Protein AF-A0A944EPK9-F1 (afdb_monomer_lite)

Secondary structure (DSSP, 8-state):
-HHHHHHHHHHHHHHHTTT--TTTT---S--TTSSS------EEEESTTTTSTTTT-EEEE-PSTTS--EEEE-B--GGGTS-S-BGGG-HHHHHHHHHHHHHHHHGGGT-----HHHHHHHHHHHHHHHHHHHT-S--SHHHHT-TT-SSSS-GGG----GGGTTTTSS--HHHHHHHHHHHHHHHHHHHHHHH-HHHHHHHHHHHHHHHHHTSPSS--HHHHHHHHHHHHHHHHTTTTHHHHHHHHHHTTB-TT-EEEETTEEE-B----GGGS-B------EEEETT--EE---TT-B-TTS--EEEEESSSSS---SEESSSPEE---SS-EEEEEEEEEEETTEEEEEEEEEEEE--PPEEEEEEES--BTTPEEEEEEEEEES-TTS--EEEEE-SSS--EE---EEEEETTEEEEEEEEEEE-SS-EEEEEEEEEE-SS-EEEEEEEEEEB--PPEEEE--TTPEEETTEEEEEEETT-EEEEEEEEEESS---EEEEEE-SSSPPPEEEEE-SSTTSPPPSS-SS---EEEEEEEEEE--S-EEEEEEEEEE-SSS-EEEEEEEEEEE---SS---HHHHHHHHHHSSTTSS-HHHHHHHHHHHHHH-HHHHHTS---SHHHHHHHTS--TT-HHHHHHHHHHHHHHHHHTTSS-TTSEE-SSSSSS--EEHHHHHHHHHHHHH-TT--HHHHHHHHHHHHHHTSPP-

Radius of gyration: 65.41 Å; chains: 1; bounding box: 125×47×168 Å

pLDDT: mean 92.42, std 6.54, range [56.44, 98.81]

Foldseek 3Di:
DVLLVVLLVVLLVVVVVLPCAQQLQGAAQDNVPVHWAHNAHEAEAWQVPQVDPPAPDWAWAADFRNHHIYTYWHAHDVVVQKDRHTSSNDSLRSQLRCLLNLLCSQAQNNAQADFLQSLLLSNLSSNLRSCLVVVFQAGQCVTGVDPRHPAPGRLCDDPAAPVCQCVVVPSDSNNSNSLNNSLLVQQLVLQCVVPNNPRSSSLSSSLQSQLSNQARHPDHPLSSLVSSQVSCCVPPVNLCNLSSQQSNLSRQSHPPKDAPGSRDTDGHNAHPPVQEKEWDFDDPAEEAALDKDKTARVVIGGSNDPKWKFKDFQPPPPSHPDTDGIDIDNPRLAFDKTKMKIWIADSNGIYIDIYIYGYHFDEKDWDWDWDWAQAALTKIKIWTKIKGQNLVFDKWKWKDFALPDTDTFQADWDRDPRITMGTGIDIDHFQAFAKGKMKMWMDTPPDIDIDIDIGGHDYDFKEKAKDLVCFDQFPLGGEAEAAAQDKDKIKMKIWGSHLFWKKKWKDWQLPDDIDIDIDASDPPDHAPNRHPDHDTDIDMDMDMDHHNAFAKGKMKMKIATPNGHIDMDIHIYGHAAADQWAAALVLLLCCLVPQPPNPQHNVNNLRLLRQCCSGAPCCVPPQPPNHSVSVNVLSDDDPPQLLSLLSSLLSSLSSCVSNVNFDQQWFFDQPQPLDGDGGSVVLSVVLRVLSPDPPRDSVNSNSSSSSSNRRRHTRD

Structure (mmCIF, N/CA/C/O backbone):
data_AF-A0A944EPK9-F1
#
_entry.id   AF-A0A944EPK9-F1
#
loop_
_atom_site.group_PDB
_atom_site.id
_atom_site.type_symbol
_atom_site.label_atom_id
_atom_site.label_alt_id
_atom_site.label_comp_id
_atom_site.label_asym_id
_atom_site.label_entity_id
_atom_site.label_seq_id
_atom_site.pdbx_PDB_ins_code
_atom_site.Cartn_x
_atom_site.Cartn_y
_atom_site.Cartn_z
_atom_site.occupancy
_atom_site.B_iso_or_equiv
_atom_site.auth_seq_id
_atom_site.auth_comp_id
_atom_site.auth_asym_id
_atom_site.auth_atom_id
_atom_site.pdbx_PDB_model_num
ATOM 1 N N . ALA A 1 1 ? 61.651 0.683 -45.556 1.00 73.94 1 ALA A N 1
ATOM 2 C CA . ALA A 1 1 ? 61.235 -0.478 -46.381 1.00 73.94 1 ALA A CA 1
ATOM 3 C C . ALA A 1 1 ? 60.578 -1.593 -45.556 1.00 73.94 1 ALA A C 1
ATOM 5 O O . ALA A 1 1 ? 59.394 -1.822 -45.741 1.00 73.94 1 ALA A O 1
ATOM 6 N N . GLY A 1 2 ? 61.281 -2.250 -44.617 1.00 86.31 2 GLY A N 1
ATOM 7 C CA . GLY A 1 2 ? 60.743 -3.427 -43.900 1.00 86.31 2 GLY A CA 1
ATOM 8 C C . GLY A 1 2 ? 59.420 -3.216 -43.141 1.00 86.31 2 GLY A C 1
ATOM 9 O O . GLY A 1 2 ? 58.538 -4.064 -43.219 1.00 86.31 2 GLY A O 1
ATOM 10 N N . ARG A 1 3 ? 59.238 -2.072 -42.460 1.00 88.94 3 ARG A N 1
ATOM 11 C CA . ARG A 1 3 ? 57.977 -1.736 -41.763 1.00 88.94 3 ARG A CA 1
ATOM 12 C C . ARG A 1 3 ? 56.801 -1.511 -42.718 1.00 88.94 3 ARG A C 1
ATOM 14 O O . ARG A 1 3 ? 55.741 -2.079 -42.498 1.00 88.94 3 ARG A O 1
ATOM 21 N N . ALA A 1 4 ? 57.008 -0.754 -43.797 1.00 91.00 4 ALA A N 1
ATOM 22 C CA . ALA A 1 4 ? 55.976 -0.505 -44.805 1.00 91.00 4 ALA A CA 1
ATOM 23 C C . ALA A 1 4 ? 55.477 -1.812 -45.440 1.00 91.00 4 ALA A C 1
ATOM 25 O O . ALA A 1 4 ? 54.272 -2.010 -45.564 1.00 91.00 4 ALA A O 1
ATOM 26 N N . LEU A 1 5 ? 56.391 -2.739 -45.755 1.00 92.94 5 LEU A N 1
ATOM 27 C CA . LEU A 1 5 ? 56.034 -4.071 -46.247 1.00 92.94 5 LEU A CA 1
ATOM 28 C C . LEU A 1 5 ? 55.184 -4.842 -45.224 1.00 92.94 5 LEU A C 1
ATOM 30 O O . LEU A 1 5 ? 54.152 -5.398 -45.588 1.00 92.94 5 LEU A O 1
ATOM 34 N N . GLN A 1 6 ? 55.592 -4.846 -43.951 1.00 94.88 6 GLN A N 1
ATOM 35 C CA . GLN A 1 6 ? 54.853 -5.510 -42.874 1.00 94.88 6 GLN A CA 1
ATOM 36 C C . GLN A 1 6 ? 53.427 -4.961 -42.730 1.00 94.88 6 GLN A C 1
ATOM 38 O O . GLN A 1 6 ? 52.487 -5.746 -42.661 1.00 94.88 6 GLN A O 1
ATOM 43 N N . TYR A 1 7 ? 53.258 -3.637 -42.683 1.00 95.44 7 TYR A N 1
ATOM 44 C CA . TYR A 1 7 ? 51.934 -3.025 -42.545 1.00 95.44 7 TYR A CA 1
ATOM 45 C C . TYR A 1 7 ? 51.054 -3.258 -43.773 1.00 95.44 7 TYR A C 1
ATOM 47 O O . TYR A 1 7 ? 49.886 -3.582 -43.606 1.00 95.44 7 TYR A O 1
ATOM 55 N N . THR A 1 8 ? 51.622 -3.182 -44.979 1.00 96.50 8 THR A N 1
ATOM 56 C CA . THR A 1 8 ? 50.889 -3.438 -46.231 1.00 96.50 8 THR A CA 1
ATOM 57 C C . THR A 1 8 ? 50.329 -4.863 -46.263 1.00 96.50 8 THR A C 1
ATOM 59 O O . THR A 1 8 ? 49.150 -5.047 -46.540 1.00 96.50 8 THR A O 1
ATOM 62 N N . ASN A 1 9 ? 51.140 -5.871 -45.917 1.00 96.38 9 ASN A N 1
ATOM 63 C CA . ASN A 1 9 ? 50.672 -7.265 -45.866 1.00 96.38 9 ASN A CA 1
ATOM 64 C C . ASN A 1 9 ? 49.686 -7.497 -44.714 1.00 96.38 9 ASN A C 1
ATOM 66 O O . ASN A 1 9 ? 48.697 -8.196 -44.876 1.00 96.38 9 ASN A O 1
ATOM 70 N N . ARG A 1 10 ? 49.906 -6.867 -43.552 1.00 96.12 10 ARG A N 1
ATOM 71 C CA . ARG A 1 10 ? 48.950 -6.956 -42.443 1.00 96.12 10 ARG A CA 1
ATOM 72 C C . ARG A 1 10 ? 47.587 -6.377 -42.825 1.00 96.12 10 ARG A C 1
ATOM 74 O O . ARG A 1 10 ? 46.575 -6.903 -42.376 1.00 96.12 10 ARG A O 1
ATOM 81 N N . LEU A 1 11 ? 47.563 -5.295 -43.604 1.00 96.38 11 LEU A N 1
ATOM 82 C CA . LEU A 1 11 ? 46.310 -4.706 -44.051 1.00 96.38 11 LEU A CA 1
ATOM 83 C C . LEU A 1 11 ? 45.627 -5.561 -45.119 1.00 96.38 11 LEU A C 1
ATOM 85 O O . LEU A 1 11 ? 44.416 -5.734 -45.038 1.00 96.38 11 LEU A O 1
ATOM 89 N N . HIS A 1 12 ? 46.394 -6.134 -46.050 1.00 97.50 12 HIS A N 1
ATOM 90 C CA . HIS A 1 12 ? 45.884 -7.153 -46.966 1.00 97.50 12 HIS A CA 1
ATOM 91 C C . HIS A 1 12 ? 45.138 -8.249 -46.190 1.00 97.50 12 HIS A C 1
ATOM 93 O O . HIS A 1 12 ? 43.950 -8.445 -46.411 1.00 97.50 12 HIS A O 1
ATOM 99 N N . ASP A 1 13 ? 45.789 -8.885 -45.211 1.00 97.94 13 ASP A N 1
ATOM 100 C CA . ASP A 1 13 ? 45.187 -9.991 -44.455 1.00 97.94 13 ASP A CA 1
ATOM 101 C C . ASP A 1 13 ? 43.975 -9.547 -43.619 1.00 97.94 13 ASP A C 1
ATOM 103 O O . ASP A 1 13 ? 42.992 -10.278 -43.494 1.00 97.94 13 ASP A O 1
ATOM 107 N N . PHE A 1 14 ? 44.029 -8.339 -43.045 1.00 97.12 14 PHE A N 1
ATOM 108 C CA . PHE A 1 14 ? 42.914 -7.762 -42.293 1.00 97.12 14 PHE A CA 1
ATOM 109 C C . PHE A 1 14 ? 41.682 -7.548 -43.179 1.00 97.12 14 PHE A C 1
ATOM 111 O O . PHE A 1 14 ? 40.595 -7.987 -42.814 1.00 97.12 14 PHE A O 1
ATOM 118 N N . LEU A 1 15 ? 41.849 -6.912 -44.342 1.00 97.88 15 LEU A N 1
ATOM 119 C CA . LEU A 1 15 ? 40.749 -6.632 -45.266 1.00 97.88 15 LEU A CA 1
ATOM 120 C C . LEU A 1 15 ? 40.259 -7.902 -45.968 1.00 97.88 15 LEU A C 1
ATOM 122 O O . LEU A 1 15 ? 39.054 -8.058 -46.154 1.00 97.88 15 LEU A O 1
ATOM 126 N N . TYR A 1 16 ? 41.154 -8.846 -46.268 1.00 97.94 16 TYR A N 1
ATOM 127 C CA . TYR A 1 16 ? 40.788 -10.176 -46.754 1.00 97.94 16 TYR A CA 1
ATOM 128 C C . TYR A 1 16 ? 39.842 -10.870 -45.766 1.00 97.94 16 TYR A C 1
ATOM 130 O O . TYR A 1 16 ? 38.802 -11.396 -46.154 1.00 97.94 16 TYR A O 1
ATOM 138 N N . GLY A 1 17 ? 40.142 -10.798 -44.463 1.00 97.06 17 GLY A N 1
ATOM 139 C CA . GLY A 1 17 ? 39.280 -11.329 -43.404 1.00 97.06 17 GLY A CA 1
ATOM 140 C C . GLY A 1 17 ? 37.902 -10.661 -43.296 1.00 97.06 17 GLY A C 1
ATOM 141 O O . GLY A 1 17 ? 36.998 -11.251 -42.707 1.00 97.06 17 GLY A O 1
ATOM 142 N N . LEU A 1 18 ? 37.733 -9.468 -43.873 1.00 97.44 18 LEU A N 1
ATOM 143 C CA . LEU A 1 18 ? 36.460 -8.744 -43.979 1.00 97.44 18 LEU A CA 1
ATOM 144 C C . LEU A 1 18 ? 35.793 -8.924 -45.354 1.00 97.44 18 LEU A C 1
ATOM 146 O O . LEU A 1 18 ? 34.760 -8.316 -45.629 1.00 97.44 18 LEU A O 1
ATOM 150 N N . GLY A 1 19 ? 36.364 -9.756 -46.228 1.00 96.50 19 GLY A N 1
ATOM 151 C CA . GLY A 1 19 ? 35.819 -10.060 -47.547 1.00 96.50 19 GLY A CA 1
ATOM 152 C C . GLY A 1 19 ? 36.256 -9.102 -48.654 1.00 96.50 19 GLY A C 1
ATOM 153 O O . GLY A 1 19 ? 35.542 -8.992 -49.646 1.00 96.50 19 GLY A O 1
ATOM 154 N N . PHE A 1 20 ? 37.378 -8.392 -48.509 1.00 97.94 20 PHE A N 1
ATOM 155 C CA . PHE A 1 20 ? 38.105 -7.834 -49.654 1.00 97.94 20 PHE A CA 1
ATOM 156 C C . PHE A 1 20 ? 39.045 -8.910 -50.212 1.00 97.94 20 PHE A C 1
ATOM 158 O O . PHE A 1 20 ? 40.253 -8.916 -49.968 1.00 97.94 20 PHE A O 1
ATOM 165 N N . ASP A 1 21 ? 38.433 -9.883 -50.876 1.00 96.81 21 ASP A N 1
ATOM 166 C CA . ASP A 1 21 ? 39.064 -11.054 -51.478 1.00 96.81 21 ASP A CA 1
ATOM 167 C C . ASP A 1 21 ? 39.306 -10.852 -52.982 1.00 96.81 21 ASP A C 1
ATOM 169 O O . ASP A 1 21 ? 39.057 -9.779 -53.537 1.00 96.81 21 ASP A O 1
ATOM 173 N N . GLU A 1 22 ? 39.809 -11.882 -53.658 1.00 97.62 22 GLU A N 1
ATOM 174 C CA . GLU A 1 22 ? 40.175 -11.805 -55.070 1.00 97.62 22 GLU A CA 1
ATOM 175 C C . GLU A 1 22 ? 38.971 -11.473 -55.958 1.00 97.62 22 GLU A C 1
ATOM 177 O O . GLU A 1 22 ? 39.063 -10.626 -56.841 1.00 97.62 22 GLU A O 1
ATOM 182 N N . ALA A 1 23 ? 37.809 -12.083 -55.702 1.00 95.44 23 ALA A N 1
ATOM 183 C CA . ALA A 1 23 ? 36.584 -11.798 -56.450 1.00 95.44 23 ALA A CA 1
ATOM 184 C C . ALA A 1 23 ? 36.084 -10.357 -56.247 1.00 95.44 23 ALA A C 1
ATOM 186 O O . ALA A 1 23 ? 35.438 -9.802 -57.137 1.00 95.44 23 ALA A O 1
ATOM 187 N N . SER A 1 24 ? 36.403 -9.758 -55.100 1.00 95.62 24 SER A N 1
ATOM 188 C CA . SER A 1 24 ? 36.112 -8.362 -54.771 1.00 95.62 24 SER A CA 1
ATOM 189 C C . SER A 1 24 ? 37.191 -7.383 -55.265 1.00 95.62 24 SER A C 1
ATOM 191 O O . SER A 1 24 ? 37.119 -6.195 -54.952 1.00 95.62 24 SER A O 1
ATOM 193 N N . GLY A 1 25 ? 38.182 -7.856 -56.031 1.00 96.12 25 GLY A N 1
ATOM 194 C CA . GLY A 1 25 ? 39.239 -7.033 -56.616 1.00 96.12 25 GLY A CA 1
ATOM 195 C C . GLY A 1 25 ? 40.282 -6.583 -55.597 1.00 96.12 25 GLY A C 1
ATOM 196 O O . GLY A 1 25 ? 40.636 -5.399 -55.572 1.00 96.12 25 GLY A O 1
ATOM 197 N N . ASN A 1 26 ? 40.736 -7.492 -54.729 1.00 97.38 26 ASN A N 1
ATOM 198 C CA . ASN A 1 26 ? 41.876 -7.239 -53.849 1.00 97.38 26 ASN A CA 1
ATOM 199 C C . ASN A 1 26 ? 43.209 -7.133 -54.615 1.00 97.38 26 ASN A C 1
ATOM 201 O O . ASN A 1 26 ? 43.235 -7.176 -55.836 1.00 97.38 26 ASN A O 1
ATOM 205 N N . PHE A 1 27 ? 44.317 -6.918 -53.899 1.00 97.94 27 PHE A N 1
ATOM 206 C CA . PHE A 1 27 ? 45.623 -6.667 -54.516 1.00 97.94 27 PHE A CA 1
ATOM 207 C C . PHE A 1 27 ? 46.562 -7.863 -54.353 1.00 97.94 27 PHE A C 1
ATOM 209 O O . PHE A 1 27 ? 47.271 -7.967 -53.343 1.00 97.94 27 PHE A O 1
ATOM 216 N N . GLN A 1 28 ? 46.613 -8.739 -55.356 1.00 96.25 28 GLN A N 1
ATOM 217 C CA . GLN A 1 28 ? 47.383 -9.981 -55.335 1.00 96.25 28 GLN A CA 1
ATOM 218 C C . GLN A 1 28 ? 48.122 -10.223 -56.661 1.00 96.25 28 GLN A C 1
ATOM 220 O O . GLN A 1 28 ? 47.620 -10.033 -57.764 1.00 96.25 28 GLN A O 1
ATOM 225 N N . GLU A 1 29 ? 49.368 -10.700 -56.574 1.00 96.19 29 GLU A N 1
ATOM 226 C CA . GLU A 1 29 ? 50.093 -11.112 -57.787 1.00 96.19 29 GLU A CA 1
ATOM 227 C C . GLU A 1 29 ? 49.466 -12.360 -58.421 1.00 96.19 29 GLU A C 1
ATOM 229 O O . GLU A 1 29 ? 49.394 -12.469 -59.641 1.00 96.19 29 GLU A O 1
ATOM 234 N N . ASP A 1 30 ? 49.025 -13.299 -57.586 1.00 96.06 30 ASP A N 1
ATOM 235 C CA . ASP A 1 30 ? 48.385 -14.545 -57.988 1.00 96.06 30 ASP A CA 1
ATOM 236 C C . ASP A 1 30 ? 47.126 -14.747 -57.139 1.00 96.06 30 ASP A C 1
ATOM 238 O O . ASP A 1 30 ? 47.186 -14.712 -55.907 1.00 96.06 30 ASP A O 1
ATOM 242 N N . ASN A 1 31 ? 45.994 -14.958 -57.810 1.00 96.00 31 ASN A N 1
ATOM 243 C CA . ASN A 1 31 ? 44.685 -15.144 -57.181 1.00 96.00 31 ASN A CA 1
ATOM 244 C C . ASN A 1 31 ? 44.377 -16.619 -56.902 1.00 96.00 31 ASN A C 1
ATOM 246 O O . ASN A 1 31 ? 43.285 -16.943 -56.445 1.00 96.00 31 ASN A O 1
ATOM 250 N N . LEU A 1 32 ? 45.288 -17.539 -57.248 1.00 94.25 32 LEU A N 1
ATOM 251 C CA . LEU A 1 32 ? 45.172 -18.978 -56.980 1.00 94.25 32 LEU A CA 1
ATOM 252 C C . LEU A 1 32 ? 43.883 -19.628 -57.531 1.00 94.25 32 LEU A C 1
ATOM 254 O O . LEU A 1 32 ? 43.501 -20.720 -57.114 1.00 94.25 32 LEU A O 1
ATOM 258 N N . GLY A 1 33 ? 43.226 -18.977 -58.497 1.00 92.88 33 GLY A N 1
ATOM 259 C CA . GLY A 1 33 ? 41.957 -19.413 -59.084 1.00 92.88 33 GLY A CA 1
ATOM 260 C C . GLY A 1 33 ? 40.690 -18.983 -58.329 1.00 92.88 33 GLY A C 1
ATOM 261 O O . GLY A 1 33 ? 39.611 -19.436 -58.705 1.00 92.88 33 GLY A O 1
ATOM 262 N N . ASN A 1 34 ? 40.786 -18.110 -57.320 1.00 93.50 34 ASN A N 1
ATOM 263 C CA . ASN A 1 34 ? 39.659 -17.690 -56.471 1.00 93.50 34 ASN A CA 1
ATOM 264 C C . ASN A 1 34 ? 38.741 -16.609 -57.086 1.00 93.50 34 ASN A C 1
ATOM 266 O O . ASN A 1 34 ? 37.740 -16.240 -56.479 1.00 93.50 34 ASN A O 1
ATOM 270 N N . GLY A 1 35 ? 39.034 -16.125 -58.298 1.00 93.50 35 GLY A N 1
ATOM 271 C CA . GLY A 1 35 ? 38.270 -15.068 -58.976 1.00 93.50 35 GLY A CA 1
ATOM 272 C C . GLY A 1 35 ? 39.076 -13.782 -59.170 1.00 93.50 35 GLY A C 1
ATOM 273 O O . GLY A 1 35 ? 40.277 -13.762 -58.904 1.00 93.50 35 GLY A O 1
ATOM 274 N N . GLY A 1 36 ? 38.425 -12.735 -59.687 1.00 94.69 36 GLY A N 1
ATOM 275 C CA . GLY A 1 36 ? 39.060 -11.443 -59.991 1.00 94.69 36 GLY A CA 1
ATOM 276 C C . GLY A 1 36 ? 40.139 -11.499 -61.075 1.00 94.69 36 GLY A C 1
ATOM 277 O O . GLY A 1 36 ? 40.329 -12.519 -61.749 1.00 94.69 36 GLY A O 1
ATOM 278 N N . ALA A 1 37 ? 40.856 -10.391 -61.239 1.00 95.69 37 ALA A N 1
ATOM 279 C CA . ALA A 1 37 ? 42.018 -10.273 -62.109 1.00 95.69 37 ALA A CA 1
ATOM 280 C C . ALA A 1 37 ? 43.293 -10.065 -61.274 1.00 95.69 37 ALA A C 1
ATOM 282 O O . ALA A 1 37 ? 43.547 -8.979 -60.776 1.00 95.69 37 ALA A O 1
ATOM 283 N N . GLY A 1 38 ? 44.118 -11.110 -61.148 1.00 94.19 38 GLY A N 1
ATOM 284 C CA . GLY A 1 38 ? 45.407 -11.022 -60.450 1.00 94.19 38 GLY A CA 1
ATOM 285 C C . GLY A 1 38 ? 46.490 -10.296 -61.258 1.00 94.19 38 GLY A C 1
ATOM 286 O O . GLY A 1 38 ? 46.266 -9.834 -62.379 1.00 94.19 38 GLY A O 1
ATOM 287 N N . GLY A 1 39 ? 47.705 -10.252 -60.713 1.00 96.62 39 GLY A N 1
ATOM 288 C CA . GLY A 1 39 ? 48.834 -9.515 -61.295 1.00 96.62 39 GLY A CA 1
ATOM 289 C C . GLY A 1 39 ? 48.853 -8.044 -60.883 1.00 96.62 39 GLY A C 1
ATOM 290 O O . GLY A 1 39 ? 49.387 -7.197 -61.607 1.00 96.62 39 GLY A O 1
ATOM 291 N N . ASP A 1 40 ? 48.251 -7.744 -59.732 1.00 97.69 40 ASP A N 1
ATOM 292 C CA . ASP A 1 40 ? 47.992 -6.394 -59.255 1.00 97.69 40 ASP A CA 1
ATOM 293 C C . ASP A 1 40 ? 48.465 -6.156 -57.813 1.00 97.69 40 ASP A C 1
ATOM 295 O O . ASP A 1 40 ? 47.881 -5.391 -57.041 1.00 97.69 40 ASP A O 1
ATOM 299 N N . ARG A 1 41 ? 49.601 -6.764 -57.453 1.00 96.56 41 ARG A N 1
ATOM 300 C CA . ARG A 1 41 ? 50.270 -6.517 -56.172 1.00 96.56 41 ARG A CA 1
ATOM 301 C C . ARG A 1 41 ? 50.547 -5.025 -55.952 1.00 96.56 41 ARG A C 1
ATOM 303 O O . ARG A 1 41 ? 51.000 -4.301 -56.844 1.00 96.56 41 ARG A O 1
ATOM 310 N N . VAL A 1 42 ? 50.412 -4.578 -54.704 1.00 97.88 42 VAL A N 1
ATOM 311 C CA . VAL A 1 42 ? 50.742 -3.194 -54.340 1.00 97.88 42 VAL A CA 1
ATOM 312 C C . VAL A 1 42 ? 52.236 -2.913 -54.499 1.00 97.88 42 VAL A C 1
ATOM 314 O O . VAL A 1 42 ? 53.086 -3.528 -53.849 1.00 97.88 42 VAL A O 1
ATOM 317 N N . GLN A 1 43 ? 52.571 -1.923 -55.327 1.00 96.88 43 GLN A N 1
ATOM 318 C CA . GLN A 1 43 ? 53.929 -1.405 -55.457 1.00 96.88 43 GLN A CA 1
ATOM 319 C C . GLN A 1 43 ? 54.174 -0.317 -54.414 1.00 96.88 43 GLN A C 1
ATOM 321 O O . GLN A 1 43 ? 53.681 0.805 -54.532 1.00 96.88 43 GLN A O 1
ATOM 326 N N . VAL A 1 44 ? 54.950 -0.651 -53.380 1.00 95.69 44 VAL A N 1
ATOM 327 C CA . VAL A 1 44 ? 55.231 0.257 -52.260 1.00 95.69 44 VAL A CA 1
ATOM 328 C C . VAL A 1 44 ? 56.582 0.941 -52.445 1.00 95.69 44 VAL A C 1
ATOM 330 O O . VAL A 1 44 ? 57.641 0.318 -52.327 1.00 95.69 44 VAL A O 1
ATOM 333 N N . TYR A 1 45 ? 56.550 2.250 -52.667 1.00 93.62 45 TYR A N 1
ATOM 334 C CA . TYR A 1 45 ? 57.730 3.103 -52.734 1.00 93.62 45 TYR A CA 1
ATOM 335 C C . TYR A 1 45 ? 57.907 3.841 -51.411 1.00 93.62 45 TYR A C 1
ATOM 337 O O . TYR A 1 45 ? 57.087 4.676 -51.037 1.00 93.62 45 TYR A O 1
ATOM 345 N N . VAL A 1 46 ? 58.995 3.544 -50.704 1.00 90.31 46 VAL A N 1
ATOM 346 C CA . VAL A 1 46 ? 59.381 4.246 -49.472 1.00 90.31 46 VAL A CA 1
ATOM 347 C C . VAL A 1 46 ? 60.385 5.345 -49.770 1.00 90.31 46 VAL A C 1
ATOM 349 O O . VAL A 1 46 ? 61.175 5.230 -50.706 1.00 90.31 46 VAL A O 1
ATOM 352 N N . ASP A 1 47 ? 60.362 6.391 -48.950 1.00 86.12 47 ASP A N 1
ATOM 353 C CA . ASP A 1 47 ? 61.220 7.570 -49.088 1.00 86.12 47 ASP A CA 1
ATOM 354 C C . ASP A 1 47 ? 61.098 8.195 -50.482 1.00 86.12 47 ASP A C 1
ATOM 356 O O . ASP A 1 47 ? 62.044 8.758 -51.045 1.00 86.12 47 ASP A O 1
ATOM 360 N N . TYR A 1 48 ? 59.899 8.067 -51.055 1.00 84.81 48 TYR A N 1
ATOM 361 C CA . TYR A 1 48 ? 59.631 8.504 -52.407 1.00 84.81 48 TYR A CA 1
ATOM 362 C C . TYR A 1 48 ? 59.825 10.012 -52.483 1.00 84.81 48 TYR A C 1
ATOM 364 O O . TYR A 1 48 ? 59.310 10.765 -51.658 1.00 84.81 48 TYR A O 1
ATOM 372 N N . ASN A 1 49 ? 60.612 10.447 -53.467 1.00 78.56 49 ASN A N 1
ATOM 373 C CA . ASN A 1 49 ? 60.978 11.846 -53.642 1.00 78.56 49 ASN A CA 1
ATOM 374 C C . ASN A 1 49 ? 61.477 12.512 -52.341 1.00 78.56 49 ASN A C 1
ATOM 376 O O . ASN A 1 49 ? 61.213 13.693 -52.117 1.00 78.56 49 ASN A O 1
ATOM 380 N N . ALA A 1 50 ? 62.193 11.773 -51.478 1.00 71.38 50 ALA A N 1
ATOM 381 C CA . ALA A 1 50 ? 62.595 12.258 -50.156 1.00 71.38 50 ALA A CA 1
ATOM 382 C C . ALA A 1 50 ? 63.340 13.598 -50.189 1.00 71.38 50 ALA A C 1
ATOM 384 O O . ALA A 1 50 ? 63.307 14.301 -49.188 1.00 71.38 50 ALA A O 1
ATOM 385 N N . ASN A 1 51 ? 63.986 13.950 -51.309 1.00 71.56 51 ASN A N 1
ATOM 386 C CA . ASN A 1 51 ? 64.731 15.196 -51.520 1.00 71.56 51 ASN A CA 1
ATOM 387 C C . ASN A 1 51 ? 64.037 16.224 -52.436 1.00 71.56 51 ASN A C 1
ATOM 389 O O . ASN A 1 51 ? 64.642 17.253 -52.729 1.00 71.56 51 ASN A O 1
ATOM 393 N N . GLY A 1 52 ? 62.813 15.967 -52.903 1.00 69.44 52 GLY A N 1
ATOM 394 C CA . GLY A 1 52 ? 62.075 16.877 -53.782 1.00 69.44 52 GLY A CA 1
ATOM 395 C C . GLY A 1 52 ? 60.996 17.697 -53.075 1.00 69.44 52 GLY A C 1
ATOM 396 O O . GLY A 1 52 ? 60.800 17.611 -51.865 1.00 69.44 52 GLY A O 1
ATOM 397 N N . SER A 1 53 ? 60.274 18.502 -53.857 1.00 67.56 53 SER A N 1
ATOM 398 C CA . SER A 1 53 ? 59.240 19.438 -53.385 1.00 67.56 53 SER A CA 1
ATOM 399 C C . SER A 1 53 ? 57.950 18.779 -52.883 1.00 67.56 53 SER A C 1
ATOM 401 O O . SER A 1 53 ? 57.129 19.461 -52.284 1.00 67.56 53 SER A O 1
ATOM 403 N N . SER A 1 54 ? 57.767 17.474 -53.108 1.00 65.44 54 SER A N 1
ATOM 404 C CA . SER A 1 54 ? 56.590 16.706 -52.666 1.00 65.44 54 SER A CA 1
ATOM 405 C C . SER A 1 54 ? 56.806 15.970 -51.339 1.00 65.44 54 SER A C 1
ATOM 407 O O . SER A 1 54 ? 56.038 15.069 -51.018 1.00 65.44 54 SER A O 1
ATOM 409 N N . ALA A 1 55 ? 57.872 16.290 -50.594 1.00 68.50 55 ALA A N 1
ATOM 410 C CA . ALA A 1 55 ? 58.064 15.777 -49.239 1.00 68.50 55 ALA A CA 1
ATOM 411 C C . ALA A 1 55 ? 56.821 16.066 -48.368 1.00 68.50 55 ALA A C 1
ATOM 413 O O . ALA A 1 55 ? 56.075 16.999 -48.656 1.00 68.50 55 ALA A O 1
ATOM 414 N N . CYS A 1 56 ? 56.630 15.297 -47.289 1.00 78.12 56 CYS A N 1
ATOM 415 C CA . CYS A 1 56 ? 55.548 15.484 -46.308 1.00 78.12 56 CYS A CA 1
ATOM 416 C C . CYS A 1 56 ? 54.137 15.013 -46.682 1.00 78.12 56 CYS A C 1
ATOM 418 O O . CYS A 1 56 ? 53.172 15.449 -46.056 1.00 78.12 56 CYS A O 1
ATOM 420 N N . ASN A 1 57 ? 54.015 14.104 -47.647 1.00 83.69 57 ASN A N 1
ATOM 421 C CA . ASN A 1 57 ? 52.730 13.522 -48.026 1.00 83.69 57 ASN A CA 1
ATOM 422 C C . ASN A 1 57 ? 52.777 11.982 -48.039 1.00 83.69 57 ASN A C 1
ATOM 424 O O . ASN A 1 57 ? 53.806 11.371 -47.736 1.00 83.69 57 ASN A O 1
ATOM 428 N N . ALA A 1 58 ? 51.665 11.361 -48.393 1.00 90.12 58 ALA A N 1
ATOM 429 C CA . ALA A 1 58 ? 51.556 10.009 -48.908 1.00 90.12 58 ALA A CA 1
ATOM 430 C C . ALA A 1 58 ? 50.452 10.009 -49.980 1.00 90.12 58 ALA A C 1
ATOM 432 O O . ALA A 1 58 ? 49.757 11.008 -50.150 1.00 90.12 58 ALA A O 1
ATOM 433 N N . ASN A 1 59 ? 50.442 9.014 -50.861 1.00 93.44 59 ASN A N 1
ATOM 434 C CA . ASN A 1 59 ? 49.326 8.826 -51.787 1.00 93.44 59 ASN A CA 1
ATOM 435 C C . ASN A 1 59 ? 49.288 7.385 -52.301 1.00 93.44 59 ASN A C 1
ATOM 437 O O . ASN A 1 59 ? 50.311 6.681 -52.334 1.00 93.44 59 ASN A O 1
ATOM 441 N N . PHE A 1 60 ? 48.121 7.016 -52.813 1.00 97.31 60 PHE A N 1
ATOM 442 C CA . PHE A 1 60 ? 47.859 5.735 -53.437 1.00 97.31 60 PHE A CA 1
ATOM 443 C C . PHE A 1 60 ? 47.188 5.928 -54.799 1.00 97.31 60 PHE A C 1
ATOM 445 O O . PHE A 1 60 ? 46.209 6.654 -54.937 1.00 97.31 60 PHE A O 1
ATOM 452 N N . GLY A 1 61 ? 47.747 5.308 -55.834 1.00 96.06 61 GLY A N 1
ATOM 453 C CA . GLY A 1 61 ? 47.136 5.249 -57.158 1.00 96.06 61 GLY A CA 1
ATOM 454 C C . GLY A 1 61 ? 46.461 3.903 -57.366 1.00 96.06 61 GLY A C 1
ATOM 455 O O . GLY A 1 61 ? 47.163 2.891 -57.382 1.00 96.06 61 GLY A O 1
ATOM 456 N N . THR A 1 62 ? 45.143 3.908 -57.572 1.00 96.50 62 THR A N 1
ATOM 457 C CA . THR A 1 62 ? 44.332 2.695 -57.757 1.00 96.50 62 THR A CA 1
ATOM 458 C C . THR A 1 62 ? 43.883 2.552 -59.213 1.00 96.50 62 THR A C 1
ATOM 460 O O . THR A 1 62 ? 42.890 3.163 -59.608 1.00 96.50 62 THR A O 1
ATOM 463 N N . PRO A 1 63 ? 44.591 1.784 -60.055 1.00 95.56 63 PRO A N 1
ATOM 464 C CA . PRO A 1 63 ? 44.059 1.381 -61.350 1.00 95.56 63 PRO A CA 1
ATOM 465 C C . PRO A 1 63 ? 42.972 0.291 -61.182 1.00 95.56 63 PRO A C 1
ATOM 467 O O . PRO A 1 63 ? 42.817 -0.268 -60.086 1.00 95.56 63 PRO A O 1
ATOM 470 N N . PRO A 1 64 ? 42.235 -0.040 -62.261 1.00 95.31 64 PRO A N 1
ATOM 471 C CA . PRO A 1 64 ? 41.294 -1.161 -62.268 1.00 95.31 64 PRO A CA 1
ATOM 472 C C . PRO A 1 64 ? 41.929 -2.494 -61.844 1.00 95.31 64 PRO A C 1
ATOM 474 O O . PRO A 1 64 ? 43.156 -2.635 -61.844 1.00 95.31 64 PRO A O 1
ATOM 477 N N . ASP A 1 65 ? 41.082 -3.468 -61.510 1.00 96.94 65 ASP A N 1
ATOM 478 C CA . ASP A 1 65 ? 41.485 -4.840 -61.172 1.00 96.94 65 ASP A CA 1
ATOM 479 C C . ASP A 1 65 ? 42.421 -5.453 -62.232 1.00 96.94 65 ASP A C 1
ATOM 481 O O . ASP A 1 65 ? 42.255 -5.215 -63.435 1.00 96.94 65 ASP A O 1
ATOM 485 N N . GLY A 1 66 ? 43.453 -6.179 -61.792 1.00 96.19 66 GLY A N 1
ATOM 486 C CA . GLY A 1 66 ? 44.495 -6.737 -62.670 1.00 96.19 66 GLY A CA 1
ATOM 487 C C . GLY A 1 66 ? 45.627 -5.782 -63.067 1.00 96.19 66 GLY A C 1
ATOM 488 O O . GLY A 1 66 ? 46.451 -6.115 -63.923 1.00 96.19 66 GLY A O 1
ATOM 489 N N . GLN A 1 67 ? 45.696 -4.586 -62.474 1.00 97.19 67 GLN A N 1
ATOM 490 C CA . GLN A 1 67 ? 46.817 -3.657 -62.643 1.00 97.19 67 GLN A CA 1
ATOM 491 C C . GLN A 1 67 ? 47.404 -3.232 -61.298 1.00 97.19 67 GLN A C 1
ATOM 493 O O . GLN A 1 67 ? 46.685 -2.802 -60.403 1.00 97.19 67 GLN A O 1
ATOM 498 N N . ASN A 1 68 ? 48.732 -3.289 -61.178 1.00 97.88 68 ASN A N 1
ATOM 499 C CA . ASN A 1 68 ? 49.440 -2.948 -59.942 1.00 97.88 68 ASN A CA 1
ATOM 500 C C . ASN A 1 68 ? 49.120 -1.518 -59.456 1.00 97.88 68 ASN A C 1
ATOM 502 O O . ASN A 1 68 ? 49.511 -0.553 -60.129 1.00 97.88 68 ASN A O 1
ATOM 506 N N . PRO A 1 69 ? 48.506 -1.341 -58.273 1.00 97.56 69 PRO A N 1
ATOM 507 C CA . PRO A 1 69 ? 48.401 -0.036 -57.653 1.00 97.56 69 PRO A CA 1
ATOM 508 C C . PRO A 1 69 ? 49.755 0.409 -57.101 1.00 97.56 69 PRO A C 1
ATOM 510 O O . PRO A 1 69 ? 50.667 -0.386 -56.852 1.00 97.56 69 PRO A O 1
ATOM 513 N N . THR A 1 70 ? 49.890 1.713 -56.891 1.00 97.69 70 THR A N 1
ATOM 514 C CA . THR A 1 70 ? 51.145 2.328 -56.453 1.00 97.69 70 THR A CA 1
ATOM 515 C C . THR A 1 70 ? 50.940 3.121 -55.172 1.00 97.69 70 THR A C 1
ATOM 517 O O . THR A 1 70 ? 50.274 4.151 -55.190 1.00 97.69 70 THR A O 1
ATOM 520 N N . MET A 1 71 ? 51.583 2.692 -54.085 1.00 97.56 71 MET A N 1
ATOM 521 C CA . MET A 1 71 ? 51.648 3.430 -52.824 1.00 97.56 71 MET A CA 1
ATOM 522 C C . MET A 1 71 ? 52.977 4.183 -52.732 1.00 97.56 71 MET A C 1
ATOM 524 O O . MET A 1 71 ? 54.051 3.575 -52.773 1.00 97.56 71 MET A O 1
ATOM 528 N N . ARG A 1 72 ? 52.928 5.508 -52.580 1.00 94.50 72 ARG A N 1
ATOM 529 C CA . ARG A 1 72 ? 54.118 6.360 -52.428 1.00 94.50 72 ARG A CA 1
ATOM 530 C C . ARG A 1 72 ? 54.134 6.967 -51.033 1.00 94.50 72 ARG A C 1
ATOM 532 O O . ARG A 1 72 ? 53.313 7.814 -50.703 1.00 94.50 72 ARG A O 1
ATOM 539 N N . LEU A 1 73 ? 55.105 6.549 -50.229 1.00 91.94 73 LEU A N 1
ATOM 540 C CA . LEU A 1 73 ? 55.298 6.982 -48.848 1.00 91.94 73 LEU A CA 1
ATOM 541 C C . LEU A 1 73 ? 56.491 7.938 -48.799 1.00 91.94 73 LEU A C 1
ATOM 543 O O . LEU A 1 73 ? 57.628 7.538 -49.072 1.00 91.94 73 LEU A O 1
ATOM 547 N N . PHE A 1 74 ? 56.243 9.202 -48.461 1.00 89.94 74 PHE A N 1
ATOM 548 C CA . PHE A 1 74 ? 57.271 10.241 -48.456 1.00 89.94 74 PHE A CA 1
ATOM 549 C C . PHE A 1 74 ? 57.903 10.377 -47.059 1.00 89.94 74 PHE A C 1
ATOM 551 O O . PHE A 1 74 ? 57.598 9.635 -46.121 1.00 89.94 74 PHE A O 1
ATOM 558 N N . VAL A 1 75 ? 58.820 11.332 -46.915 1.00 86.81 75 VAL A N 1
ATOM 559 C CA . VAL A 1 75 ? 59.477 11.657 -45.642 1.00 86.81 75 VAL A CA 1
ATOM 560 C C . VAL A 1 75 ? 58.927 12.988 -45.136 1.00 86.81 75 VAL A C 1
ATOM 562 O O . VAL A 1 75 ? 58.867 13.954 -45.902 1.00 86.81 75 VAL A O 1
ATOM 565 N N . GLY A 1 76 ? 58.507 13.035 -43.869 1.00 80.56 76 GLY A N 1
ATOM 566 C CA . GLY A 1 76 ? 58.148 14.284 -43.195 1.00 80.56 76 GLY A CA 1
ATOM 567 C C . GLY A 1 76 ? 59.372 15.187 -43.036 1.00 80.56 76 GLY A C 1
ATOM 568 O O . GLY A 1 76 ? 60.498 14.698 -42.948 1.00 80.56 76 GLY A O 1
ATOM 569 N N . ARG A 1 77 ? 59.181 16.510 -43.047 1.00 79.00 77 ARG A N 1
ATOM 570 C CA . ARG A 1 77 ? 60.272 17.485 -42.892 1.00 79.00 77 ARG A CA 1
ATOM 571 C C . ARG A 1 77 ? 59.856 18.681 -42.047 1.00 79.00 77 ARG A C 1
ATOM 573 O O . ARG A 1 77 ? 58.718 19.132 -42.094 1.00 79.00 77 ARG A O 1
ATOM 580 N N . THR A 1 78 ? 60.815 19.307 -41.373 1.00 75.88 78 THR A N 1
ATOM 581 C CA . THR A 1 78 ? 60.550 20.561 -40.645 1.00 75.88 78 THR A CA 1
ATOM 582 C C . THR A 1 78 ? 60.074 21.689 -41.567 1.00 75.88 78 THR A C 1
ATOM 584 O O . THR A 1 78 ? 59.300 22.539 -41.141 1.00 75.88 78 THR A O 1
ATOM 587 N N . SER A 1 79 ? 60.462 21.672 -42.849 1.00 74.38 79 SER A N 1
ATOM 588 C CA . SER A 1 79 ? 60.042 22.653 -43.862 1.00 74.38 79 SER A CA 1
ATOM 589 C C . SER A 1 79 ? 58.540 22.656 -44.166 1.00 74.38 79 SER A C 1
ATOM 591 O O . SER A 1 79 ? 58.055 23.607 -44.765 1.00 74.38 79 SER A O 1
ATOM 593 N N . CYS A 1 80 ? 57.813 21.609 -43.775 1.00 70.94 80 CYS A N 1
ATOM 594 C CA . CYS A 1 80 ? 56.355 21.511 -43.888 1.00 70.94 80 CYS A CA 1
ATOM 595 C C . CYS A 1 80 ? 55.685 21.402 -42.505 1.00 70.94 80 CYS A C 1
ATOM 597 O O . CYS A 1 80 ? 54.546 20.959 -42.406 1.00 70.94 80 CYS A O 1
ATOM 599 N N . GLY A 1 81 ? 56.404 21.757 -41.431 1.00 70.62 81 GLY A N 1
ATOM 600 C CA . GLY A 1 81 ? 55.887 21.711 -40.062 1.00 70.62 81 GLY A CA 1
ATOM 601 C C . GLY A 1 81 ? 55.789 20.310 -39.448 1.00 70.62 81 GLY A C 1
ATOM 602 O O . GLY A 1 81 ? 55.110 20.156 -38.441 1.00 70.62 81 GLY A O 1
ATOM 603 N N . GLN A 1 82 ? 56.451 19.296 -40.017 1.00 74.25 82 GLN A N 1
ATOM 604 C CA . GLN A 1 82 ? 56.373 17.905 -39.554 1.00 74.25 82 GLN A CA 1
ATOM 605 C C . GLN A 1 82 ? 57.711 17.401 -38.998 1.00 74.25 82 GLN A C 1
ATOM 607 O O . GLN A 1 82 ? 58.781 17.948 -39.286 1.00 74.25 82 GLN A O 1
ATOM 612 N N . LEU A 1 83 ? 57.672 16.321 -38.215 1.00 74.69 83 LEU A N 1
ATOM 613 C CA . LEU A 1 83 ? 58.885 15.638 -37.767 1.00 74.69 83 LEU A CA 1
ATOM 614 C C . LEU A 1 83 ? 59.594 14.974 -38.961 1.00 74.69 83 LEU A C 1
ATOM 616 O O . LEU A 1 83 ? 58.943 14.544 -39.913 1.00 74.69 83 LEU A O 1
ATOM 620 N N . ASN A 1 84 ? 60.926 14.836 -38.893 1.00 78.75 84 ASN A N 1
ATOM 621 C CA . ASN A 1 84 ? 61.723 14.074 -39.869 1.00 78.75 84 ASN A CA 1
ATOM 622 C C . ASN A 1 84 ? 61.481 12.561 -39.713 1.00 78.75 84 ASN A C 1
ATOM 624 O O . ASN A 1 84 ? 62.371 11.811 -39.313 1.00 78.75 84 ASN A O 1
ATOM 628 N N . THR A 1 85 ? 60.251 12.123 -39.965 1.00 80.75 85 THR A N 1
ATOM 629 C CA . THR A 1 85 ? 59.805 10.740 -39.815 1.00 80.75 85 THR A CA 1
ATOM 630 C C . THR A 1 85 ? 59.491 10.135 -41.178 1.00 80.75 85 THR A C 1
ATOM 632 O O . THR A 1 85 ? 58.958 10.785 -42.082 1.00 80.75 85 THR A O 1
ATOM 635 N N . HIS A 1 86 ? 59.844 8.864 -41.343 1.00 85.94 86 HIS A N 1
ATOM 636 C CA . HIS A 1 86 ? 59.520 8.101 -42.541 1.00 85.94 86 HIS A CA 1
ATOM 637 C C . HIS A 1 86 ? 58.050 7.672 -42.472 1.00 85.94 86 HIS A C 1
ATOM 639 O O . HIS A 1 86 ? 57.682 6.926 -41.563 1.00 85.94 86 HIS A O 1
ATOM 645 N N . ARG A 1 87 ? 57.211 8.075 -43.437 1.00 86.00 87 ARG A N 1
ATOM 646 C CA . ARG A 1 87 ? 55.775 7.719 -43.437 1.00 86.00 87 ARG A CA 1
ATOM 647 C C . ARG A 1 87 ? 55.545 6.209 -43.493 1.00 86.00 87 ARG A C 1
ATOM 649 O O . ARG A 1 87 ? 54.617 5.705 -42.883 1.00 86.00 87 ARG A O 1
ATOM 656 N N . GLY A 1 88 ? 56.470 5.458 -44.094 1.00 86.62 88 GLY A N 1
ATOM 657 C CA . GLY A 1 88 ? 56.443 3.991 -44.076 1.00 86.62 88 GLY A CA 1
ATOM 658 C C . GLY A 1 88 ? 56.759 3.328 -42.729 1.00 86.62 88 GLY A C 1
ATOM 659 O O . GLY A 1 88 ? 56.820 2.100 -42.665 1.00 86.62 88 GLY A O 1
ATOM 660 N N . MET A 1 89 ? 57.006 4.101 -41.668 1.00 87.81 89 MET A N 1
ATOM 661 C CA . MET A 1 89 ? 57.050 3.605 -40.287 1.00 87.81 89 MET A CA 1
ATOM 662 C C . MET A 1 89 ? 55.722 3.799 -39.552 1.00 87.81 89 MET A C 1
ATOM 664 O O . MET A 1 89 ? 55.554 3.211 -38.484 1.00 87.81 89 MET A O 1
ATOM 668 N N . ASN A 1 90 ? 54.797 4.572 -40.124 1.00 88.31 90 ASN A N 1
ATOM 669 C CA . ASN A 1 90 ? 53.493 4.819 -39.546 1.00 88.31 90 ASN A CA 1
ATOM 670 C C . ASN A 1 90 ? 52.458 3.831 -40.102 1.00 88.31 90 ASN A C 1
ATOM 672 O O . ASN A 1 90 ? 52.230 3.773 -41.310 1.00 88.31 90 ASN A O 1
ATOM 676 N N . GLY A 1 91 ? 51.876 3.027 -39.211 1.00 90.00 91 GLY A N 1
ATOM 677 C CA . GLY A 1 91 ? 50.861 2.043 -39.574 1.00 90.00 91 GLY A CA 1
ATOM 678 C C . GLY A 1 91 ? 49.563 2.694 -40.042 1.00 90.00 91 GLY A C 1
ATOM 679 O O . GLY A 1 91 ? 48.994 2.208 -41.015 1.00 90.00 91 GLY A O 1
ATOM 680 N N . ASP A 1 92 ? 49.162 3.810 -39.418 1.00 91.00 92 ASP A N 1
ATOM 681 C CA . ASP A 1 92 ? 47.943 4.539 -39.784 1.00 91.00 92 ASP A CA 1
ATOM 682 C C . ASP A 1 92 ? 48.006 5.033 -41.238 1.00 91.00 92 ASP A C 1
ATOM 684 O O . ASP A 1 92 ? 47.064 4.856 -41.997 1.00 91.00 92 ASP A O 1
ATOM 688 N N . THR A 1 93 ? 49.163 5.542 -41.663 1.00 92.44 93 THR A N 1
ATOM 689 C CA . THR A 1 93 ? 49.342 6.197 -42.955 1.00 92.44 93 THR A CA 1
ATOM 690 C C . THR A 1 93 ? 49.348 5.138 -44.040 1.00 92.44 93 THR A C 1
ATOM 692 O O . THR A 1 93 ? 48.672 5.277 -45.047 1.00 92.44 93 THR A O 1
ATOM 695 N N . VAL A 1 94 ? 50.065 4.029 -43.826 1.00 94.94 94 VAL A N 1
ATOM 696 C CA . VAL A 1 94 ? 50.016 2.890 -44.755 1.00 94.94 94 VAL A CA 1
ATOM 697 C C . VAL A 1 94 ? 48.591 2.348 -44.866 1.00 94.94 94 VAL A C 1
ATOM 699 O O . VAL A 1 94 ? 48.171 1.986 -45.965 1.00 94.94 94 VAL A O 1
ATOM 702 N N . ALA A 1 95 ? 47.850 2.309 -43.754 1.00 96.44 95 ALA A N 1
ATOM 703 C CA . ALA A 1 95 ? 46.481 1.827 -43.754 1.00 96.44 95 ALA A CA 1
ATOM 704 C C . ALA A 1 95 ? 45.525 2.758 -44.505 1.00 96.44 95 ALA A C 1
ATOM 706 O O . ALA A 1 95 ? 44.740 2.286 -45.325 1.00 96.44 95 ALA A O 1
ATOM 707 N N . HIS A 1 96 ? 45.646 4.063 -44.275 1.00 97.06 96 HIS A N 1
ATOM 708 C CA . HIS A 1 96 ? 44.914 5.102 -44.986 1.00 97.06 96 HIS A CA 1
ATOM 709 C C . HIS A 1 96 ? 45.162 5.007 -46.494 1.00 97.06 96 HIS A C 1
ATOM 711 O O . HIS A 1 96 ? 44.226 4.844 -47.270 1.00 97.06 96 HIS A O 1
ATOM 717 N N . GLU A 1 97 ? 46.428 4.990 -46.917 1.00 96.94 97 GLU A N 1
ATOM 718 C CA . GLU A 1 97 ? 46.760 4.950 -48.340 1.00 96.94 97 GLU A CA 1
ATOM 719 C C . GLU A 1 97 ? 46.201 3.712 -49.039 1.00 96.94 97 GLU A C 1
ATOM 721 O O . GLU A 1 97 ? 45.571 3.798 -50.087 1.00 96.94 97 GLU A O 1
ATOM 726 N N . TYR A 1 98 ? 46.388 2.536 -48.451 1.00 98.31 98 TYR A N 1
ATOM 727 C CA . TYR A 1 98 ? 45.864 1.298 -49.024 1.00 98.31 98 TYR A CA 1
ATOM 728 C C . TYR A 1 98 ? 44.327 1.297 -49.080 1.00 98.31 98 TYR A C 1
ATOM 730 O O . TYR A 1 98 ? 43.739 0.684 -49.970 1.00 98.31 98 TYR A O 1
ATOM 738 N N . SER A 1 99 ? 43.666 2.001 -48.159 1.00 98.00 99 SER A N 1
ATOM 739 C CA . SER A 1 99 ? 42.204 2.090 -48.094 1.00 98.00 99 SER A CA 1
ATOM 740 C C . SER A 1 99 ? 41.598 2.999 -49.170 1.00 98.00 99 SER A C 1
ATOM 742 O O . SER A 1 99 ? 40.441 2.801 -49.552 1.00 98.00 99 SER A O 1
ATOM 744 N N . HIS A 1 100 ? 42.383 3.897 -49.777 1.00 98.19 100 HIS A N 1
ATOM 745 C CA . HIS A 1 100 ? 41.998 4.473 -51.069 1.00 98.19 100 HIS A CA 1
ATOM 746 C C . HIS A 1 100 ? 41.887 3.379 -52.134 1.00 98.19 100 HIS A C 1
ATOM 748 O O . HIS A 1 100 ? 40.961 3.382 -52.936 1.00 98.19 100 HIS A O 1
ATOM 754 N N . GLY A 1 101 ? 42.791 2.398 -52.113 1.00 97.62 101 GLY A N 1
ATOM 755 C CA . GLY A 1 101 ? 42.686 1.188 -52.923 1.00 97.62 101 GLY A CA 1
ATOM 756 C C . GLY A 1 101 ? 41.382 0.429 -52.689 1.00 97.62 101 GLY A C 1
ATOM 757 O O . GLY A 1 101 ? 40.654 0.154 -53.640 1.00 97.62 101 GLY A O 1
ATOM 758 N N . LEU A 1 102 ? 41.072 0.149 -51.422 1.00 98.25 102 LEU A N 1
ATOM 759 C CA . LEU A 1 102 ? 39.851 -0.543 -51.003 1.00 98.25 102 LEU A CA 1
ATOM 760 C C . LEU A 1 102 ? 38.580 0.150 -51.522 1.00 98.25 102 LEU A C 1
ATOM 762 O O . LEU A 1 102 ? 37.775 -0.471 -52.209 1.00 98.25 102 LEU A O 1
ATOM 766 N N . SER A 1 103 ? 38.406 1.438 -51.216 1.00 98.00 103 SER A N 1
ATOM 767 C CA . SER A 1 103 ? 37.201 2.188 -51.600 1.00 98.00 103 SER A CA 1
ATOM 768 C C . SER A 1 103 ? 37.057 2.312 -53.120 1.00 98.00 103 SER A C 1
ATOM 770 O O . SER A 1 103 ? 35.961 2.111 -53.638 1.00 98.00 103 SER A O 1
ATOM 772 N N . HIS A 1 104 ? 38.154 2.534 -53.852 1.00 97.00 104 HIS A N 1
ATOM 773 C CA . HIS A 1 104 ? 38.140 2.558 -55.319 1.00 97.00 104 HIS A CA 1
ATOM 774 C C . HIS A 1 104 ? 37.797 1.208 -55.961 1.00 97.00 104 HIS A C 1
ATOM 776 O O . HIS A 1 104 ? 37.214 1.197 -57.042 1.00 97.00 104 HIS A O 1
ATOM 782 N N . ARG A 1 105 ? 38.166 0.083 -55.333 1.00 97.69 105 ARG A N 1
ATOM 783 C CA . ARG A 1 105 ? 37.878 -1.265 -55.852 1.00 97.69 105 ARG A CA 1
ATOM 784 C C . ARG A 1 105 ? 36.477 -1.760 -55.483 1.00 97.69 105 ARG A C 1
ATOM 786 O O . ARG A 1 105 ? 35.889 -2.500 -56.263 1.00 97.69 105 ARG A O 1
ATOM 793 N N . LEU A 1 106 ? 35.929 -1.344 -54.340 1.00 98.19 106 LEU A N 1
ATOM 794 C CA . LEU A 1 106 ? 34.633 -1.837 -53.860 1.00 98.19 106 LEU A CA 1
ATOM 795 C C . LEU A 1 106 ? 33.438 -0.976 -54.281 1.00 98.19 106 LEU A C 1
ATOM 797 O O . LEU A 1 106 ? 32.411 -1.516 -54.693 1.00 98.19 106 LEU A O 1
ATOM 801 N N . VAL A 1 107 ? 33.550 0.349 -54.175 1.00 98.19 107 VAL A N 1
ATOM 802 C CA . VAL A 1 107 ? 32.420 1.254 -54.427 1.00 98.19 107 VAL A CA 1
ATOM 803 C C . VAL A 1 107 ? 32.084 1.285 -55.915 1.00 98.19 107 VAL A C 1
ATOM 805 O O . VAL A 1 107 ? 32.974 1.272 -56.768 1.00 98.19 107 VAL A O 1
ATOM 808 N N . GLY A 1 108 ? 30.788 1.272 -56.239 1.00 96.25 108 GLY A N 1
ATOM 809 C CA . GLY A 1 108 ? 30.317 1.260 -57.624 1.00 96.25 108 GLY A CA 1
ATOM 810 C C . GLY A 1 108 ? 30.732 0.018 -58.424 1.00 96.25 108 GLY A C 1
ATOM 811 O O . GLY A 1 108 ? 30.634 0.034 -59.648 1.00 96.25 108 GLY A O 1
ATOM 812 N N . GLY A 1 109 ? 31.206 -1.046 -57.760 1.00 93.00 109 GLY A N 1
ATOM 813 C CA . GLY A 1 109 ? 31.750 -2.236 -58.420 1.00 93.00 109 GLY A CA 1
ATOM 814 C C . GLY A 1 109 ? 33.117 -2.007 -59.075 1.00 93.00 109 GLY A C 1
ATOM 815 O O . GLY A 1 109 ? 33.384 -2.572 -60.135 1.00 93.00 109 GLY A O 1
ATOM 816 N N . GLY A 1 110 ? 33.959 -1.161 -58.473 1.00 92.81 110 GLY A N 1
ATOM 817 C CA . GLY A 1 110 ? 35.287 -0.806 -58.991 1.00 92.81 110 GLY A CA 1
ATOM 818 C C . GLY A 1 110 ? 35.343 0.548 -59.703 1.00 92.81 110 GLY A C 1
ATOM 819 O O . GLY A 1 110 ? 36.330 0.851 -60.375 1.00 92.81 110 GLY A O 1
ATOM 820 N N . ASP A 1 111 ? 34.289 1.353 -59.565 1.00 93.88 111 ASP A N 1
ATOM 821 C CA . ASP A 1 111 ? 34.197 2.714 -60.085 1.00 93.88 111 ASP A CA 1
ATOM 822 C C . ASP A 1 111 ? 33.653 3.645 -58.998 1.00 93.88 111 ASP A C 1
ATOM 824 O O . ASP A 1 111 ? 32.454 3.914 -58.919 1.00 93.88 111 ASP A O 1
ATOM 828 N N . LEU A 1 112 ? 34.546 4.161 -58.148 1.00 94.69 112 LEU A N 1
ATOM 829 C CA . LEU A 1 112 ? 34.183 5.147 -57.125 1.00 94.69 112 LEU A CA 1
ATOM 830 C C . LEU A 1 112 ? 33.588 6.429 -57.737 1.00 94.69 112 LEU A C 1
ATOM 832 O O . LEU A 1 112 ? 32.764 7.082 -57.100 1.00 94.69 112 LEU A O 1
ATOM 836 N N . GLY A 1 113 ? 33.957 6.783 -58.970 1.00 94.38 113 GLY A N 1
ATOM 837 C CA . GLY A 1 113 ? 33.557 8.040 -59.594 1.00 94.38 113 GLY A CA 1
ATOM 838 C C . GLY A 1 113 ? 34.261 9.263 -58.995 1.00 94.38 113 GLY A C 1
ATOM 839 O O . GLY A 1 113 ? 35.400 9.185 -58.528 1.00 94.38 113 GLY A O 1
ATOM 840 N N . GLY A 1 114 ? 33.610 10.428 -59.044 1.00 92.94 114 GLY A N 1
ATOM 841 C CA . GLY A 1 114 ? 34.210 11.677 -58.572 1.00 92.94 114 GLY A CA 1
ATOM 842 C C . GLY A 1 114 ? 33.190 12.735 -58.171 1.00 92.94 114 GLY A C 1
ATOM 843 O O . GLY A 1 114 ? 32.126 12.861 -58.763 1.00 92.94 114 GLY A O 1
ATOM 844 N N . GLY A 1 115 ? 33.540 13.540 -57.177 1.00 94.00 115 GLY A N 1
ATOM 845 C CA . GLY A 1 115 ? 32.642 14.505 -56.556 1.00 94.00 115 GLY A CA 1
ATOM 846 C C . GLY A 1 115 ? 33.235 14.987 -55.239 1.00 94.00 115 GLY A C 1
ATOM 847 O O . GLY A 1 115 ? 34.224 14.425 -54.769 1.00 94.00 115 GLY A O 1
ATOM 848 N N . VAL A 1 116 ? 32.670 16.046 -54.659 1.00 94.88 116 VAL A N 1
ATOM 849 C CA . VAL A 1 116 ? 33.165 16.567 -53.376 1.00 94.88 116 VAL A CA 1
ATOM 850 C C . VAL A 1 116 ? 32.888 15.562 -52.259 1.00 94.88 116 VAL A C 1
ATOM 852 O O . VAL A 1 116 ? 33.832 15.121 -51.609 1.00 94.88 116 VAL A O 1
ATOM 855 N N . GLN A 1 117 ? 31.633 15.130 -52.094 1.00 97.38 117 GLN A N 1
ATOM 856 C CA . GLN A 1 117 ? 31.283 14.101 -51.112 1.00 97.38 117 GLN A CA 1
ATOM 857 C C . GLN A 1 117 ? 31.942 12.764 -51.444 1.00 97.38 117 GLN A C 1
ATOM 859 O O . GLN A 1 117 ? 32.489 12.132 -50.551 1.00 97.38 117 GLN A O 1
ATOM 864 N N . THR A 1 118 ? 31.986 12.366 -52.718 1.00 98.12 118 THR A N 1
ATOM 865 C CA . THR A 1 118 ? 32.674 11.133 -53.134 1.00 98.12 118 THR A CA 1
ATOM 866 C C . THR A 1 118 ? 34.153 11.121 -52.730 1.00 98.12 118 THR A C 1
ATOM 868 O O . THR A 1 118 ? 34.641 10.137 -52.177 1.00 98.12 118 THR A O 1
ATOM 871 N N . GLY A 1 119 ? 34.879 12.218 -52.968 1.00 97.25 119 GLY A N 1
ATOM 872 C CA . GLY A 1 119 ? 36.280 12.335 -52.561 1.00 97.25 119 GLY A CA 1
ATOM 873 C C . GLY A 1 119 ? 36.441 12.386 -51.041 1.00 97.25 119 GLY A C 1
ATOM 874 O O . GLY A 1 119 ? 37.331 11.739 -50.497 1.00 97.25 119 GLY A O 1
ATOM 875 N N . ALA A 1 120 ? 35.548 13.100 -50.351 1.00 97.88 120 ALA A N 1
ATOM 876 C CA . ALA A 1 120 ? 35.521 13.161 -48.894 1.00 97.88 120 ALA A CA 1
ATOM 877 C C . ALA A 1 120 ? 35.244 11.793 -48.252 1.00 97.88 120 ALA A C 1
ATOM 879 O O . ALA A 1 120 ? 35.881 11.440 -47.265 1.00 97.88 120 ALA A O 1
ATOM 880 N N . LEU A 1 121 ? 34.362 10.982 -48.838 1.00 98.56 121 LEU A N 1
ATOM 881 C CA . LEU A 1 121 ? 34.152 9.595 -48.431 1.00 98.56 121 LEU A CA 1
ATOM 882 C C . LEU A 1 121 ? 35.420 8.761 -48.624 1.00 98.56 121 LEU A C 1
ATOM 884 O O . LEU A 1 121 ? 35.781 8.003 -47.729 1.00 98.56 121 LEU A O 1
ATOM 888 N N . GLY A 1 122 ? 36.127 8.934 -49.746 1.00 97.69 122 GLY A N 1
ATOM 889 C CA . GLY A 1 122 ? 37.418 8.286 -49.991 1.00 97.69 122 GLY A CA 1
ATOM 890 C C . GLY A 1 122 ? 38.448 8.578 -48.894 1.00 97.69 122 GLY A C 1
ATOM 891 O O . GLY A 1 122 ? 39.077 7.655 -48.386 1.00 97.69 122 GLY A O 1
ATOM 892 N N . GLU A 1 123 ? 38.579 9.839 -48.481 1.00 98.06 123 GLU A N 1
ATOM 893 C CA . GLU A 1 123 ? 39.426 10.248 -47.349 1.00 98.06 123 GLU A CA 1
ATOM 894 C C . GLU A 1 123 ? 38.919 9.694 -46.008 1.00 98.06 123 GLU A C 1
ATOM 896 O O . GLU A 1 123 ? 39.686 9.154 -45.209 1.00 98.06 123 GLU A O 1
ATOM 901 N N . GLY A 1 124 ? 37.613 9.808 -45.761 1.00 98.25 124 GLY A N 1
ATOM 902 C CA . GLY A 1 124 ? 36.991 9.427 -44.499 1.00 98.25 124 GLY A CA 1
ATOM 903 C C . GLY A 1 124 ? 37.008 7.921 -44.248 1.00 98.25 124 GLY A C 1
ATOM 904 O O . GLY A 1 124 ? 37.261 7.489 -43.127 1.00 98.25 124 GLY A O 1
ATOM 905 N N . TRP A 1 125 ? 36.776 7.098 -45.274 1.00 98.50 125 TRP A N 1
ATOM 906 C CA . TRP A 1 125 ? 36.906 5.644 -45.171 1.00 98.50 125 TRP A CA 1
ATOM 907 C C . TRP A 1 125 ? 38.345 5.227 -44.894 1.00 98.50 125 TRP A C 1
ATOM 909 O O . TRP A 1 125 ? 38.571 4.327 -44.086 1.00 98.50 125 TRP A O 1
ATOM 919 N N . SER A 1 126 ? 39.312 5.893 -45.525 1.00 98.38 126 SER A N 1
ATOM 920 C CA . SER A 1 126 ? 40.725 5.622 -45.291 1.00 98.38 126 SER A CA 1
ATOM 921 C C . SER A 1 126 ? 41.133 5.892 -43.843 1.00 98.38 126 SER A C 1
ATOM 923 O O . SER A 1 126 ? 41.790 5.055 -43.218 1.00 98.38 126 SER A O 1
ATOM 925 N N . ASP A 1 127 ? 40.663 6.997 -43.266 1.00 98.06 127 ASP A N 1
ATOM 926 C CA . ASP A 1 127 ? 40.840 7.280 -41.841 1.00 98.06 127 ASP A CA 1
ATOM 927 C C . ASP A 1 127 ? 40.051 6.313 -40.948 1.00 98.06 127 ASP A C 1
ATOM 929 O O . ASP A 1 127 ? 40.572 5.859 -39.929 1.00 98.06 127 ASP A O 1
ATOM 933 N N . ALA A 1 128 ? 38.826 5.937 -41.320 1.00 97.69 128 ALA A N 1
ATOM 934 C CA . ALA A 1 128 ? 38.009 5.001 -40.550 1.00 97.69 128 ALA A CA 1
ATOM 935 C C . ALA A 1 128 ? 38.661 3.610 -40.448 1.00 97.69 128 ALA A C 1
ATOM 937 O O . ALA A 1 128 ? 38.711 3.036 -39.360 1.00 97.69 128 ALA A O 1
ATOM 938 N N . VAL A 1 129 ? 39.230 3.090 -41.543 1.00 97.88 129 VAL A N 1
ATOM 939 C CA . VAL A 1 129 ? 39.975 1.817 -41.551 1.00 97.88 129 VAL A CA 1
ATOM 940 C C . VAL A 1 129 ? 41.245 1.918 -40.700 1.00 97.88 129 VAL A C 1
ATOM 942 O O . VAL A 1 129 ? 41.506 1.039 -39.872 1.00 97.88 129 VAL A O 1
ATOM 945 N N . ALA A 1 130 ? 42.017 2.997 -40.860 1.00 96.19 130 ALA A N 1
ATOM 946 C CA . ALA A 1 130 ? 43.237 3.222 -40.088 1.00 96.19 130 ALA A CA 1
ATOM 947 C C . ALA A 1 130 ? 42.958 3.330 -38.577 1.00 96.19 130 ALA A C 1
ATOM 949 O O . ALA A 1 130 ? 43.665 2.748 -37.759 1.00 96.19 130 ALA A O 1
ATOM 950 N N . THR A 1 131 ? 41.894 4.023 -38.191 1.00 95.50 131 THR A N 1
ATOM 951 C CA . THR A 1 131 ? 41.562 4.270 -36.780 1.00 95.50 131 THR A CA 1
ATOM 952 C C . THR A 1 131 ? 40.942 3.041 -36.118 1.00 95.50 131 THR A C 1
ATOM 954 O O . THR A 1 131 ? 41.324 2.671 -35.002 1.00 95.50 131 THR A O 1
ATOM 957 N N . THR A 1 132 ? 40.047 2.313 -36.801 1.00 94.69 132 THR A N 1
ATOM 958 C CA . THR A 1 132 ? 39.441 1.103 -36.220 1.00 94.69 132 THR A CA 1
ATOM 959 C C . THR A 1 132 ? 40.452 -0.024 -36.033 1.00 94.69 132 THR A C 1
ATOM 961 O O . THR A 1 132 ? 40.502 -0.622 -34.953 1.00 94.69 132 THR A O 1
ATOM 964 N N . MET A 1 133 ? 41.305 -0.305 -37.024 1.00 92.56 133 MET A N 1
ATOM 965 C CA . MET A 1 133 ? 42.205 -1.461 -36.955 1.00 92.56 133 MET A CA 1
ATOM 966 C C . MET A 1 133 ? 43.293 -1.285 -35.880 1.00 92.56 133 MET A C 1
ATOM 968 O O . MET A 1 133 ? 43.742 -2.280 -35.301 1.0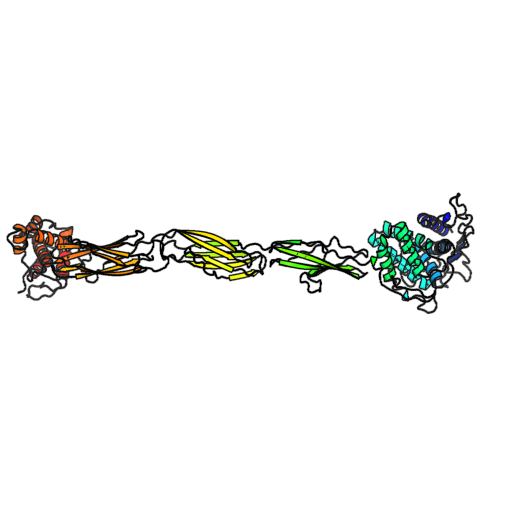0 92.56 133 MET A O 1
ATOM 972 N N . TRP A 1 134 ? 43.652 -0.043 -35.545 1.00 91.31 134 TRP A N 1
ATOM 973 C CA . TRP A 1 134 ? 44.597 0.294 -34.477 1.00 91.31 134 TRP A CA 1
ATOM 974 C C . TRP A 1 134 ? 43.903 0.640 -33.155 1.00 91.31 134 TRP A C 1
ATOM 976 O O . TRP A 1 134 ? 44.573 0.725 -32.128 1.00 91.31 134 TRP A O 1
ATOM 986 N N . ASN A 1 135 ? 42.567 0.730 -33.155 1.00 92.56 135 ASN A N 1
ATOM 987 C CA . ASN A 1 135 ? 41.756 1.140 -32.011 1.00 92.56 135 ASN A CA 1
ATOM 988 C C . ASN A 1 135 ? 42.223 2.490 -31.435 1.00 92.56 135 ASN A C 1
ATOM 990 O O . ASN A 1 135 ? 42.343 2.650 -30.220 1.00 92.56 135 ASN A O 1
ATOM 994 N N . ASP A 1 136 ? 42.475 3.440 -32.329 1.00 93.06 136 ASP A N 1
ATOM 995 C CA . ASP A 1 136 ? 42.950 4.783 -32.016 1.00 93.06 136 ASP A CA 1
ATOM 996 C C . ASP A 1 136 ? 42.082 5.808 -32.761 1.00 93.06 136 ASP A C 1
ATOM 998 O O . ASP A 1 136 ? 42.021 5.746 -33.986 1.00 93.06 136 ASP A O 1
ATOM 1002 N N . PRO A 1 137 ? 41.363 6.713 -32.069 1.00 93.88 137 PRO A N 1
ATOM 1003 C CA . PRO A 1 137 ? 40.552 7.738 -32.722 1.00 93.88 137 PRO A CA 1
ATOM 1004 C C . PRO A 1 137 ? 41.375 8.892 -33.309 1.00 93.88 137 PRO A C 1
ATOM 1006 O O . PRO A 1 137 ? 40.788 9.822 -33.864 1.00 93.88 137 PRO A O 1
ATOM 1009 N N . VAL A 1 138 ? 42.697 8.899 -33.138 1.00 93.69 138 VAL A N 1
ATOM 1010 C CA . VAL A 1 138 ? 43.591 9.921 -33.684 1.00 93.69 138 VAL A CA 1
ATOM 1011 C C . VAL A 1 138 ? 44.291 9.371 -34.926 1.00 93.69 138 VAL A C 1
ATOM 1013 O O . VAL A 1 138 ? 44.622 8.192 -34.996 1.00 93.69 138 VAL A O 1
ATOM 1016 N N . TYR A 1 139 ? 44.460 10.224 -35.940 1.00 91.56 139 TYR A N 1
ATOM 1017 C CA . TYR A 1 139 ? 45.153 9.871 -37.177 1.00 91.56 139 TYR A CA 1
ATOM 1018 C C . TYR A 1 139 ? 46.421 10.711 -37.373 1.00 91.56 139 TYR A C 1
ATOM 1020 O O . TYR A 1 139 ? 46.373 11.948 -37.439 1.00 91.56 139 TYR A O 1
ATOM 1028 N N . GLY A 1 140 ? 47.563 10.046 -37.556 1.00 86.44 140 GLY A N 1
ATOM 1029 C CA . GLY A 1 140 ? 48.815 10.655 -37.990 1.00 86.44 140 GLY A CA 1
ATOM 1030 C C . GLY A 1 140 ? 49.653 11.282 -36.873 1.00 86.44 140 GLY A C 1
ATOM 1031 O O . GLY A 1 140 ? 50.613 12.003 -37.170 1.00 86.44 140 GLY A O 1
ATOM 1032 N N . GLU A 1 141 ? 49.343 11.049 -35.601 1.00 86.38 141 GLU A N 1
ATOM 1033 C CA . GLU A 1 141 ? 50.042 11.618 -34.442 1.00 86.38 141 GLU A CA 1
ATOM 1034 C C . GLU A 1 141 ? 51.525 11.230 -34.398 1.00 86.38 141 GLU A C 1
ATOM 1036 O O . GLU A 1 141 ? 52.376 12.092 -34.151 1.00 86.38 141 GLU A O 1
ATOM 1041 N N . TYR A 1 142 ? 51.868 9.986 -34.758 1.00 82.88 142 TYR A N 1
ATOM 1042 C CA . TYR A 1 142 ? 53.259 9.517 -34.794 1.00 82.88 142 TYR A CA 1
ATOM 1043 C C . TYR A 1 142 ? 54.141 10.341 -35.742 1.00 82.88 142 TYR A C 1
ATOM 1045 O O . TYR A 1 142 ? 55.252 10.748 -35.393 1.00 82.88 142 TYR A O 1
ATOM 1053 N N . SER A 1 143 ? 53.661 10.602 -36.958 1.00 75.94 143 SER A N 1
ATOM 1054 C CA . SER A 1 143 ? 54.459 11.293 -37.974 1.00 75.94 143 SER A CA 1
ATOM 1055 C C . SER A 1 143 ? 54.520 12.809 -37.788 1.00 75.94 143 SER A C 1
ATOM 1057 O O . SER A 1 143 ? 55.444 13.453 -38.290 1.00 75.94 143 SER A O 1
ATOM 1059 N N . ASN A 1 144 ? 53.550 13.384 -37.079 1.00 75.38 144 ASN A N 1
ATOM 1060 C CA . ASN A 1 144 ? 53.401 14.832 -36.961 1.00 75.38 144 ASN A CA 1
ATOM 1061 C C . ASN A 1 144 ? 53.756 15.364 -35.568 1.00 75.38 144 ASN A C 1
ATOM 1063 O O . ASN A 1 144 ? 53.930 16.569 -35.414 1.00 75.38 144 ASN A O 1
ATOM 1067 N N . GLY A 1 145 ? 53.931 14.490 -34.570 1.00 73.44 145 GLY A N 1
ATOM 1068 C CA . GLY A 1 145 ? 54.315 14.886 -33.213 1.00 73.44 145 GLY A CA 1
ATOM 1069 C C . GLY A 1 145 ? 53.236 15.681 -32.475 1.00 73.44 145 GLY A C 1
ATOM 1070 O O . GLY A 1 145 ? 53.549 16.373 -31.509 1.00 73.44 145 GLY A O 1
ATOM 1071 N N . SER A 1 146 ? 51.988 15.603 -32.942 1.00 79.44 146 SER A N 1
ATOM 1072 C CA . SER A 1 146 ? 50.825 16.285 -32.375 1.00 79.44 146 SER A CA 1
ATOM 1073 C C . SER A 1 146 ? 49.905 15.265 -31.720 1.00 79.44 146 SER A C 1
ATOM 1075 O O . SER A 1 146 ? 49.532 14.290 -32.363 1.00 79.44 146 SER A O 1
ATOM 1077 N N . ALA A 1 147 ? 49.489 15.516 -30.477 1.00 77.38 147 ALA A N 1
ATOM 1078 C CA . ALA A 1 147 ? 48.558 14.649 -29.750 1.00 77.38 147 ALA A CA 1
ATOM 1079 C C . ALA A 1 147 ? 47.149 14.592 -30.375 1.00 77.38 147 ALA A C 1
ATOM 1081 O O . ALA A 1 147 ? 46.362 13.725 -30.015 1.00 77.38 147 ALA A O 1
ATOM 1082 N N . THR A 1 148 ? 46.829 15.505 -31.297 1.00 75.00 148 THR A N 1
ATOM 1083 C CA . THR A 1 148 ? 45.565 15.527 -32.051 1.00 75.00 148 THR A CA 1
ATOM 1084 C C . THR A 1 148 ? 45.726 15.041 -33.493 1.00 75.00 148 THR A C 1
ATOM 1086 O O . THR A 1 148 ? 44.778 15.123 -34.267 1.00 75.00 148 THR A O 1
ATOM 1089 N N . GLY A 1 149 ? 46.909 14.547 -33.878 1.00 87.50 149 GLY A N 1
ATOM 1090 C CA . GLY A 1 149 ? 47.154 14.074 -35.239 1.00 87.50 149 GLY A CA 1
ATOM 1091 C C . GLY A 1 149 ? 47.222 15.205 -36.271 1.00 87.50 149 GLY A C 1
ATOM 1092 O O . GLY A 1 149 ? 47.674 16.310 -35.955 1.00 87.50 149 GLY A O 1
ATOM 1093 N N . ILE A 1 150 ? 46.822 14.914 -37.517 1.00 87.69 150 ILE A N 1
ATOM 1094 C CA . ILE A 1 150 ? 46.770 15.903 -38.623 1.00 87.69 150 ILE A CA 1
ATOM 1095 C C . ILE A 1 150 ? 45.382 16.446 -38.936 1.00 87.69 150 ILE A C 1
ATOM 1097 O O . ILE A 1 150 ? 45.266 17.408 -39.693 1.00 87.69 150 ILE A O 1
ATOM 1101 N N . ARG A 1 151 ? 44.346 15.795 -38.415 1.00 92.56 151 ARG A N 1
ATOM 1102 C CA . ARG A 1 151 ? 42.949 16.168 -38.628 1.00 92.56 151 ARG A CA 1
ATOM 1103 C C . ARG A 1 151 ? 42.555 17.261 -37.634 1.00 92.56 151 ARG A C 1
ATOM 1105 O O . ARG A 1 151 ? 43.271 17.496 -36.656 1.00 92.56 151 ARG A O 1
ATOM 1112 N N . ARG A 1 152 ? 41.438 17.956 -37.872 1.00 91.69 152 ARG A N 1
ATOM 1113 C CA . ARG A 1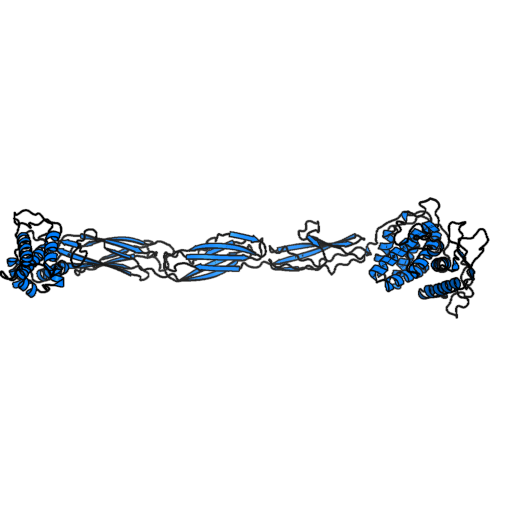 152 ? 41.007 19.062 -36.991 1.00 91.69 152 ARG A CA 1
ATOM 1114 C C . ARG A 1 152 ? 40.600 18.570 -35.601 1.00 91.69 152 ARG A C 1
ATOM 1116 O O . ARG A 1 152 ? 40.779 19.296 -34.624 1.00 91.69 152 ARG A O 1
ATOM 1123 N N . PHE A 1 153 ? 40.096 17.339 -35.510 1.00 92.56 153 PHE A N 1
ATOM 1124 C CA . PHE A 1 153 ? 39.625 16.725 -34.271 1.00 92.56 153 PHE A CA 1
ATOM 1125 C C . PHE A 1 153 ? 40.031 15.251 -34.183 1.00 92.56 153 PHE A C 1
ATOM 1127 O O . PHE A 1 153 ? 40.157 14.571 -35.199 1.00 92.56 153 PHE A O 1
ATOM 1134 N N . ALA A 1 154 ? 40.170 14.740 -32.957 1.00 93.50 154 ALA A N 1
ATOM 1135 C CA . ALA A 1 154 ? 40.130 13.299 -32.724 1.00 93.50 154 ALA A CA 1
ATOM 1136 C C . ALA A 1 154 ? 38.709 12.785 -33.000 1.00 93.50 154 ALA A C 1
ATOM 1138 O O . ALA A 1 154 ? 37.729 13.433 -32.620 1.00 93.50 154 ALA A O 1
ATOM 1139 N N . TYR A 1 155 ? 38.576 11.618 -33.627 1.00 95.56 155 TYR A N 1
ATOM 1140 C CA . TYR A 1 155 ? 37.286 11.157 -34.145 1.00 95.56 155 TYR A CA 1
ATOM 1141 C C . TYR A 1 155 ? 36.241 10.858 -33.071 1.00 95.56 155 TYR A C 1
ATOM 1143 O O . TYR A 1 155 ? 35.053 11.042 -33.312 1.00 95.56 155 TYR A O 1
ATOM 1151 N N . ASN A 1 156 ? 36.675 10.514 -31.860 1.00 93.81 156 ASN A N 1
ATOM 1152 C CA . ASN A 1 156 ? 35.809 10.323 -30.697 1.00 93.81 156 ASN A CA 1
ATOM 1153 C C . ASN A 1 156 ? 35.336 11.629 -30.031 1.00 93.81 156 ASN A C 1
ATOM 1155 O O . ASN A 1 156 ? 34.555 11.569 -29.085 1.00 93.81 156 ASN A O 1
ATOM 1159 N N . ASN A 1 157 ? 35.842 12.788 -30.458 1.00 93.50 157 ASN A N 1
ATOM 1160 C CA . ASN A 1 157 ? 35.530 14.093 -29.870 1.00 93.50 157 ASN A CA 1
ATOM 1161 C C . ASN A 1 157 ? 35.411 15.189 -30.944 1.00 93.50 157 ASN A C 1
ATOM 1163 O O . ASN A 1 157 ? 35.788 16.343 -30.735 1.00 93.50 157 ASN A O 1
ATOM 1167 N N . SER A 1 158 ? 34.930 14.810 -32.124 1.00 94.94 158 SER A N 1
ATOM 1168 C CA . SER A 1 158 ? 34.669 15.737 -33.219 1.00 94.94 158 SER A CA 1
ATOM 1169 C C . SER A 1 158 ? 33.271 16.343 -33.077 1.00 94.94 158 SER A C 1
ATOM 1171 O O . SER A 1 158 ? 32.327 15.585 -32.843 1.00 94.94 158 SER A O 1
ATOM 1173 N N . PRO A 1 159 ? 33.095 17.666 -33.246 1.00 96.25 159 PRO A N 1
ATOM 1174 C CA . PRO A 1 159 ? 31.779 18.298 -33.310 1.00 96.25 159 PRO A CA 1
ATOM 1175 C C . PRO A 1 159 ? 31.160 18.261 -34.716 1.00 96.25 159 PRO A C 1
ATOM 1177 O O . PRO A 1 159 ? 30.025 18.691 -34.873 1.00 96.25 159 PRO A O 1
ATOM 1180 N N . LEU A 1 160 ? 31.896 17.782 -35.727 1.00 96.69 160 LEU A N 1
ATOM 1181 C CA . LEU A 1 160 ? 31.504 17.890 -37.130 1.00 96.69 160 LEU A CA 1
ATOM 1182 C C . LEU A 1 160 ? 30.253 17.063 -37.450 1.00 96.69 160 LEU A C 1
ATOM 1184 O O . LEU A 1 160 ? 30.110 15.917 -37.020 1.00 96.69 160 LEU A O 1
ATOM 1188 N N . THR A 1 161 ? 29.371 17.633 -38.250 1.00 97.75 161 THR A N 1
ATOM 1189 C CA . THR A 1 161 ? 28.109 17.057 -38.704 1.00 97.75 161 THR A CA 1
ATOM 1190 C C . THR A 1 161 ? 27.988 17.195 -40.214 1.00 97.75 161 THR A C 1
ATOM 1192 O O . THR A 1 161 ? 28.769 17.880 -40.868 1.00 97.75 161 THR A O 1
ATOM 1195 N N . TYR A 1 162 ? 26.963 16.574 -40.786 1.00 97.69 162 TYR A N 1
ATOM 1196 C CA . TYR A 1 162 ? 26.659 16.694 -42.202 1.00 97.69 162 TYR A CA 1
ATOM 1197 C C . TYR A 1 162 ? 26.385 18.139 -42.634 1.00 97.69 162 TYR A C 1
ATOM 1199 O O . TYR A 1 162 ? 26.621 18.474 -43.787 1.00 97.69 162 TYR A O 1
ATOM 1207 N N . ALA A 1 163 ? 25.954 19.009 -41.711 1.00 96.56 163 ALA A N 1
ATOM 1208 C CA . ALA A 1 163 ? 25.758 20.435 -41.973 1.00 96.56 163 ALA A CA 1
ATOM 1209 C C . ALA A 1 163 ? 27.061 21.181 -42.297 1.00 96.56 163 ALA A C 1
ATOM 1211 O O . ALA A 1 163 ? 27.007 22.233 -42.928 1.00 96.56 163 ALA A O 1
ATOM 1212 N N . ASP A 1 164 ? 28.204 20.639 -41.871 1.00 95.88 164 ASP A N 1
ATOM 1213 C CA . ASP A 1 164 ? 29.517 21.265 -42.026 1.00 95.88 164 ASP A CA 1
ATOM 1214 C C . ASP A 1 164 ? 30.179 20.913 -43.371 1.00 95.88 164 ASP A C 1
ATOM 1216 O O . ASP A 1 164 ? 31.294 21.348 -43.647 1.00 95.88 164 ASP A O 1
ATOM 1220 N N . LEU A 1 165 ? 29.510 20.126 -44.226 1.00 95.31 165 LEU A N 1
ATOM 1221 C CA . LEU A 1 165 ? 30.018 19.819 -45.561 1.00 95.31 165 LEU A CA 1
ATOM 1222 C C . LEU A 1 165 ? 30.182 21.113 -46.374 1.00 95.31 165 LEU A C 1
ATOM 1224 O O . LEU A 1 165 ? 29.214 21.857 -46.548 1.00 95.31 165 LEU A O 1
ATOM 1228 N N . CYS A 1 166 ? 31.371 21.338 -46.948 1.00 91.50 166 CYS A N 1
ATOM 1229 C CA . CYS A 1 166 ? 31.687 22.534 -47.740 1.00 91.50 166 CYS A CA 1
ATOM 1230 C C . CYS A 1 166 ? 31.527 23.873 -46.984 1.00 91.50 166 CYS A C 1
ATOM 1232 O O . CYS A 1 166 ? 31.430 24.923 -47.631 1.00 91.50 166 CYS A O 1
ATOM 1234 N N . ASP A 1 167 ? 31.497 23.874 -45.647 1.00 85.19 167 ASP A N 1
ATOM 1235 C CA . ASP A 1 167 ? 31.185 25.057 -44.830 1.00 85.19 167 ASP A CA 1
ATOM 1236 C C . ASP A 1 167 ? 32.170 26.225 -45.019 1.00 85.19 167 ASP A C 1
ATOM 1238 O O . ASP A 1 167 ? 31.777 27.395 -45.031 1.00 85.19 167 ASP A O 1
ATOM 1242 N N . ASP A 1 168 ? 33.445 25.913 -45.243 1.00 80.31 168 ASP A N 1
ATOM 1243 C CA . ASP A 1 168 ? 34.526 26.873 -45.461 1.00 80.31 168 ASP A CA 1
ATOM 1244 C C . ASP A 1 168 ? 34.607 27.395 -46.911 1.00 80.31 168 ASP A C 1
ATOM 1246 O O . ASP A 1 168 ? 35.454 28.233 -47.242 1.00 80.31 168 ASP A O 1
ATOM 1250 N N . GLY A 1 169 ? 33.726 26.902 -47.789 1.00 79.06 169 GLY A N 1
ATOM 1251 C CA . GLY A 1 169 ? 33.656 27.238 -49.209 1.00 79.06 169 GLY A CA 1
ATOM 1252 C C . GLY A 1 169 ? 34.773 26.639 -50.074 1.00 79.06 169 GLY A C 1
ATOM 1253 O O . GLY A 1 169 ? 34.736 26.800 -51.299 1.00 79.06 169 GLY A O 1
ATOM 1254 N N . THR A 1 170 ? 35.752 25.944 -49.486 1.00 82.19 170 THR A N 1
ATOM 1255 C CA . THR A 1 170 ? 36.833 25.260 -50.212 1.00 82.19 170 THR A CA 1
ATOM 1256 C C . THR A 1 170 ? 36.448 23.843 -50.619 1.00 82.19 170 THR A C 1
ATOM 1258 O O . THR A 1 170 ? 36.974 23.354 -51.624 1.00 82.19 170 THR A O 1
ATOM 1261 N N . CYS A 1 171 ? 35.493 23.226 -49.906 1.00 88.88 171 CYS A N 1
ATOM 1262 C CA . CYS A 1 171 ? 35.034 21.853 -50.147 1.00 88.88 171 CYS A CA 1
ATOM 1263 C C . CYS A 1 171 ? 36.212 20.864 -50.172 1.00 88.88 171 CYS A C 1
ATOM 1265 O O . CYS A 1 171 ? 36.396 20.089 -51.120 1.00 88.88 171 CYS A O 1
ATOM 1267 N N . SER A 1 172 ? 37.101 20.993 -49.186 1.00 93.25 172 SER A N 1
ATOM 1268 C CA . SER A 1 172 ? 38.298 20.172 -49.096 1.00 93.25 172 SER A CA 1
ATOM 1269 C C . SER A 1 172 ? 37.924 18.746 -48.712 1.00 93.25 172 SER A C 1
ATOM 1271 O O . SER A 1 172 ? 37.510 18.496 -47.584 1.00 93.25 172 SER A O 1
ATOM 1273 N N . VAL A 1 173 ? 38.183 17.787 -49.608 1.00 95.25 173 VAL A N 1
ATOM 1274 C CA . VAL A 1 173 ? 37.910 16.356 -49.371 1.00 95.25 173 VAL A CA 1
ATOM 1275 C C . VAL A 1 173 ? 38.526 15.834 -48.068 1.00 95.25 173 VAL A C 1
ATOM 1277 O O . VAL A 1 173 ? 37.933 15.002 -47.396 1.00 95.25 173 VAL A O 1
ATOM 1280 N N . HIS A 1 174 ? 39.674 16.373 -47.651 1.00 93.56 174 HIS A N 1
ATOM 1281 C CA . HIS A 1 174 ? 40.332 15.973 -46.406 1.00 93.56 174 HIS A CA 1
ATOM 1282 C C . HIS A 1 174 ? 39.610 16.496 -45.162 1.00 93.56 174 HIS A C 1
ATOM 1284 O O . HIS A 1 174 ? 39.658 15.835 -44.133 1.00 93.56 174 HIS A O 1
ATOM 1290 N N . GLN A 1 175 ? 39.009 17.688 -45.237 1.00 94.38 175 GLN A N 1
ATOM 1291 C CA . GLN A 1 175 ? 38.279 18.299 -44.125 1.00 94.38 175 GLN A CA 1
ATOM 1292 C C . GLN A 1 175 ? 36.862 17.739 -44.043 1.00 94.38 175 GLN A C 1
ATOM 1294 O O . GLN A 1 175 ? 36.423 17.346 -42.965 1.00 94.38 175 GLN A O 1
ATOM 1299 N N . ASP A 1 176 ? 36.179 17.656 -45.183 1.00 95.81 176 ASP A N 1
ATOM 1300 C CA . ASP A 1 176 ? 34.844 17.074 -45.301 1.00 95.81 176 ASP A CA 1
ATOM 1301 C C . ASP A 1 176 ? 34.871 15.572 -44.966 1.00 95.81 176 ASP A C 1
ATOM 1303 O O . ASP A 1 176 ? 33.950 15.050 -44.341 1.00 95.81 176 ASP A O 1
ATOM 1307 N N . GLY A 1 177 ? 35.962 14.868 -45.293 1.00 97.31 177 GLY A N 1
ATOM 1308 C CA . GLY A 1 177 ? 36.147 13.457 -44.945 1.00 97.31 177 GLY A CA 1
ATOM 1309 C C . GLY A 1 177 ? 36.216 13.189 -43.440 1.00 97.31 177 GLY A C 1
ATOM 1310 O O . GLY A 1 177 ? 35.856 12.096 -42.997 1.00 97.31 177 GLY A O 1
ATOM 1311 N N . GLU A 1 178 ? 36.578 14.191 -42.629 1.00 97.19 178 GLU A N 1
ATOM 1312 C CA . GLU A 1 178 ? 36.550 14.069 -41.167 1.00 97.19 178 GLU A CA 1
ATOM 1313 C C . GLU A 1 178 ? 35.124 13.853 -40.642 1.00 97.19 178 GLU A C 1
ATOM 1315 O O . GLU A 1 178 ? 34.950 13.126 -39.668 1.00 97.19 178 GLU A O 1
ATOM 1320 N N . ILE A 1 179 ? 34.097 14.411 -41.302 1.00 98.00 179 ILE A N 1
ATOM 1321 C CA . ILE A 1 179 ? 32.685 14.195 -40.939 1.00 98.00 179 ILE A CA 1
ATOM 1322 C C . ILE A 1 179 ? 32.347 12.700 -41.046 1.00 98.00 179 ILE A C 1
ATOM 1324 O O . ILE A 1 179 ? 31.749 12.113 -40.136 1.00 98.00 179 ILE A O 1
ATOM 1328 N N . TRP A 1 180 ? 32.760 12.060 -42.144 1.00 98.50 180 TRP A N 1
ATOM 1329 C CA . TRP A 1 180 ? 32.499 10.642 -42.372 1.00 98.50 180 TRP A CA 1
ATOM 1330 C C . TRP A 1 180 ? 33.292 9.751 -41.412 1.00 98.50 180 TRP A C 1
ATOM 1332 O O . TRP A 1 180 ? 32.714 8.870 -40.776 1.00 98.50 180 TRP A O 1
ATOM 1342 N N . ALA A 1 181 ? 34.588 10.014 -41.229 1.00 98.25 181 ALA A N 1
ATOM 1343 C CA . ALA A 1 181 ? 35.422 9.259 -40.293 1.00 98.25 181 ALA A CA 1
ATOM 1344 C C . ALA A 1 181 ? 34.930 9.381 -38.835 1.00 98.25 181 ALA A C 1
ATOM 1346 O O . ALA A 1 181 ? 34.860 8.377 -38.121 1.00 98.25 181 ALA A O 1
ATOM 1347 N N . SER A 1 182 ? 34.490 10.572 -38.406 1.00 98.06 182 SER A N 1
ATOM 1348 C CA . SER A 1 182 ? 33.819 10.767 -37.111 1.00 98.06 182 SER A CA 1
ATOM 1349 C C . SER A 1 182 ? 32.542 9.941 -36.994 1.00 98.06 182 SER A C 1
ATOM 1351 O O . SER A 1 182 ? 32.327 9.271 -35.986 1.00 98.06 182 SER A O 1
ATOM 1353 N N . THR A 1 183 ? 31.712 9.934 -38.038 1.00 98.56 183 THR A N 1
ATOM 1354 C CA . THR A 1 183 ? 30.477 9.139 -38.061 1.00 98.56 183 THR A CA 1
ATOM 1355 C C . THR A 1 183 ? 30.774 7.644 -37.960 1.00 98.56 183 THR A C 1
ATOM 1357 O O . THR A 1 183 ? 30.107 6.923 -37.219 1.00 98.56 183 THR A O 1
ATOM 1360 N N . MET A 1 184 ? 31.806 7.159 -38.652 1.00 98.50 184 MET A N 1
ATOM 1361 C CA . MET A 1 184 ? 32.246 5.767 -38.558 1.00 98.50 184 MET A CA 1
ATOM 1362 C C . MET A 1 184 ? 32.718 5.412 -37.144 1.00 98.50 184 MET A C 1
ATOM 1364 O O . MET A 1 184 ? 32.394 4.331 -36.645 1.00 98.50 184 MET A O 1
ATOM 1368 N N . TRP A 1 185 ? 33.393 6.330 -36.451 1.00 97.81 185 TRP A N 1
ATOM 1369 C CA . TRP A 1 185 ? 33.755 6.132 -35.049 1.00 97.81 185 TRP A CA 1
ATOM 1370 C C . TRP A 1 185 ? 32.535 6.085 -34.110 1.00 97.81 185 TRP A C 1
ATOM 1372 O O . TRP A 1 185 ? 32.515 5.293 -33.160 1.00 97.81 185 TRP A O 1
ATOM 1382 N N . ASP A 1 186 ? 31.485 6.861 -34.386 1.00 97.88 186 ASP A N 1
ATOM 1383 C CA . ASP A 1 186 ? 30.227 6.804 -33.630 1.00 97.88 186 ASP A CA 1
ATOM 1384 C C . ASP A 1 186 ? 29.470 5.496 -33.884 1.00 97.88 186 ASP A C 1
ATOM 1386 O O . ASP A 1 186 ? 29.025 4.849 -32.934 1.00 97.88 186 ASP A O 1
ATOM 1390 N N . VAL A 1 187 ? 29.405 5.040 -35.142 1.00 98.12 187 VAL A N 1
ATOM 1391 C CA . VAL A 1 187 ? 28.859 3.721 -35.510 1.00 98.12 187 VAL A CA 1
ATOM 1392 C C . VAL A 1 187 ? 29.600 2.616 -34.759 1.00 98.12 187 VAL A C 1
ATOM 1394 O O . VAL A 1 187 ? 28.981 1.734 -34.157 1.00 98.12 187 VAL A O 1
ATOM 1397 N N . ARG A 1 188 ? 30.935 2.682 -34.739 1.00 97.69 188 ARG A N 1
ATOM 1398 C CA . ARG A 1 188 ? 31.774 1.760 -33.975 1.00 97.69 188 ARG A CA 1
ATOM 1399 C C . ARG A 1 188 ? 31.432 1.789 -32.491 1.00 97.69 188 ARG A C 1
ATOM 1401 O O . ARG A 1 188 ? 31.268 0.733 -31.884 1.00 97.69 188 ARG A O 1
ATOM 1408 N N . SER A 1 189 ? 31.324 2.977 -31.908 1.00 96.44 189 SER A N 1
ATOM 1409 C CA . SER A 1 189 ? 31.034 3.161 -30.485 1.00 96.44 189 SER A CA 1
ATOM 1410 C C . SER A 1 189 ? 29.654 2.612 -30.112 1.00 96.44 189 SER A C 1
ATOM 1412 O O . SER A 1 189 ? 29.537 1.904 -29.112 1.00 96.44 189 SER A O 1
ATOM 1414 N N . ALA A 1 190 ? 28.636 2.835 -30.949 1.00 94.44 190 ALA A N 1
ATOM 1415 C CA . ALA A 1 190 ? 27.293 2.286 -30.769 1.00 94.44 190 ALA A CA 1
ATOM 1416 C C . ALA A 1 190 ? 27.286 0.748 -30.817 1.00 94.44 190 ALA A C 1
ATOM 1418 O O . ALA A 1 190 ? 26.724 0.093 -29.937 1.00 94.44 190 ALA A O 1
ATOM 1419 N N . LEU A 1 191 ? 27.968 0.150 -31.800 1.00 96.25 191 LEU A N 1
ATOM 1420 C CA . LEU A 1 191 ? 28.068 -1.307 -31.929 1.00 96.25 191 LEU A CA 1
ATOM 1421 C C . LEU A 1 191 ? 28.891 -1.940 -30.799 1.00 96.25 191 LEU A C 1
ATOM 1423 O O . LEU A 1 191 ? 28.536 -3.013 -30.313 1.00 96.25 191 LEU A O 1
ATOM 1427 N N . VAL A 1 192 ? 29.968 -1.288 -30.353 1.00 96.56 192 VAL A N 1
ATOM 1428 C CA . VAL A 1 192 ? 30.755 -1.712 -29.182 1.00 96.56 192 VAL A CA 1
ATOM 1429 C C . VAL A 1 192 ? 29.925 -1.635 -27.903 1.00 96.56 192 VAL A C 1
ATOM 1431 O O . VAL A 1 192 ? 29.990 -2.560 -27.094 1.00 96.56 192 VAL A O 1
ATOM 1434 N N . GLY A 1 193 ? 29.126 -0.581 -27.732 1.00 94.44 193 GLY A N 1
ATOM 1435 C CA . GLY A 1 193 ? 28.211 -0.449 -26.601 1.00 94.44 193 GLY A CA 1
ATOM 1436 C C . GLY A 1 193 ? 27.166 -1.565 -26.558 1.00 94.44 193 GLY A C 1
ATOM 1437 O O . GLY A 1 193 ? 26.906 -2.114 -25.491 1.00 94.44 193 GLY A O 1
ATOM 1438 N N . ALA A 1 194 ? 26.615 -1.946 -27.713 1.00 92.62 194 ALA A N 1
ATOM 1439 C CA . ALA A 1 194 ? 25.573 -2.968 -27.803 1.00 92.62 194 ALA A CA 1
ATOM 1440 C C . ALA A 1 194 ? 26.095 -4.415 -27.740 1.00 92.62 194 ALA A C 1
ATOM 1442 O O . ALA A 1 194 ? 25.432 -5.279 -27.171 1.00 92.62 194 ALA A O 1
ATOM 1443 N N . HIS A 1 195 ? 27.269 -4.697 -28.317 1.00 95.19 195 HIS A N 1
ATOM 1444 C CA . HIS A 1 195 ? 27.755 -6.074 -28.528 1.00 95.19 195 HIS A CA 1
ATOM 1445 C C . HIS A 1 195 ? 29.069 -6.396 -27.807 1.00 95.19 195 HIS A C 1
ATOM 1447 O O . HIS A 1 195 ? 29.585 -7.509 -27.925 1.00 95.19 195 HIS A O 1
ATOM 1453 N N . GLY A 1 196 ? 29.630 -5.436 -27.071 1.00 96.62 196 GLY A N 1
ATOM 1454 C CA . GLY A 1 196 ? 30.953 -5.533 -26.460 1.00 96.62 196 GLY A CA 1
ATOM 1455 C C . GLY A 1 196 ? 32.092 -5.219 -27.438 1.00 96.62 196 GLY A C 1
ATOM 1456 O O . GLY A 1 196 ? 31.930 -5.240 -28.656 1.00 96.62 196 GLY A O 1
ATOM 1457 N N . SER A 1 197 ? 33.282 -4.936 -26.897 1.00 95.31 197 SER A N 1
ATOM 1458 C CA . SER A 1 197 ? 34.420 -4.384 -27.658 1.00 95.31 197 SER A CA 1
ATOM 1459 C C . SER A 1 197 ? 34.854 -5.233 -28.859 1.00 95.31 197 SER A C 1
ATOM 1461 O O . SER A 1 197 ? 34.983 -4.706 -29.961 1.00 95.31 197 SER A O 1
ATOM 1463 N N . ALA A 1 198 ? 35.029 -6.547 -28.683 1.00 95.81 198 ALA A N 1
ATOM 1464 C CA . ALA A 1 198 ? 35.500 -7.422 -29.759 1.00 95.81 198 ALA A CA 1
ATOM 1465 C C . ALA A 1 198 ? 34.460 -7.569 -30.885 1.00 95.81 198 ALA A C 1
ATOM 1467 O O . ALA A 1 198 ? 34.752 -7.263 -32.040 1.00 95.81 198 ALA A O 1
ATOM 1468 N N . THR A 1 199 ? 33.238 -7.984 -30.538 1.00 97.38 199 THR A N 1
ATOM 1469 C CA . THR A 1 199 ? 32.155 -8.213 -31.505 1.00 97.38 199 THR A CA 1
ATOM 1470 C C . THR A 1 199 ? 31.694 -6.913 -32.152 1.00 97.38 199 THR A C 1
ATOM 1472 O O . THR A 1 199 ? 31.521 -6.861 -33.363 1.00 97.38 199 THR A O 1
ATOM 1475 N N . GLY A 1 200 ? 31.514 -5.844 -31.373 1.00 97.00 200 GLY A N 1
ATOM 1476 C CA . GLY A 1 200 ? 31.073 -4.551 -31.888 1.00 97.00 200 GLY A CA 1
ATOM 1477 C C . GLY A 1 200 ? 32.074 -3.932 -32.859 1.00 97.00 200 GLY A C 1
ATOM 1478 O O . GLY A 1 200 ? 31.678 -3.479 -33.931 1.00 97.00 200 GLY A O 1
ATOM 1479 N N . LYS A 1 201 ? 33.377 -3.995 -32.540 1.00 96.06 201 LYS A N 1
ATOM 1480 C CA . LYS A 1 201 ? 34.449 -3.574 -33.455 1.00 96.06 201 LYS A CA 1
ATOM 1481 C C . LYS A 1 201 ? 34.432 -4.393 -34.746 1.00 96.06 201 LYS A C 1
ATOM 1483 O O . LYS A 1 201 ? 34.440 -3.807 -35.821 1.00 96.06 201 LYS A O 1
ATOM 1488 N N . GLN A 1 202 ? 34.364 -5.723 -34.648 1.00 96.88 202 GLN A N 1
ATOM 1489 C CA . GLN A 1 202 ? 34.309 -6.591 -35.826 1.00 96.88 202 GLN A CA 1
ATOM 1490 C C . GLN A 1 202 ? 33.082 -6.280 -36.696 1.00 96.88 202 GLN A C 1
ATOM 1492 O O . GLN A 1 202 ? 33.198 -6.193 -37.914 1.00 96.88 202 GLN A O 1
ATOM 1497 N N . ARG A 1 203 ? 31.905 -6.082 -36.086 1.00 97.94 203 ARG A N 1
ATOM 1498 C CA . ARG A 1 203 ? 30.682 -5.725 -36.817 1.00 97.94 203 ARG A CA 1
ATOM 1499 C C . ARG A 1 203 ? 30.819 -4.386 -37.525 1.00 97.94 203 ARG A C 1
ATOM 1501 O O . ARG A 1 203 ? 30.417 -4.294 -38.675 1.00 97.94 203 ARG A O 1
ATOM 1508 N N . HIS A 1 204 ? 31.400 -3.382 -36.873 1.00 98.12 204 HIS A N 1
ATOM 1509 C CA . HIS A 1 204 ? 31.687 -2.094 -37.502 1.00 98.12 204 HIS A CA 1
ATOM 1510 C C . HIS A 1 204 ? 32.586 -2.252 -38.735 1.00 98.12 204 HIS A C 1
ATOM 1512 O O . HIS A 1 204 ? 32.256 -1.749 -39.805 1.00 98.12 204 HIS A O 1
ATOM 1518 N N . GLU A 1 205 ? 33.682 -2.995 -38.594 1.00 98.25 205 GLU A N 1
ATOM 1519 C CA . GLU A 1 205 ? 34.647 -3.243 -39.667 1.00 98.25 205 GLU A CA 1
ATOM 1520 C C . GLU A 1 205 ? 34.015 -3.992 -40.845 1.00 98.25 205 GLU A C 1
ATOM 1522 O O . GLU A 1 205 ? 34.163 -3.577 -41.992 1.00 98.25 205 GLU A O 1
ATOM 1527 N N . GLN A 1 206 ? 33.238 -5.039 -40.557 1.00 98.38 206 GLN A N 1
ATOM 1528 C CA . GLN A 1 206 ? 32.532 -5.819 -41.571 1.00 98.38 206 GLN A CA 1
ATOM 1529 C C . GLN A 1 206 ? 31.475 -4.982 -42.301 1.00 98.38 206 GLN A C 1
ATOM 1531 O O . GLN A 1 206 ? 31.412 -4.991 -43.526 1.00 98.38 206 GLN A O 1
ATOM 1536 N N . LEU A 1 207 ? 30.654 -4.234 -41.556 1.00 98.69 207 LEU A N 1
ATOM 1537 C CA . LEU A 1 207 ? 29.604 -3.388 -42.128 1.00 98.69 207 LEU A CA 1
ATOM 1538 C C . LEU A 1 207 ? 30.167 -2.245 -42.966 1.00 98.69 207 LEU A C 1
ATOM 1540 O O . LEU A 1 207 ? 29.542 -1.858 -43.945 1.00 98.69 207 LEU A O 1
ATOM 1544 N N . MET A 1 208 ? 31.334 -1.715 -42.603 1.00 98.06 208 MET A N 1
ATOM 1545 C CA . MET A 1 208 ? 32.011 -0.694 -43.394 1.00 98.06 208 MET A CA 1
ATOM 1546 C C . MET A 1 208 ? 32.475 -1.254 -44.746 1.00 98.06 208 MET A C 1
ATOM 1548 O O . MET A 1 208 ? 32.180 -0.646 -45.772 1.00 98.06 208 MET A O 1
ATOM 1552 N N . VAL A 1 209 ? 33.135 -2.419 -44.768 1.00 98.50 209 VAL A N 1
ATOM 1553 C CA . VAL A 1 209 ? 33.614 -3.053 -46.014 1.00 98.50 209 VAL A CA 1
ATOM 1554 C C . VAL A 1 209 ? 32.453 -3.512 -46.898 1.00 98.50 209 VAL A C 1
ATOM 1556 O O . VAL A 1 209 ? 32.425 -3.211 -48.090 1.00 98.50 209 VAL A O 1
ATOM 1559 N N . ASP A 1 210 ? 31.458 -4.196 -46.335 1.00 98.62 210 ASP A N 1
ATOM 1560 C CA . ASP A 1 210 ? 30.296 -4.631 -47.115 1.00 98.62 210 ASP A CA 1
ATOM 1561 C C . ASP A 1 210 ? 29.394 -3.457 -47.510 1.00 98.62 210 ASP A C 1
ATOM 1563 O O . ASP A 1 210 ? 28.785 -3.473 -48.578 1.00 98.62 210 ASP A O 1
ATOM 1567 N N . GLY A 1 211 ? 29.357 -2.399 -46.698 1.00 98.56 211 GLY A N 1
ATOM 1568 C CA . GLY A 1 211 ? 28.674 -1.155 -47.028 1.00 98.56 211 GLY A CA 1
ATOM 1569 C C . GLY A 1 211 ? 29.253 -0.491 -48.274 1.00 98.56 211 GLY A C 1
ATOM 1570 O O . GLY A 1 211 ? 28.486 -0.079 -49.141 1.00 98.56 211 GLY A O 1
ATOM 1571 N N . MET A 1 212 ? 30.584 -0.472 -48.431 1.00 98.69 212 MET A N 1
ATOM 1572 C CA . MET A 1 212 ? 31.235 0.007 -49.660 1.00 98.69 212 MET A CA 1
ATOM 1573 C C . MET A 1 212 ? 30.789 -0.790 -50.891 1.00 98.69 212 MET A C 1
ATOM 1575 O O . MET A 1 212 ? 30.465 -0.187 -51.909 1.00 98.69 212 MET A O 1
ATOM 1579 N N . LYS A 1 213 ? 30.703 -2.127 -50.795 1.00 98.19 213 LYS A N 1
ATOM 1580 C CA . LYS A 1 213 ? 30.234 -2.994 -51.900 1.00 98.19 213 LYS A CA 1
ATOM 1581 C C . LYS A 1 213 ? 28.798 -2.691 -52.331 1.00 98.19 213 LYS A C 1
ATOM 1583 O O . LYS A 1 213 ? 28.430 -2.935 -53.476 1.00 98.19 213 LYS A O 1
ATOM 1588 N N . LEU A 1 214 ? 27.978 -2.202 -51.402 1.00 98.31 214 LEU A N 1
ATOM 1589 C CA . LEU A 1 214 ? 26.572 -1.860 -51.621 1.00 98.31 214 LEU A CA 1
ATOM 1590 C C . LEU A 1 214 ? 26.358 -0.368 -51.913 1.00 98.31 214 LEU A C 1
ATOM 1592 O O . LEU A 1 214 ? 25.218 0.057 -52.088 1.00 98.31 214 LEU A O 1
ATOM 1596 N N . THR A 1 215 ? 27.435 0.416 -51.976 1.00 98.44 215 THR A N 1
ATOM 1597 C CA . THR A 1 215 ? 27.394 1.848 -52.280 1.00 98.44 215 THR A CA 1
ATOM 1598 C C . THR A 1 215 ? 27.530 2.062 -53.800 1.00 98.44 215 THR A C 1
ATOM 1600 O O . THR A 1 215 ? 28.425 1.471 -54.417 1.00 98.44 215 THR A O 1
ATOM 1603 N N . PRO A 1 216 ? 26.669 2.883 -54.438 1.00 97.75 216 PRO A N 1
ATOM 1604 C CA . PRO A 1 216 ? 26.752 3.182 -55.871 1.00 97.75 216 PRO A CA 1
ATOM 1605 C C . PRO A 1 216 ? 28.019 3.974 -56.242 1.00 97.75 216 PRO A C 1
ATOM 1607 O O . PRO A 1 216 ? 28.736 4.471 -55.380 1.00 97.75 216 PRO A O 1
ATOM 1610 N N . SER A 1 217 ? 28.290 4.104 -57.546 1.00 97.31 217 SER A N 1
ATOM 1611 C CA . SER A 1 217 ? 29.343 4.995 -58.064 1.00 97.31 217 SER A CA 1
ATOM 1612 C C . SER A 1 217 ? 28.969 6.468 -57.878 1.00 97.31 217 SER A C 1
ATOM 1614 O O . SER A 1 217 ? 27.796 6.824 -57.964 1.00 97.31 217 SER A O 1
ATOM 1616 N N . THR A 1 218 ? 29.972 7.332 -57.698 1.00 97.44 218 THR A N 1
ATOM 1617 C CA . THR A 1 218 ? 29.810 8.767 -57.402 1.00 97.44 218 THR A CA 1
ATOM 1618 C C . THR A 1 218 ? 28.872 9.026 -56.208 1.00 97.44 218 THR A C 1
ATOM 1620 O O . THR A 1 218 ? 27.961 9.852 -56.313 1.00 97.44 218 THR A O 1
ATOM 1623 N N . PRO A 1 219 ? 29.055 8.320 -55.073 1.00 98.19 219 PRO A N 1
ATOM 1624 C CA . PRO A 1 219 ? 28.124 8.406 -53.960 1.00 98.19 219 PRO A CA 1
ATOM 1625 C C . PRO A 1 219 ? 28.207 9.755 -53.248 1.00 98.19 219 PRO A C 1
ATOM 1627 O O . PRO A 1 219 ? 29.260 10.411 -53.215 1.00 98.19 219 PRO A O 1
ATOM 1630 N N . ASP A 1 220 ? 27.095 10.148 -52.643 1.00 98.44 220 ASP A N 1
ATOM 1631 C CA . ASP A 1 220 ? 27.065 11.099 -51.536 1.00 98.44 220 ASP A CA 1
ATOM 1632 C C . ASP A 1 220 ? 27.136 10.376 -50.170 1.00 98.44 220 ASP A C 1
ATOM 1634 O O . ASP A 1 220 ? 27.216 9.147 -50.089 1.00 98.44 220 ASP A O 1
ATOM 1638 N N . PHE A 1 221 ? 27.164 11.125 -49.063 1.00 98.69 221 PHE A N 1
ATOM 1639 C CA . PHE A 1 221 ? 27.262 10.521 -47.726 1.00 98.69 221 PHE A CA 1
ATOM 1640 C C . PHE A 1 221 ? 26.036 9.672 -47.355 1.00 98.69 221 PHE A C 1
ATOM 1642 O O . PHE A 1 221 ? 26.159 8.719 -46.581 1.00 98.69 221 PHE A O 1
ATOM 1649 N N . LEU A 1 222 ? 24.857 10.003 -47.885 1.00 98.69 222 LEU A N 1
ATOM 1650 C CA . LEU A 1 222 ? 23.619 9.276 -47.621 1.00 98.69 222 LEU A CA 1
ATOM 1651 C C . LEU A 1 222 ? 23.577 7.962 -48.411 1.00 98.69 222 LEU A C 1
ATOM 1653 O O . LEU A 1 222 ? 23.150 6.953 -47.855 1.00 98.69 222 LEU A O 1
ATOM 1657 N N . ASP A 1 223 ? 24.113 7.933 -49.634 1.00 98.69 223 ASP A N 1
ATOM 1658 C CA . ASP A 1 223 ? 24.340 6.694 -50.389 1.00 98.69 223 ASP A CA 1
ATOM 1659 C C . ASP A 1 223 ? 25.255 5.732 -49.612 1.00 98.69 223 ASP A C 1
ATOM 1661 O O . ASP A 1 223 ? 24.958 4.544 -49.465 1.00 98.69 223 ASP A O 1
ATOM 1665 N N . ALA A 1 224 ? 26.358 6.251 -49.061 1.00 98.69 224 ALA A N 1
ATOM 1666 C CA . ALA A 1 224 ? 27.293 5.469 -48.254 1.00 98.69 224 ALA A CA 1
ATOM 1667 C C . ALA A 1 224 ? 26.662 4.966 -46.940 1.00 98.69 224 ALA A C 1
ATOM 1669 O O . ALA A 1 224 ? 26.871 3.815 -46.537 1.00 98.69 224 ALA A O 1
ATOM 1670 N N . ARG A 1 225 ? 25.852 5.803 -46.272 1.00 98.69 225 ARG A N 1
ATOM 1671 C CA . ARG A 1 225 ? 25.034 5.407 -45.111 1.00 98.69 225 ARG A CA 1
ATOM 1672 C C . ARG A 1 225 ? 24.102 4.257 -45.481 1.00 98.69 225 ARG A C 1
ATOM 1674 O O . ARG A 1 225 ? 24.034 3.259 -44.760 1.00 98.69 225 ARG A O 1
ATOM 1681 N N . ASP A 1 226 ? 23.380 4.397 -46.586 1.00 98.62 226 ASP A N 1
ATOM 1682 C CA . ASP A 1 226 ? 22.381 3.428 -47.024 1.00 98.62 226 ASP A CA 1
ATOM 1683 C C . ASP A 1 226 ? 23.026 2.100 -47.437 1.00 98.62 226 ASP A C 1
ATOM 1685 O O . ASP A 1 226 ? 22.454 1.043 -47.154 1.00 98.62 226 ASP A O 1
ATOM 1689 N N . GLY A 1 227 ? 24.249 2.138 -47.980 1.00 98.62 227 GLY A N 1
ATOM 1690 C CA . GLY A 1 227 ? 25.100 0.967 -48.190 1.00 98.62 227 GLY A CA 1
ATOM 1691 C C . GLY A 1 227 ? 25.399 0.216 -46.888 1.00 98.62 227 GLY A C 1
ATOM 1692 O O . GLY A 1 227 ? 25.175 -0.992 -46.806 1.00 98.62 227 GLY A O 1
ATOM 1693 N N . ILE A 1 228 ? 25.815 0.917 -45.827 1.00 98.81 228 ILE A N 1
ATOM 1694 C CA . ILE A 1 228 ? 26.060 0.317 -44.497 1.00 98.81 228 ILE A CA 1
ATOM 1695 C C . ILE A 1 228 ? 24.769 -0.254 -43.890 1.00 98.81 228 ILE A C 1
ATOM 1697 O O . ILE A 1 228 ? 24.760 -1.363 -43.350 1.00 98.81 228 ILE A O 1
ATOM 1701 N N . LEU A 1 229 ? 23.651 0.468 -44.002 1.00 98.56 229 LEU A N 1
ATOM 1702 C CA . LEU A 1 229 ? 22.348 -0.021 -43.547 1.00 98.56 229 LEU A CA 1
ATOM 1703 C C . LEU A 1 229 ? 21.909 -1.264 -44.335 1.00 98.56 229 LEU A C 1
ATOM 1705 O O . LEU A 1 229 ? 21.329 -2.179 -43.750 1.00 98.56 229 LEU A O 1
ATOM 1709 N N . ALA A 1 230 ? 22.184 -1.323 -45.640 1.00 98.44 230 ALA A N 1
ATOM 1710 C CA . ALA A 1 230 ? 21.921 -2.494 -46.472 1.00 98.44 230 ALA A CA 1
ATOM 1711 C C . ALA A 1 230 ? 22.809 -3.683 -46.085 1.00 98.44 230 ALA A C 1
ATOM 1713 O O . ALA A 1 230 ? 22.304 -4.804 -46.003 1.00 98.44 230 ALA A O 1
ATOM 1714 N N . ALA A 1 231 ? 24.080 -3.436 -45.762 1.00 98.56 231 ALA A N 1
ATOM 1715 C CA . ALA A 1 231 ? 24.989 -4.460 -45.263 1.00 98.56 231 ALA A CA 1
ATOM 1716 C C . ALA A 1 231 ? 24.478 -5.064 -43.947 1.00 98.56 231 ALA A C 1
ATOM 1718 O O . ALA A 1 231 ? 24.497 -6.279 -43.781 1.00 98.56 231 ALA A O 1
ATOM 1719 N N . ASP A 1 232 ? 23.925 -4.261 -43.034 1.00 98.44 232 ASP A N 1
ATOM 1720 C CA . ASP A 1 232 ? 23.335 -4.785 -41.794 1.00 98.44 232 ASP A CA 1
ATOM 1721 C C . ASP A 1 232 ? 22.071 -5.619 -42.034 1.00 98.44 232 ASP A C 1
ATOM 1723 O O . ASP A 1 232 ? 21.874 -6.657 -41.393 1.00 98.44 232 ASP A O 1
ATOM 1727 N N . ARG A 1 233 ? 21.240 -5.225 -43.006 1.00 97.50 233 ARG A N 1
ATOM 1728 C CA . ARG A 1 233 ? 20.091 -6.040 -43.427 1.00 97.50 233 ARG A CA 1
ATOM 1729 C C . ARG A 1 233 ? 20.538 -7.400 -43.960 1.00 97.50 233 ARG A C 1
ATOM 1731 O O . ARG A 1 233 ? 19.943 -8.408 -43.590 1.00 97.50 233 ARG A O 1
ATOM 1738 N N . ALA A 1 234 ? 21.581 -7.425 -44.787 1.00 97.38 234 ALA A N 1
ATOM 1739 C CA . ALA A 1 234 ? 22.107 -8.650 -45.382 1.00 97.38 234 ALA A CA 1
ATOM 1740 C C . ALA A 1 234 ? 22.819 -9.548 -44.355 1.00 97.38 234 ALA A C 1
ATOM 1742 O O . ALA A 1 234 ? 22.541 -10.743 -44.278 1.00 97.38 234 ALA A O 1
ATOM 1743 N N . ASN A 1 235 ? 23.702 -8.969 -43.542 1.00 97.19 235 ASN A N 1
ATOM 1744 C CA . ASN A 1 235 ? 24.618 -9.723 -42.686 1.00 97.19 235 ASN A CA 1
ATOM 1745 C C . ASN A 1 235 ? 23.994 -10.114 -41.344 1.00 97.19 235 ASN A C 1
ATOM 1747 O O . ASN A 1 235 ? 24.336 -11.151 -40.777 1.00 97.19 235 ASN A O 1
ATOM 1751 N N . TYR A 1 236 ? 23.093 -9.280 -40.821 1.00 95.81 236 TYR A N 1
ATOM 1752 C CA . TYR A 1 236 ? 22.555 -9.424 -39.466 1.00 95.81 236 TYR A CA 1
ATOM 1753 C C . TYR A 1 236 ? 21.029 -9.364 -39.419 1.00 95.81 236 TYR A C 1
ATOM 1755 O O . TYR A 1 236 ? 20.459 -9.201 -38.342 1.00 95.81 236 TYR A O 1
ATOM 1763 N N . GLY A 1 237 ? 20.348 -9.481 -40.563 1.00 95.75 237 GLY A N 1
ATOM 1764 C CA . GLY A 1 237 ? 18.888 -9.519 -40.605 1.00 95.75 237 GLY A CA 1
ATOM 1765 C C . GLY A 1 237 ? 18.236 -8.265 -40.023 1.00 95.75 237 GLY A C 1
ATOM 1766 O O . GLY A 1 237 ? 17.138 -8.353 -39.486 1.00 95.75 237 GLY A O 1
ATOM 1767 N N . SER A 1 238 ? 18.892 -7.102 -40.134 1.00 93.81 238 SER A N 1
ATOM 1768 C CA . SER A 1 238 ? 18.438 -5.811 -39.584 1.00 93.81 238 SER A CA 1
ATOM 1769 C C . SER A 1 238 ? 18.610 -5.638 -38.068 1.00 93.81 238 SER A C 1
ATOM 1771 O O . SER A 1 238 ? 18.062 -4.695 -37.495 1.00 93.81 238 SER A O 1
ATOM 1773 N N . ALA A 1 239 ? 19.364 -6.517 -37.401 1.00 92.06 239 ALA A N 1
ATOM 1774 C CA . ALA A 1 239 ? 19.505 -6.496 -35.944 1.00 92.06 239 ALA A CA 1
ATOM 1775 C C . ALA A 1 239 ? 20.122 -5.201 -35.382 1.00 92.06 239 ALA A C 1
ATOM 1777 O O . ALA A 1 239 ? 19.946 -4.925 -34.197 1.00 92.06 239 ALA A O 1
ATOM 1778 N N . ASN A 1 240 ? 20.838 -4.408 -36.192 1.00 94.56 240 ASN A N 1
ATOM 1779 C CA . ASN A 1 240 ? 21.497 -3.187 -35.725 1.00 94.56 240 ASN A CA 1
ATOM 1780 C C . ASN A 1 240 ? 20.924 -1.906 -36.344 1.00 94.56 240 ASN A C 1
ATOM 1782 O O . ASN A 1 240 ? 21.453 -0.833 -36.063 1.00 94.56 240 ASN A O 1
ATOM 1786 N N . GLN A 1 241 ? 19.847 -1.973 -37.139 1.00 95.19 241 GLN A N 1
ATOM 1787 C CA . GLN A 1 241 ? 19.342 -0.817 -37.898 1.00 95.19 241 GLN A CA 1
ATOM 1788 C C . GLN A 1 241 ? 19.161 0.429 -37.032 1.00 95.19 241 GLN A C 1
ATOM 1790 O O . GLN A 1 241 ? 19.633 1.496 -37.405 1.00 95.19 241 GLN A O 1
ATOM 1795 N N . CYS A 1 242 ? 18.511 0.317 -35.873 1.00 93.62 242 CYS A N 1
ATOM 1796 C CA . CYS A 1 242 ? 18.226 1.493 -35.053 1.00 93.62 242 CYS A CA 1
ATOM 1797 C C . CYS A 1 242 ? 19.458 2.051 -34.327 1.00 93.62 242 CYS A C 1
ATOM 1799 O O . CYS A 1 242 ? 19.537 3.260 -34.123 1.00 93.62 242 CYS A O 1
ATOM 1801 N N . LEU A 1 243 ? 20.448 1.206 -34.015 1.00 92.81 243 LEU A N 1
ATOM 1802 C CA . LEU A 1 243 ? 21.749 1.660 -33.510 1.00 92.81 243 LEU A CA 1
ATOM 1803 C C . LEU A 1 243 ? 22.505 2.445 -34.588 1.00 92.81 243 LEU A C 1
ATOM 1805 O O . LEU A 1 243 ? 23.047 3.512 -34.311 1.00 92.81 243 LEU A O 1
ATOM 1809 N N . LEU A 1 244 ? 22.507 1.929 -35.821 1.00 96.19 244 LEU A N 1
ATOM 1810 C CA . LEU A 1 244 ? 23.142 2.578 -36.967 1.00 96.19 244 LEU A CA 1
ATOM 1811 C C . LEU A 1 244 ? 22.458 3.908 -37.286 1.00 96.19 244 LEU A C 1
ATOM 1813 O O . LEU A 1 244 ? 23.130 4.934 -37.357 1.00 96.19 244 LEU A O 1
ATOM 1817 N N . TRP A 1 245 ? 21.126 3.914 -37.392 1.00 96.31 245 TRP A N 1
ATOM 1818 C CA . TRP A 1 245 ? 20.348 5.138 -37.579 1.00 96.31 245 TRP A CA 1
ATOM 1819 C C . TRP A 1 245 ? 20.638 6.175 -36.501 1.00 96.31 245 TRP A C 1
ATOM 1821 O O . TRP A 1 245 ? 20.764 7.345 -36.839 1.00 96.31 245 TRP A O 1
ATOM 1831 N N . GLY A 1 246 ? 20.820 5.764 -35.243 1.00 93.38 246 GLY A N 1
ATOM 1832 C CA . GLY A 1 246 ? 21.188 6.690 -34.176 1.00 93.38 246 GLY A CA 1
ATOM 1833 C C . GLY A 1 246 ? 22.547 7.352 -34.369 1.00 93.38 246 GLY A C 1
ATOM 1834 O O . GLY A 1 246 ? 22.654 8.566 -34.211 1.00 93.38 246 GLY A O 1
ATOM 1835 N N . ALA A 1 247 ? 23.566 6.593 -34.779 1.00 95.19 247 ALA A N 1
ATOM 1836 C CA . ALA A 1 247 ? 24.891 7.146 -35.060 1.00 95.19 247 ALA A CA 1
ATOM 1837 C C . ALA A 1 247 ? 24.873 8.125 -36.251 1.00 95.19 247 ALA A C 1
ATOM 1839 O O . ALA A 1 247 ? 25.459 9.203 -36.177 1.00 95.19 247 ALA A O 1
ATOM 1840 N N . PHE A 1 248 ? 24.152 7.793 -37.325 1.00 98.00 248 PHE A N 1
ATOM 1841 C CA . PHE A 1 248 ? 24.017 8.682 -38.483 1.00 98.00 248 PHE A CA 1
ATOM 1842 C C . PHE A 1 248 ? 23.171 9.924 -38.176 1.00 98.00 248 PHE A C 1
ATOM 1844 O O . PHE A 1 248 ? 23.576 11.040 -38.503 1.00 98.00 248 PHE A O 1
ATOM 1851 N N . ALA A 1 249 ? 22.029 9.760 -37.507 1.00 96.00 249 ALA A N 1
ATOM 1852 C CA . ALA A 1 249 ? 21.152 10.861 -37.117 1.00 96.00 249 ALA A CA 1
ATOM 1853 C C . ALA A 1 249 ? 21.854 11.845 -36.170 1.00 96.00 249 ALA A C 1
ATOM 1855 O O . ALA A 1 249 ? 21.702 13.053 -36.336 1.00 96.00 249 ALA A O 1
ATOM 1856 N N . ALA A 1 250 ? 22.690 11.359 -35.243 1.00 95.12 250 ALA A N 1
ATOM 1857 C CA . ALA A 1 250 ? 23.504 12.209 -34.370 1.00 95.12 250 ALA A CA 1
ATOM 1858 C C . ALA A 1 250 ? 24.471 13.124 -35.146 1.00 95.12 250 ALA A C 1
ATOM 1860 O O . ALA A 1 250 ? 24.830 14.196 -34.662 1.00 95.12 250 ALA A O 1
ATOM 1861 N N . ARG A 1 251 ? 24.853 12.730 -36.366 1.00 97.25 251 ARG A N 1
ATOM 1862 C CA . ARG A 1 251 ? 25.715 13.492 -37.281 1.00 97.25 251 ARG A CA 1
ATOM 1863 C C . ARG A 1 251 ? 24.933 14.218 -38.375 1.00 97.25 251 ARG A C 1
ATOM 1865 O O . ARG A 1 251 ? 25.537 14.689 -39.330 1.00 97.25 251 ARG A O 1
ATOM 1872 N N . GLY A 1 252 ? 23.610 14.334 -38.264 1.00 97.75 252 GLY A N 1
ATOM 1873 C CA . GLY A 1 252 ? 22.780 15.029 -39.254 1.00 97.75 252 GLY A CA 1
ATOM 1874 C C . GLY A 1 252 ? 22.457 14.210 -40.511 1.00 97.75 252 GLY A C 1
ATOM 1875 O O . GLY A 1 252 ? 21.922 14.759 -41.470 1.00 97.75 252 GLY A O 1
ATOM 1876 N N . MET A 1 253 ? 22.747 12.907 -40.519 1.00 98.38 253 MET A N 1
ATOM 1877 C CA . MET A 1 253 ? 22.421 11.971 -41.607 1.00 98.38 253 MET A CA 1
ATOM 1878 C C . MET A 1 253 ? 21.202 11.095 -41.262 1.00 98.38 253 MET A C 1
ATOM 1880 O O . MET A 1 253 ? 21.173 9.897 -41.557 1.00 98.38 253 MET A O 1
ATOM 1884 N N . GLY A 1 254 ? 20.200 11.686 -40.608 1.00 96.62 254 GLY A N 1
ATOM 1885 C CA . GLY A 1 254 ? 18.945 11.049 -40.200 1.00 96.62 254 GLY A CA 1
ATOM 1886 C C . GLY A 1 254 ? 18.023 10.668 -41.361 1.00 96.62 254 GLY A C 1
ATOM 1887 O O . GLY A 1 254 ? 18.339 10.879 -42.534 1.00 96.62 254 GLY A O 1
ATOM 1888 N N . ALA A 1 255 ? 16.882 10.064 -41.032 1.00 95.81 255 ALA A N 1
ATOM 1889 C CA . ALA A 1 255 ? 16.003 9.408 -42.002 1.00 95.81 255 ALA A CA 1
ATOM 1890 C C . ALA A 1 255 ? 15.446 10.354 -43.078 1.00 95.81 255 ALA A C 1
ATOM 1892 O O . ALA A 1 255 ? 15.300 9.935 -44.226 1.00 95.81 255 ALA A O 1
ATOM 1893 N N . SER A 1 256 ? 15.185 11.617 -42.736 1.00 96.75 256 SER A N 1
ATOM 1894 C CA . SER A 1 256 ? 14.689 12.630 -43.677 1.00 96.75 256 SER A CA 1
ATOM 1895 C C . SER A 1 256 ? 15.781 13.504 -44.311 1.00 96.75 256 SER A C 1
ATOM 1897 O O . SER A 1 256 ? 15.458 14.430 -45.058 1.00 96.75 256 SER A O 1
ATOM 1899 N N . ALA A 1 257 ? 17.066 13.223 -44.049 1.00 98.12 257 ALA A N 1
ATOM 1900 C CA . ALA A 1 257 ? 18.170 13.969 -44.650 1.00 98.12 257 ALA A CA 1
ATOM 1901 C C . ALA A 1 257 ? 18.184 13.784 -46.176 1.00 98.12 257 ALA A C 1
ATOM 1903 O O . ALA A 1 257 ? 17.874 12.703 -46.679 1.00 98.12 257 ALA A O 1
ATOM 1904 N N . THR A 1 258 ? 18.569 14.823 -46.920 1.00 98.06 258 THR A N 1
ATOM 1905 C CA . THR A 1 258 ? 18.687 14.753 -48.389 1.00 98.06 258 THR A CA 1
ATOM 1906 C C . THR A 1 258 ? 19.986 15.389 -48.879 1.00 98.06 258 THR A C 1
ATOM 1908 O O . THR A 1 258 ? 20.529 16.282 -48.227 1.00 98.06 258 THR A O 1
ATOM 1911 N N . SER A 1 259 ? 20.477 14.943 -50.039 1.00 96.88 259 SER A N 1
ATOM 1912 C CA . SER A 1 259 ? 21.624 15.544 -50.725 1.00 96.88 259 SER A CA 1
ATOM 1913 C C . SER A 1 259 ? 21.237 15.943 -52.153 1.00 96.88 259 SER A C 1
ATOM 1915 O O . SER A 1 259 ? 21.260 15.119 -53.065 1.00 96.88 259 SER A O 1
ATOM 1917 N N . PRO A 1 260 ? 20.827 17.203 -52.384 1.00 95.62 260 PRO A N 1
ATOM 1918 C CA . PRO A 1 260 ? 20.462 17.660 -53.726 1.00 95.62 260 PRO A CA 1
ATOM 1919 C C . PRO A 1 260 ? 21.617 17.624 -54.738 1.00 95.62 260 PRO A C 1
ATOM 1921 O O . PRO A 1 260 ? 21.381 17.555 -55.945 1.00 95.62 260 PRO A O 1
ATOM 1924 N N . SER A 1 261 ? 22.869 17.714 -54.273 1.00 94.38 261 SER A N 1
ATOM 1925 C CA . SER A 1 261 ? 24.059 17.623 -55.120 1.00 94.38 261 SER A CA 1
ATOM 1926 C C . SER A 1 261 ? 25.302 17.234 -54.318 1.00 94.38 261 SER A C 1
ATOM 1928 O O . SER A 1 261 ? 25.328 17.324 -53.097 1.00 94.38 261 SER A O 1
ATOM 1930 N N . GLN A 1 262 ? 26.407 16.945 -55.012 1.00 94.06 262 GLN A N 1
ATOM 1931 C CA . GLN A 1 262 ? 27.715 16.681 -54.396 1.00 94.06 262 GLN A CA 1
ATOM 1932 C C . GLN A 1 262 ? 28.246 17.815 -53.491 1.00 94.06 262 GLN A C 1
ATOM 1934 O O . GLN A 1 262 ? 29.222 17.587 -52.789 1.00 94.06 262 GLN A O 1
ATOM 1939 N N . ARG A 1 263 ? 27.646 19.014 -53.494 1.00 93.31 263 ARG A N 1
ATOM 1940 C CA . ARG A 1 263 ? 28.041 20.163 -52.653 1.00 93.31 263 ARG A CA 1
ATOM 1941 C C . ARG A 1 263 ? 26.928 20.687 -51.747 1.00 93.31 263 ARG A C 1
ATOM 1943 O O . ARG A 1 263 ? 27.150 21.658 -51.036 1.00 93.31 263 ARG A O 1
ATOM 1950 N N . GLU A 1 264 ? 25.731 20.115 -51.824 1.00 92.88 264 GLU A N 1
ATOM 1951 C CA . GLU A 1 264 ? 24.556 20.623 -51.120 1.00 92.88 264 GLU A CA 1
ATOM 1952 C C . GLU A 1 264 ? 23.918 19.515 -50.294 1.00 92.88 264 GLU A C 1
ATOM 1954 O O . GLU A 1 264 ? 23.747 18.382 -50.756 1.00 92.88 264 GLU A O 1
ATOM 1959 N N . VAL A 1 265 ? 23.563 19.869 -49.062 1.00 96.00 265 VAL A N 1
ATOM 1960 C CA . VAL A 1 265 ? 23.076 18.946 -48.042 1.00 96.00 265 VAL A CA 1
ATOM 1961 C C . VAL A 1 265 ? 21.921 19.573 -47.279 1.00 96.00 265 VAL A C 1
ATOM 1963 O O . VAL A 1 265 ? 21.899 20.775 -47.004 1.00 96.00 265 VAL A O 1
ATOM 1966 N N . HIS A 1 266 ? 20.956 18.745 -46.910 1.00 97.50 266 HIS A N 1
ATOM 1967 C CA . HIS A 1 266 ? 19.875 19.092 -45.999 1.00 97.50 266 HIS A CA 1
ATOM 1968 C C . HIS A 1 266 ? 19.898 18.076 -44.854 1.00 97.50 266 HIS A C 1
ATOM 1970 O O . HIS A 1 266 ? 19.323 16.992 -44.985 1.00 97.50 266 HIS A O 1
ATOM 1976 N N . PRO A 1 267 ? 20.617 18.387 -43.761 1.00 97.69 267 PRO A N 1
ATOM 1977 C CA . PRO A 1 267 ? 20.771 17.483 -42.632 1.00 97.69 267 PRO A CA 1
ATOM 1978 C C . PRO A 1 267 ? 19.456 17.249 -41.892 1.00 97.69 267 PRO A C 1
ATOM 1980 O O . PRO A 1 267 ? 18.614 18.142 -41.794 1.00 97.69 267 PRO A O 1
ATOM 1983 N N . ALA A 1 268 ? 19.323 16.069 -41.299 1.00 96.94 268 ALA A N 1
ATOM 1984 C CA . ALA A 1 268 ? 18.223 15.727 -40.410 1.00 96.94 268 ALA A CA 1
ATOM 1985 C C . ALA A 1 268 ? 18.704 14.839 -39.260 1.00 96.94 268 ALA A C 1
ATOM 1987 O O . ALA A 1 268 ? 19.706 14.136 -39.377 1.00 96.94 268 ALA A O 1
ATOM 1988 N N . THR A 1 269 ? 17.986 14.863 -38.143 1.00 95.44 269 THR A N 1
ATOM 1989 C CA . THR A 1 269 ? 18.323 14.104 -36.926 1.00 95.44 269 THR A CA 1
ATOM 1990 C C . THR A 1 269 ? 17.217 13.126 -36.521 1.00 95.44 269 THR A C 1
ATOM 1992 O O . THR A 1 269 ? 17.236 12.578 -35.420 1.00 95.44 269 THR A O 1
ATOM 1995 N N . ASP A 1 270 ? 16.237 12.907 -37.399 1.00 93.44 270 ASP A N 1
ATOM 1996 C CA . ASP A 1 270 ? 15.116 12.003 -37.178 1.00 93.44 270 ASP A CA 1
ATOM 1997 C C . ASP A 1 270 ? 15.475 10.535 -37.454 1.00 93.44 270 ASP A C 1
ATOM 1999 O O . ASP A 1 270 ? 16.436 10.207 -38.156 1.00 93.44 270 ASP A O 1
ATOM 2003 N N . TYR A 1 271 ? 14.666 9.642 -36.889 1.00 92.38 271 TYR A N 1
ATOM 2004 C CA . TYR A 1 271 ? 14.801 8.192 -37.001 1.00 92.38 271 TYR A CA 1
ATOM 2005 C C . TYR A 1 271 ? 13.650 7.621 -37.838 1.00 92.38 271 TYR A C 1
ATOM 2007 O O . TYR A 1 271 ? 12.556 8.191 -37.849 1.00 92.38 271 TYR A O 1
ATOM 2015 N N . PRO A 1 272 ? 13.820 6.440 -38.455 1.00 92.25 272 PRO A N 1
ATOM 2016 C CA . PRO A 1 272 ? 12.699 5.728 -39.052 1.00 92.25 272 PRO A CA 1
ATOM 2017 C C . PRO A 1 272 ? 11.630 5.374 -38.012 1.00 92.25 272 PRO A C 1
ATOM 2019 O O . PRO A 1 272 ? 11.941 5.028 -36.869 1.00 92.25 272 PRO A O 1
ATOM 2022 N N . ALA A 1 273 ? 10.364 5.348 -38.437 1.00 88.81 273 ALA A N 1
ATOM 2023 C CA . ALA A 1 273 ? 9.237 4.987 -37.573 1.00 88.81 273 ALA A CA 1
ATOM 2024 C C . ALA A 1 273 ? 9.388 3.598 -36.921 1.00 88.81 273 ALA A C 1
ATOM 2026 O O . ALA A 1 273 ? 8.929 3.399 -35.801 1.00 88.81 273 ALA A O 1
ATOM 2027 N N . SER A 1 274 ? 10.085 2.664 -37.577 1.00 90.38 274 SER A N 1
ATOM 2028 C CA . SER A 1 274 ? 10.384 1.327 -37.045 1.00 90.38 274 SER A CA 1
ATOM 2029 C C . SER A 1 274 ? 11.290 1.327 -35.809 1.00 90.38 274 SER A C 1
ATOM 2031 O O . SER A 1 274 ? 11.409 0.299 -35.152 1.00 90.38 274 SER A O 1
ATOM 2033 N N . CYS A 1 275 ? 11.947 2.447 -35.495 1.00 92.12 275 CYS A N 1
ATOM 2034 C CA . CYS A 1 275 ? 12.787 2.589 -34.306 1.00 92.12 275 CYS A CA 1
ATOM 2035 C C . CYS A 1 275 ? 12.047 3.178 -33.100 1.00 92.12 275 CYS A C 1
ATOM 2037 O O . CYS A 1 275 ? 12.607 3.212 -31.998 1.00 92.12 275 CYS A O 1
ATOM 2039 N N . ARG A 1 276 ? 10.794 3.619 -33.287 1.00 90.56 276 ARG A N 1
ATOM 2040 C CA . ARG A 1 276 ? 9.939 4.082 -32.190 1.00 90.56 276 ARG A CA 1
ATOM 2041 C C . ARG A 1 276 ? 9.624 2.908 -31.256 1.00 90.56 276 ARG A C 1
ATOM 2043 O O . ARG A 1 276 ? 9.484 1.778 -31.729 1.00 90.56 276 ARG A O 1
ATOM 2050 N N . PRO A 1 277 ? 9.531 3.150 -29.941 1.00 93.75 277 PRO A N 1
ATOM 2051 C CA . PRO A 1 277 ? 9.144 2.107 -29.011 1.00 93.75 277 PRO A CA 1
ATOM 2052 C C . PRO A 1 277 ? 7.669 1.740 -29.205 1.00 93.75 277 PRO A C 1
ATOM 2054 O O . PRO A 1 277 ? 6.891 2.540 -29.723 1.00 93.75 277 PRO A O 1
ATOM 2057 N N . THR A 1 278 ? 7.288 0.551 -28.749 1.00 94.38 278 THR A N 1
ATOM 2058 C CA . THR A 1 278 ? 5.886 0.153 -28.565 1.00 94.38 278 THR A CA 1
ATOM 2059 C C . THR A 1 278 ? 5.667 -0.063 -27.077 1.00 94.38 278 THR A C 1
ATOM 2061 O O . THR A 1 278 ? 6.399 -0.841 -26.466 1.00 94.38 278 THR A O 1
ATOM 2064 N N . ALA A 1 279 ? 4.710 0.661 -26.503 1.00 96.50 279 ALA A N 1
ATOM 2065 C CA . ALA A 1 279 ? 4.308 0.476 -25.116 1.00 96.50 279 ALA A CA 1
ATOM 2066 C C . ALA A 1 279 ? 3.344 -0.712 -25.016 1.00 96.50 279 ALA A C 1
ATOM 2068 O O . ALA A 1 279 ? 2.494 -0.880 -25.886 1.00 96.50 279 ALA A O 1
ATOM 2069 N N . ASP A 1 280 ? 3.510 -1.503 -23.968 1.00 97.12 280 ASP A N 1
ATOM 2070 C CA . ASP A 1 280 ? 2.612 -2.575 -23.548 1.00 97.12 280 ASP A CA 1
ATOM 2071 C C . ASP A 1 280 ? 2.518 -2.473 -22.025 1.00 97.12 280 ASP A C 1
ATOM 2073 O O . ASP A 1 280 ? 3.517 -2.681 -21.328 1.00 97.12 280 ASP A O 1
ATOM 2077 N N . ALA A 1 281 ? 1.360 -2.040 -21.532 1.00 96.75 281 ALA A N 1
ATOM 2078 C CA . ALA A 1 281 ? 1.092 -1.844 -20.110 1.00 96.75 281 ALA A CA 1
ATOM 2079 C C . ALA A 1 281 ? 0.757 -3.162 -19.383 1.00 96.75 281 ALA A C 1
ATOM 2081 O O . ALA A 1 281 ? 0.589 -3.160 -18.157 1.00 96.75 281 ALA A O 1
ATOM 2082 N N . GLY A 1 282 ? 0.658 -4.278 -20.115 1.00 96.38 282 GLY A N 1
ATOM 2083 C CA . GLY A 1 282 ? 0.272 -5.586 -19.604 1.00 96.38 282 GLY A CA 1
ATOM 2084 C C . GLY A 1 282 ? -1.188 -5.636 -19.142 1.00 96.38 282 GLY A C 1
ATOM 2085 O O . GLY A 1 282 ? -2.083 -5.037 -19.736 1.00 96.38 282 GLY A O 1
ATOM 2086 N N . GLY A 1 283 ? -1.429 -6.359 -18.047 1.00 92.81 283 GLY A N 1
ATOM 2087 C CA . GLY A 1 283 ? -2.749 -6.477 -17.428 1.00 92.81 283 GLY A CA 1
ATOM 2088 C C . GLY A 1 283 ? -3.774 -7.296 -18.237 1.00 92.81 283 GLY A C 1
ATOM 2089 O O . GLY A 1 283 ? -3.412 -8.000 -19.184 1.00 92.81 283 GLY A O 1
ATOM 2090 N N . PRO A 1 284 ? -5.067 -7.252 -17.853 1.00 96.50 284 PRO A N 1
ATOM 2091 C CA . PRO A 1 284 ? -5.610 -6.536 -16.692 1.00 96.50 284 PRO A CA 1
ATOM 2092 C C . PRO A 1 284 ? -5.051 -7.066 -15.361 1.00 96.50 284 PRO A C 1
ATOM 2094 O O . PRO A 1 284 ? -4.683 -8.235 -15.256 1.00 96.50 284 PRO A O 1
ATOM 2097 N N . TYR A 1 285 ? -4.994 -6.201 -14.349 1.00 97.44 285 TYR A N 1
ATOM 2098 C CA . TYR A 1 285 ? -4.521 -6.522 -13.000 1.00 97.44 285 TYR A CA 1
ATOM 2099 C C . TYR A 1 285 ? -5.684 -6.543 -12.009 1.00 97.44 285 TYR A C 1
ATOM 2101 O O . TYR A 1 285 ? -6.658 -5.809 -12.169 1.00 97.44 285 TYR A O 1
ATOM 2109 N N . THR A 1 286 ? -5.562 -7.358 -10.965 1.00 96.94 286 THR A N 1
ATOM 2110 C CA . THR A 1 286 ? -6.555 -7.465 -9.890 1.00 96.94 286 THR A CA 1
ATOM 2111 C C . THR A 1 286 ? -5.860 -7.539 -8.539 1.00 96.94 286 THR A C 1
ATOM 2113 O O . THR A 1 286 ? -4.879 -8.276 -8.413 1.00 96.94 286 THR A O 1
ATOM 2116 N N . THR A 1 287 ? -6.376 -6.828 -7.543 1.00 97.06 287 THR A N 1
ATOM 2117 C CA . THR A 1 287 ? -5.908 -6.891 -6.154 1.00 97.06 287 THR A CA 1
ATOM 2118 C C . THR A 1 287 ? -7.055 -6.644 -5.180 1.00 97.06 287 THR A C 1
ATOM 2120 O O . THR A 1 287 ? -8.142 -6.227 -5.577 1.00 97.06 287 THR A O 1
ATOM 2123 N N . GLU A 1 288 ? -6.824 -6.936 -3.913 1.00 96.25 288 GLU A N 1
ATOM 2124 C CA . GLU A 1 288 ? -7.686 -6.514 -2.812 1.00 96.25 288 GLU A CA 1
ATOM 2125 C C . GLU A 1 288 ? -7.247 -5.113 -2.365 1.00 96.25 288 GLU A C 1
ATOM 2127 O O . GLU A 1 288 ? -6.073 -4.747 -2.502 1.00 96.25 288 GLU A O 1
ATOM 2132 N N . GLU A 1 289 ? -8.172 -4.306 -1.862 1.00 94.38 289 GLU A N 1
ATOM 2133 C CA . GLU A 1 289 ? -7.810 -3.071 -1.165 1.00 94.38 289 GLU A CA 1
ATOM 2134 C C . GLU A 1 289 ? -6.834 -3.336 -0.006 1.00 94.38 289 GLU A C 1
ATOM 2136 O O . GLU A 1 289 ? -6.708 -4.447 0.515 1.00 94.38 289 GLU A O 1
ATOM 2141 N N . GLY A 1 290 ? -6.029 -2.334 0.337 1.00 93.06 290 GLY A N 1
ATOM 2142 C CA . GLY A 1 290 ? -4.911 -2.500 1.267 1.00 93.06 290 GLY A CA 1
ATOM 2143 C C . GLY A 1 290 ? -3.682 -3.207 0.671 1.00 93.06 290 GLY A C 1
ATOM 2144 O O . GLY A 1 290 ? -2.580 -3.075 1.219 1.00 93.06 290 GLY A O 1
ATOM 2145 N N . ALA A 1 291 ? -3.818 -3.916 -0.458 1.00 95.50 291 ALA A N 1
ATOM 2146 C CA . ALA A 1 291 ? -2.754 -4.719 -1.059 1.00 95.50 291 ALA A CA 1
ATOM 2147 C C . ALA A 1 291 ? -2.242 -4.146 -2.392 1.00 95.50 291 ALA A C 1
ATOM 2149 O O . ALA A 1 291 ? -2.922 -4.179 -3.417 1.00 95.50 291 ALA A O 1
ATOM 2150 N N . ASP A 1 292 ? -0.989 -3.678 -2.400 1.00 96.06 292 ASP A N 1
ATOM 2151 C CA . ASP A 1 292 ? -0.330 -3.175 -3.613 1.00 96.06 292 ASP A CA 1
ATOM 2152 C C . ASP A 1 292 ? -0.187 -4.271 -4.679 1.00 96.06 292 ASP A C 1
ATOM 2154 O O . ASP A 1 292 ? 0.150 -5.421 -4.379 1.00 96.06 292 ASP A O 1
ATOM 2158 N N . VAL A 1 293 ? -0.315 -3.887 -5.952 1.00 97.00 293 VAL A N 1
ATOM 2159 C CA . VAL A 1 293 ? -0.093 -4.782 -7.096 1.00 97.00 293 VAL A CA 1
ATOM 2160 C C . VAL A 1 293 ? 1.101 -4.328 -7.923 1.00 97.00 293 VAL A C 1
ATOM 2162 O O . VAL A 1 293 ? 1.308 -3.143 -8.177 1.00 97.00 293 VAL A O 1
ATOM 2165 N N . ARG A 1 294 ? 1.928 -5.282 -8.355 1.00 97.81 294 ARG A N 1
ATOM 2166 C CA . ARG A 1 294 ? 3.067 -5.005 -9.232 1.00 97.81 294 ARG A CA 1
ATOM 2167 C C . ARG A 1 294 ? 2.620 -5.036 -10.691 1.00 97.81 294 ARG A C 1
ATOM 2169 O O . ARG A 1 294 ? 2.126 -6.062 -11.154 1.00 97.81 294 ARG A O 1
ATOM 2176 N N . LEU A 1 295 ? 2.838 -3.931 -11.399 1.00 98.00 295 LEU A N 1
ATOM 2177 C CA . LEU A 1 295 ? 2.579 -3.824 -12.834 1.00 98.00 295 LEU A CA 1
ATOM 2178 C C . LEU A 1 295 ? 3.753 -4.411 -13.634 1.00 98.00 295 LEU A C 1
ATOM 2180 O O . LEU A 1 295 ? 4.867 -4.553 -13.112 1.00 98.00 295 LEU A O 1
ATOM 2184 N N . ASP A 1 296 ? 3.515 -4.753 -14.898 1.00 96.69 296 ASP A N 1
ATOM 2185 C CA . ASP A 1 296 ? 4.509 -5.356 -15.785 1.00 96.69 296 ASP A CA 1
ATOM 2186 C C . ASP A 1 296 ? 4.429 -4.777 -17.205 1.00 96.69 296 ASP A C 1
ATOM 2188 O O . ASP A 1 296 ? 3.518 -5.074 -17.971 1.00 96.69 296 ASP A O 1
ATOM 2192 N N . ALA A 1 297 ? 5.428 -3.970 -17.559 1.00 96.44 297 ALA A N 1
ATOM 2193 C CA . ALA A 1 297 ? 5.628 -3.427 -18.898 1.00 96.44 297 ALA A CA 1
ATOM 2194 C C . ALA A 1 297 ? 6.684 -4.196 -19.708 1.00 96.44 297 ALA A C 1
ATOM 2196 O O . ALA A 1 297 ? 7.192 -3.680 -20.706 1.00 96.44 297 ALA A O 1
ATOM 2197 N N . SER A 1 298 ? 7.070 -5.408 -19.295 1.00 94.06 298 SER A N 1
ATOM 2198 C CA . SER A 1 298 ? 8.105 -6.195 -19.980 1.00 94.06 298 SER A CA 1
ATOM 2199 C C . SER A 1 298 ? 7.733 -6.610 -21.409 1.00 94.06 298 SER A C 1
ATOM 2201 O O . SER A 1 298 ? 8.630 -6.923 -22.193 1.00 94.06 298 SER A O 1
ATOM 2203 N N . GLY A 1 299 ? 6.446 -6.548 -21.775 1.00 94.25 299 GLY A N 1
ATOM 2204 C CA . GLY A 1 299 ? 5.973 -6.695 -23.157 1.00 94.25 299 GLY A CA 1
ATOM 2205 C C . GLY A 1 299 ? 6.341 -5.520 -24.075 1.00 94.25 299 GLY A C 1
ATOM 2206 O O . GLY A 1 299 ? 6.310 -5.650 -25.301 1.00 94.25 299 GLY A O 1
ATOM 2207 N N . SER A 1 300 ? 6.748 -4.380 -23.506 1.00 95.31 300 SER A N 1
ATOM 2208 C CA . SER A 1 300 ? 7.131 -3.197 -24.274 1.00 95.31 300 SER A CA 1
ATOM 2209 C C . SER A 1 300 ? 8.405 -3.440 -25.083 1.00 95.31 300 SER A C 1
ATOM 2211 O O . SER A 1 300 ? 9.345 -4.104 -24.644 1.00 95.31 300 SER A O 1
ATOM 2213 N N . THR A 1 301 ? 8.491 -2.825 -26.261 1.00 91.88 301 THR A N 1
ATOM 2214 C CA . THR A 1 301 ? 9.680 -2.902 -27.120 1.00 91.88 301 THR A CA 1
ATOM 2215 C C . THR A 1 301 ? 10.310 -1.527 -27.306 1.00 91.88 301 THR A C 1
ATOM 2217 O O . THR A 1 301 ? 9.618 -0.527 -27.471 1.00 91.88 301 THR A O 1
ATOM 2220 N N . SER A 1 302 ? 11.644 -1.461 -27.317 1.00 89.31 302 SER A N 1
ATOM 2221 C CA . SER A 1 302 ? 12.392 -0.251 -27.690 1.00 89.31 302 SER A CA 1
ATOM 2222 C C . SER A 1 302 ? 13.515 -0.612 -28.664 1.00 89.31 302 SER A C 1
ATOM 2224 O O . SER A 1 302 ? 14.659 -0.812 -28.246 1.00 89.31 302 SER A O 1
ATOM 2226 N N . PRO A 1 303 ? 13.213 -0.716 -29.973 1.00 83.44 303 PRO A N 1
ATOM 2227 C CA . PRO A 1 303 ? 14.207 -1.083 -30.984 1.00 83.44 303 PRO A CA 1
ATOM 2228 C C . PRO A 1 303 ? 15.394 -0.109 -31.056 1.00 83.44 303 PRO A C 1
ATOM 2230 O O . PRO A 1 303 ? 16.510 -0.521 -31.354 1.00 83.44 303 PRO A O 1
ATOM 2233 N N . GLY A 1 304 ? 15.176 1.175 -30.738 1.00 69.50 304 GLY A N 1
ATOM 2234 C CA . GLY A 1 304 ? 16.224 2.199 -30.625 1.00 69.50 304 GLY A CA 1
ATOM 2235 C C . GLY A 1 304 ? 17.141 2.083 -29.403 1.00 69.50 304 GLY A C 1
ATOM 2236 O O . GLY A 1 304 ? 18.092 2.853 -29.298 1.00 69.50 304 GLY A O 1
ATOM 2237 N N . GLY A 1 305 ? 16.885 1.140 -28.491 1.00 70.94 305 GLY A N 1
ATOM 2238 C CA . GLY A 1 305 ? 17.591 1.036 -27.214 1.00 70.94 305 GLY A CA 1
ATOM 2239 C C . GLY A 1 305 ? 17.214 2.148 -26.225 1.00 70.94 305 GLY A C 1
ATOM 2240 O O . GLY A 1 305 ? 16.486 3.082 -26.555 1.00 70.94 305 GLY A O 1
ATOM 2241 N N . GLY A 1 306 ? 17.675 2.025 -24.973 1.00 68.69 306 GLY A N 1
ATOM 2242 C CA . GLY A 1 306 ? 17.537 3.082 -23.958 1.00 68.69 306 GLY A CA 1
ATOM 2243 C C . GLY A 1 306 ? 16.095 3.465 -23.594 1.00 68.69 306 GLY A C 1
ATOM 2244 O O . GLY A 1 306 ? 15.835 4.637 -23.342 1.00 68.69 306 GLY A O 1
ATOM 2245 N N . GLY A 1 307 ? 15.163 2.502 -23.599 1.00 79.25 307 GLY A N 1
ATOM 2246 C CA . GLY A 1 307 ? 13.752 2.748 -23.285 1.00 79.25 307 GLY A CA 1
ATOM 2247 C C . GLY A 1 307 ? 13.549 3.344 -21.887 1.00 79.25 307 GLY A C 1
ATOM 2248 O O . GLY A 1 307 ? 13.958 2.735 -20.898 1.00 79.25 307 GLY A O 1
ATOM 2249 N N . SER A 1 308 ? 12.911 4.511 -21.799 1.00 93.19 308 SER A N 1
ATOM 2250 C CA . SER A 1 308 ? 12.371 5.052 -20.551 1.00 93.19 308 SER A CA 1
ATOM 2251 C C . SER A 1 308 ? 10.938 4.567 -20.351 1.00 93.19 308 SER A C 1
ATOM 2253 O O . SER A 1 308 ? 10.200 4.415 -21.320 1.00 93.19 308 SER A O 1
ATOM 2255 N N . TYR A 1 309 ? 10.554 4.336 -19.097 1.00 96.75 309 TYR A N 1
ATOM 2256 C CA . TYR A 1 309 ? 9.199 3.958 -18.697 1.00 96.75 309 TYR A CA 1
ATOM 2257 C C . TYR A 1 309 ? 8.698 5.001 -17.710 1.00 96.75 309 TYR A C 1
ATOM 2259 O O . TYR A 1 309 ? 9.381 5.267 -16.715 1.00 96.75 309 TYR A O 1
ATOM 2267 N N . ALA A 1 310 ? 7.535 5.570 -17.991 1.00 97.62 310 ALA A N 1
ATOM 2268 C CA . ALA A 1 310 ? 6.854 6.530 -17.141 1.00 97.62 310 ALA A CA 1
ATOM 2269 C C . ALA A 1 310 ? 5.377 6.140 -17.051 1.00 97.62 310 ALA A C 1
ATOM 2271 O O . ALA A 1 310 ? 4.776 5.827 -18.079 1.00 97.62 310 ALA A O 1
ATOM 2272 N N . TRP A 1 311 ? 4.821 6.129 -15.848 1.00 98.12 311 TRP A N 1
ATOM 2273 C CA . TRP A 1 311 ? 3.460 5.681 -15.580 1.00 98.12 311 TRP A CA 1
ATOM 2274 C C . TRP A 1 311 ? 2.584 6.825 -15.087 1.00 98.12 311 TRP A C 1
ATOM 2276 O O . TRP A 1 311 ? 3.077 7.718 -14.405 1.00 98.12 311 TRP A O 1
ATOM 2286 N N . ASP A 1 312 ? 1.313 6.756 -15.460 1.00 97.56 312 ASP A N 1
ATOM 2287 C CA . ASP A 1 312 ? 0.225 7.658 -15.094 1.00 97.56 312 ASP A CA 1
ATOM 2288 C C . ASP A 1 312 ? -0.823 6.834 -14.330 1.00 97.56 312 ASP A C 1
ATOM 2290 O O . ASP A 1 312 ? -1.447 5.934 -14.898 1.00 97.56 312 ASP A O 1
ATOM 2294 N N . PHE A 1 313 ? -0.943 7.058 -13.026 1.00 96.94 313 PHE A N 1
ATOM 2295 C CA . PHE A 1 313 ? -1.826 6.314 -12.132 1.00 96.94 313 PHE A CA 1
ATOM 2296 C C . PHE A 1 313 ? -3.125 7.075 -11.802 1.00 96.94 313 PHE A C 1
ATOM 2298 O O . PHE A 1 313 ? -4.067 6.427 -11.341 1.00 96.94 313 PHE A O 1
ATOM 2305 N N . ASP A 1 314 ? -3.225 8.400 -12.008 1.00 93.12 314 ASP A N 1
ATOM 2306 C CA . ASP A 1 314 ? -4.504 9.151 -11.907 1.00 93.12 314 ASP A CA 1
ATOM 2307 C C . ASP A 1 314 ? -5.231 9.335 -13.234 1.00 93.12 314 ASP A C 1
ATOM 2309 O O . ASP A 1 314 ? -6.415 9.680 -13.223 1.00 93.12 314 ASP A O 1
ATOM 2313 N N . GLY A 1 315 ? -4.563 9.133 -14.362 1.00 91.75 315 GLY A N 1
ATOM 2314 C CA . GLY A 1 315 ? -5.103 9.464 -15.672 1.00 91.75 315 GLY A CA 1
ATOM 2315 C C . GLY A 1 315 ? -5.109 10.969 -15.952 1.00 91.75 315 GLY A C 1
ATOM 2316 O O . GLY A 1 315 ? -5.963 11.431 -16.717 1.00 91.75 315 GLY A O 1
ATOM 2317 N N . ASP A 1 316 ? -4.207 11.747 -15.341 1.00 93.75 316 ASP A N 1
ATOM 2318 C CA . ASP A 1 316 ? -4.094 13.191 -15.583 1.00 93.75 316 ASP A CA 1
ATOM 2319 C C . ASP A 1 316 ? -3.293 13.534 -16.863 1.00 93.75 316 ASP A C 1
ATOM 2321 O O . ASP A 1 316 ? -3.352 14.662 -17.373 1.00 93.75 316 ASP A O 1
ATOM 2325 N N . GLY A 1 317 ? -2.601 12.541 -17.434 1.00 93.69 317 GLY A N 1
ATOM 2326 C CA . GLY A 1 317 ? -1.793 12.643 -18.643 1.00 93.69 317 GLY A CA 1
ATOM 2327 C C . GLY A 1 317 ? -0.345 13.111 -18.436 1.00 93.69 317 GLY A C 1
ATOM 2328 O O . GLY A 1 317 ? 0.367 13.293 -19.435 1.00 93.69 317 GLY A O 1
ATOM 2329 N N . ALA A 1 318 ? 0.125 13.307 -17.201 1.00 94.69 318 ALA A N 1
ATOM 2330 C CA . ALA A 1 318 ? 1.479 13.766 -16.883 1.00 94.69 318 ALA A CA 1
ATOM 2331 C C . ALA A 1 318 ? 2.525 12.633 -16.929 1.00 94.69 318 ALA A C 1
ATOM 2333 O O . ALA A 1 318 ? 3.655 12.852 -17.400 1.00 94.69 318 ALA A O 1
ATOM 2334 N N . TYR A 1 319 ? 2.123 11.404 -16.582 1.00 96.50 319 TYR A N 1
ATOM 2335 C CA . TYR A 1 319 ? 2.991 10.223 -16.451 1.00 96.50 319 TYR A CA 1
ATOM 2336 C C . TYR A 1 319 ? 4.182 10.475 -15.513 1.00 96.50 319 TYR A C 1
ATOM 2338 O O . TYR A 1 319 ? 5.344 10.332 -15.916 1.00 96.50 319 TYR A O 1
ATOM 2346 N N . ASP A 1 320 ? 3.908 10.918 -14.293 1.00 96.19 320 ASP A N 1
ATOM 2347 C CA . ASP A 1 320 ? 4.896 11.266 -13.272 1.00 96.19 320 ASP A CA 1
ATOM 2348 C C . ASP A 1 320 ? 4.747 10.470 -11.963 1.00 96.19 320 ASP A C 1
ATOM 2350 O O . ASP A 1 320 ? 5.553 10.653 -11.048 1.00 96.19 320 ASP A O 1
ATOM 2354 N N . ASP A 1 321 ? 3.816 9.514 -11.905 1.00 97.06 321 ASP A N 1
ATOM 2355 C CA . ASP A 1 321 ? 3.550 8.694 -10.718 1.00 97.06 321 ASP A CA 1
ATOM 2356 C C . ASP A 1 321 ? 4.622 7.645 -10.439 1.00 97.06 321 ASP A C 1
ATOM 2358 O O . ASP A 1 321 ? 4.994 7.394 -9.291 1.00 97.06 321 ASP A O 1
ATOM 2362 N N . ALA A 1 322 ? 5.125 6.995 -11.490 1.00 97.25 322 ALA A N 1
ATOM 2363 C CA . ALA A 1 322 ? 6.133 5.956 -11.342 1.00 97.25 322 ALA A CA 1
ATOM 2364 C C . ALA A 1 322 ? 7.019 5.805 -12.579 1.00 97.25 322 ALA A C 1
ATOM 2366 O O . ALA A 1 322 ? 6.689 6.208 -13.694 1.00 97.25 322 ALA A O 1
ATOM 2367 N N . THR A 1 323 ? 8.174 5.170 -12.379 1.00 96.50 323 THR A N 1
ATOM 2368 C CA . THR A 1 323 ? 9.125 4.860 -13.451 1.00 96.50 323 THR A CA 1
ATOM 2369 C C . THR A 1 323 ? 9.581 3.408 -13.387 1.00 96.50 323 THR A C 1
ATOM 2371 O O . THR A 1 323 ? 9.473 2.737 -12.360 1.00 96.50 323 THR A O 1
ATOM 2374 N N . GLY A 1 324 ? 10.122 2.925 -14.502 1.00 95.12 324 GLY A N 1
ATOM 2375 C CA . GLY A 1 324 ? 10.613 1.555 -14.642 1.00 95.12 324 GLY A CA 1
ATOM 2376 C C . GLY A 1 324 ? 9.571 0.585 -15.200 1.00 95.12 324 GLY A C 1
ATOM 2377 O O . GLY A 1 324 ? 8.384 0.888 -15.300 1.00 95.12 324 GLY A O 1
ATOM 2378 N N . ALA A 1 325 ? 10.043 -0.596 -15.597 1.00 94.81 325 ALA A N 1
ATOM 2379 C CA . ALA A 1 325 ? 9.213 -1.597 -16.263 1.00 94.81 325 ALA A CA 1
ATOM 2380 C C . ALA A 1 325 ? 8.285 -2.368 -15.306 1.00 94.81 325 ALA A C 1
ATOM 2382 O O . ALA A 1 325 ? 7.399 -3.069 -15.772 1.00 94.81 325 ALA A O 1
ATOM 2383 N N . SER A 1 326 ? 8.492 -2.279 -13.986 1.00 96.38 326 SER A N 1
ATOM 2384 C CA . SER A 1 326 ? 7.682 -3.018 -13.009 1.00 96.38 326 SER A CA 1
ATOM 2385 C C . SER A 1 326 ? 7.468 -2.247 -11.694 1.00 96.38 326 SER A C 1
ATOM 2387 O O . SER A 1 326 ? 7.991 -2.642 -10.638 1.00 96.38 326 SER A O 1
ATOM 2389 N N . PRO A 1 327 ? 6.766 -1.098 -11.751 1.00 97.56 327 PRO A N 1
ATOM 2390 C CA . PRO A 1 327 ? 6.426 -0.327 -10.560 1.00 97.56 327 PRO A CA 1
ATOM 2391 C C . PRO A 1 327 ? 5.359 -1.041 -9.715 1.00 97.56 327 PRO A C 1
ATOM 2393 O O . PRO A 1 327 ? 4.695 -1.975 -10.169 1.00 97.56 327 PRO A O 1
ATOM 2396 N N . LEU A 1 328 ? 5.204 -0.588 -8.472 1.00 97.44 328 LEU A N 1
ATOM 2397 C CA . LEU A 1 328 ? 4.067 -0.944 -7.624 1.00 97.44 328 LEU A CA 1
ATOM 2398 C C . LEU A 1 328 ? 2.970 0.103 -7.813 1.00 97.44 328 LEU A C 1
ATOM 2400 O O . LEU A 1 328 ? 3.264 1.294 -7.795 1.00 97.44 328 LEU A O 1
ATOM 2404 N N . PHE A 1 329 ? 1.737 -0.356 -7.986 1.00 97.19 329 PHE A N 1
ATOM 2405 C CA . PHE A 1 329 ? 0.535 0.458 -7.900 1.00 97.19 329 PHE A CA 1
ATOM 2406 C C . PHE A 1 329 ? 0.014 0.401 -6.461 1.00 97.19 329 PHE A C 1
ATOM 2408 O O . PHE A 1 329 ? -0.261 -0.688 -5.953 1.00 97.19 329 PHE A O 1
ATOM 2415 N N . ASP A 1 330 ? -0.087 1.562 -5.816 1.00 94.50 330 ASP A N 1
ATOM 2416 C CA . ASP A 1 330 ? -0.370 1.725 -4.383 1.00 94.50 330 ASP A CA 1
ATOM 2417 C C . ASP A 1 330 ? -1.664 2.505 -4.087 1.00 94.50 330 ASP A C 1
ATOM 2419 O O . ASP A 1 330 ? -2.002 2.752 -2.926 1.00 94.50 330 ASP A O 1
ATOM 2423 N N . ARG A 1 331 ? -2.430 2.861 -5.126 1.00 94.38 331 ARG A N 1
ATOM 2424 C CA . ARG A 1 331 ? -3.742 3.518 -5.013 1.00 94.38 331 ARG A CA 1
ATOM 2425 C C . ARG A 1 331 ? -4.841 2.484 -4.760 1.00 94.38 331 ARG A C 1
ATOM 2427 O O . ARG A 1 331 ? -5.782 2.353 -5.530 1.00 94.38 331 ARG A O 1
ATOM 2434 N N . VAL A 1 332 ? -4.657 1.723 -3.687 1.00 95.06 332 VAL A N 1
ATOM 2435 C CA . VAL A 1 332 ? -5.474 0.562 -3.296 1.00 95.06 332 VAL A CA 1
ATOM 2436 C C . VAL A 1 332 ? -6.255 0.820 -2.008 1.00 95.06 332 VAL A C 1
ATOM 2438 O O . VAL A 1 332 ? -6.633 -0.114 -1.321 1.00 95.06 332 VAL A O 1
ATOM 2441 N N . GLY A 1 333 ? -6.429 2.088 -1.633 1.00 93.31 333 GLY A N 1
ATOM 2442 C CA . GLY A 1 333 ? -7.170 2.468 -0.428 1.00 93.31 333 GLY A CA 1
ATOM 2443 C C . GLY A 1 333 ? -8.676 2.575 -0.627 1.00 93.31 333 GLY A C 1
ATOM 2444 O O . GLY A 1 333 ? -9.343 2.959 0.320 1.00 93.31 333 GLY A O 1
ATOM 2445 N N . GLN A 1 334 ? -9.153 2.337 -1.848 1.00 92.62 334 GLN A N 1
ATOM 2446 C CA . GLN A 1 334 ? -10.557 2.323 -2.232 1.00 92.62 334 GLN A CA 1
ATOM 2447 C C . GLN A 1 334 ? -10.743 1.240 -3.296 1.00 92.62 334 GLN A C 1
ATOM 2449 O O . GLN A 1 334 ? -9.874 1.059 -4.163 1.00 92.62 334 GLN A O 1
ATOM 2454 N N . ASP A 1 335 ? -11.849 0.514 -3.223 1.00 93.44 335 ASP A N 1
ATOM 2455 C CA . ASP A 1 335 ? -12.238 -0.438 -4.248 1.00 93.44 335 ASP A CA 1
ATOM 2456 C C . ASP A 1 335 ? -12.615 0.264 -5.575 1.00 93.44 335 ASP A C 1
ATOM 2458 O O . ASP A 1 335 ? -12.850 1.472 -5.675 1.00 93.44 335 ASP A O 1
ATOM 2462 N N . GLY A 1 336 ? -12.611 -0.497 -6.668 1.00 94.50 336 GLY A N 1
ATOM 2463 C CA . GLY A 1 336 ? -13.026 -0.001 -7.974 1.00 94.50 336 GLY A CA 1
ATOM 2464 C C . GLY A 1 336 ? -12.051 -0.322 -9.095 1.00 94.50 336 GLY A C 1
ATOM 2465 O O . GLY A 1 336 ? -11.188 -1.192 -9.006 1.00 94.50 336 GLY A O 1
ATOM 2466 N N . THR A 1 337 ? -12.238 0.337 -10.238 1.00 95.88 337 THR A N 1
ATOM 2467 C CA . THR A 1 337 ? -11.425 0.097 -11.437 1.00 95.88 337 THR A CA 1
ATOM 2468 C C . THR A 1 337 ? -10.674 1.355 -11.839 1.00 95.88 337 THR A C 1
ATOM 2470 O O . THR A 1 337 ? -11.275 2.353 -12.232 1.00 95.88 337 THR A O 1
ATOM 2473 N N . TYR A 1 338 ? -9.349 1.261 -11.810 1.00 95.69 338 TYR A N 1
ATOM 2474 C CA . TYR A 1 338 ? -8.423 2.320 -12.183 1.00 95.69 338 TYR A CA 1
ATOM 2475 C C . TYR A 1 338 ? -7.849 2.035 -13.567 1.00 95.69 338 TYR A C 1
ATOM 2477 O O . TYR A 1 338 ? -7.473 0.904 -13.878 1.00 95.69 338 TYR A O 1
ATOM 2485 N N . THR A 1 339 ? -7.777 3.059 -14.415 1.00 96.88 339 THR A N 1
ATOM 2486 C CA . THR A 1 339 ? -7.044 2.975 -15.684 1.00 96.88 339 THR A CA 1
ATOM 2487 C C . THR A 1 339 ? -5.662 3.564 -15.463 1.00 96.88 339 THR A C 1
ATOM 2489 O O . THR A 1 339 ? -5.559 4.731 -15.108 1.00 96.88 339 THR A O 1
ATOM 2492 N N . VAL A 1 340 ? -4.619 2.765 -15.676 1.00 97.69 340 VAL A N 1
ATOM 2493 C CA . VAL A 1 340 ? -3.225 3.206 -15.586 1.00 97.69 340 VAL A CA 1
ATOM 2494 C C . VAL A 1 340 ? -2.642 3.367 -16.984 1.00 97.69 340 VAL A C 1
ATOM 2496 O O . VAL A 1 340 ? -2.821 2.505 -17.849 1.00 97.69 340 VAL A O 1
ATOM 2499 N N . GLY A 1 341 ? -1.953 4.477 -17.218 1.00 97.50 341 GLY A N 1
ATOM 2500 C CA . GLY A 1 341 ? -1.236 4.766 -18.451 1.00 97.50 341 GLY A CA 1
ATOM 2501 C C . GLY A 1 341 ? 0.241 4.408 -18.339 1.00 97.50 341 GLY A C 1
ATOM 2502 O O . GLY A 1 341 ? 0.891 4.680 -17.336 1.00 97.50 341 GLY A O 1
ATOM 2503 N N . LEU A 1 342 ? 0.800 3.849 -19.405 1.00 98.31 342 LEU A N 1
ATOM 2504 C CA . LEU A 1 342 ? 2.233 3.665 -19.594 1.00 98.31 342 LEU A CA 1
ATOM 2505 C C . LEU A 1 342 ? 2.695 4.507 -20.781 1.00 98.31 342 LEU A C 1
ATOM 2507 O O . LEU A 1 342 ? 2.120 4.429 -21.863 1.00 98.31 342 LEU A O 1
ATOM 2511 N N . ARG A 1 343 ? 3.792 5.246 -20.615 1.00 97.62 343 ARG A N 1
ATOM 2512 C CA . ARG A 1 343 ? 4.533 5.911 -21.688 1.00 97.62 343 ARG A CA 1
ATOM 2513 C C . ARG A 1 343 ? 5.936 5.331 -21.776 1.00 97.62 343 ARG A C 1
ATOM 2515 O O . ARG A 1 343 ? 6.735 5.474 -20.849 1.00 97.62 343 ARG A O 1
ATOM 2522 N N . VAL A 1 344 ? 6.251 4.742 -22.927 1.00 96.69 344 VAL A N 1
ATOM 2523 C CA . VAL A 1 344 ? 7.594 4.252 -23.256 1.00 96.69 344 VAL A CA 1
ATOM 2524 C C . VAL A 1 344 ? 8.248 5.195 -24.257 1.00 96.69 344 VAL A C 1
ATOM 2526 O O . VAL A 1 344 ? 7.639 5.540 -25.270 1.00 96.69 344 VAL A O 1
ATOM 2529 N N . GLY A 1 345 ? 9.478 5.632 -23.983 1.00 93.12 345 GLY A N 1
ATOM 2530 C CA . GLY A 1 345 ? 10.202 6.605 -24.807 1.00 93.12 345 GLY A CA 1
ATOM 2531 C C . GLY A 1 345 ? 11.620 6.174 -25.170 1.00 93.12 345 GLY A C 1
ATOM 2532 O O . GLY A 1 345 ? 12.278 5.471 -24.411 1.00 93.12 345 GLY A O 1
ATOM 2533 N N . ASN A 1 346 ? 12.110 6.614 -26.327 1.00 90.62 346 ASN A N 1
ATOM 2534 C CA . ASN A 1 346 ? 13.520 6.571 -26.718 1.00 90.62 346 ASN A CA 1
ATOM 2535 C C . ASN A 1 346 ? 13.859 7.774 -27.627 1.00 90.62 346 ASN A C 1
ATOM 2537 O O . ASN A 1 346 ? 13.026 8.655 -27.842 1.00 90.62 346 ASN A O 1
ATOM 2541 N N . ALA A 1 347 ? 15.074 7.817 -28.184 1.00 85.56 347 ALA A N 1
ATOM 2542 C CA . ALA A 1 347 ? 15.510 8.910 -29.062 1.00 85.56 347 ALA A CA 1
ATOM 2543 C C . ALA A 1 347 ? 14.687 9.053 -30.363 1.00 85.56 347 ALA A C 1
ATOM 2545 O O . ALA A 1 347 ? 14.650 10.136 -30.940 1.00 85.56 347 ALA A O 1
ATOM 2546 N N . ALA A 1 348 ? 14.008 7.993 -30.814 1.00 87.81 348 ALA A N 1
ATOM 2547 C CA . ALA A 1 348 ? 13.134 8.010 -31.988 1.00 87.81 348 ALA A CA 1
ATOM 2548 C C . ALA A 1 348 ? 11.701 8.492 -31.674 1.00 87.81 348 ALA A C 1
ATOM 2550 O O . ALA A 1 348 ? 10.922 8.766 -32.590 1.00 87.81 348 ALA A O 1
ATOM 2551 N N . GLY A 1 349 ? 11.326 8.592 -30.394 1.00 89.75 349 GLY A N 1
ATOM 2552 C CA . GLY A 1 349 ? 10.027 9.093 -29.943 1.00 89.75 349 GLY A CA 1
ATOM 2553 C C . GLY A 1 349 ? 9.418 8.254 -28.822 1.00 89.75 349 GLY A C 1
ATOM 2554 O O . GLY A 1 349 ? 10.108 7.502 -28.140 1.00 89.75 349 GLY A O 1
ATOM 2555 N N . SER A 1 350 ? 8.104 8.380 -28.633 1.00 93.31 350 SER A N 1
ATOM 2556 C CA . SER A 1 350 ? 7.358 7.673 -27.590 1.00 93.31 350 SER A CA 1
ATOM 2557 C C . SER A 1 350 ? 6.099 6.975 -28.108 1.00 93.31 350 SER A C 1
ATOM 2559 O O . SER A 1 350 ? 5.546 7.326 -29.159 1.00 93.31 350 SER A O 1
ATOM 2561 N N . SER A 1 351 ? 5.655 5.984 -27.338 1.00 95.44 351 SER A N 1
ATOM 2562 C CA . SER A 1 351 ? 4.376 5.287 -27.464 1.00 95.44 351 SER A CA 1
ATOM 2563 C C . SER A 1 351 ? 3.709 5.224 -26.098 1.00 95.44 351 SER A C 1
ATOM 2565 O O . SER A 1 351 ? 4.394 5.207 -25.075 1.00 95.44 351 SER A O 1
ATOM 2567 N N . THR A 1 352 ? 2.383 5.175 -26.094 1.00 97.19 352 THR A N 1
ATOM 2568 C CA . THR A 1 352 ? 1.579 5.011 -24.884 1.00 97.19 352 THR A CA 1
ATOM 2569 C C . THR A 1 352 ? 0.694 3.783 -25.001 1.00 97.19 352 THR A C 1
ATOM 2571 O O . THR A 1 352 ? 0.292 3.435 -26.111 1.00 97.19 352 THR A O 1
ATOM 2574 N N . ASP A 1 353 ? 0.397 3.160 -23.872 1.00 97.94 353 ASP A N 1
ATOM 2575 C CA . ASP A 1 353 ? -0.583 2.086 -23.739 1.00 97.94 353 ASP A CA 1
ATOM 2576 C C . ASP A 1 353 ? -1.277 2.199 -22.375 1.00 97.94 353 ASP A C 1
ATOM 2578 O O . ASP A 1 353 ? -0.801 2.926 -21.502 1.00 97.94 353 ASP A O 1
ATOM 2582 N N . THR A 1 354 ? -2.408 1.527 -22.191 1.00 97.50 354 THR A N 1
ATOM 2583 C CA . THR A 1 354 ? -3.187 1.590 -20.948 1.00 97.50 354 THR A CA 1
ATOM 2584 C C . THR A 1 354 ? -3.585 0.204 -20.476 1.00 97.50 354 THR A C 1
ATOM 2586 O O . THR A 1 354 ? -4.000 -0.620 -21.287 1.00 97.50 354 THR A O 1
ATOM 2589 N N . ALA A 1 355 ? -3.569 -0.013 -19.164 1.00 97.50 355 ALA A N 1
ATOM 2590 C CA . ALA A 1 355 ? -4.097 -1.216 -18.530 1.00 97.50 355 ALA A CA 1
ATOM 2591 C C . ALA A 1 355 ? -5.119 -0.850 -17.448 1.00 97.50 355 ALA A C 1
ATOM 2593 O O . ALA A 1 355 ? -5.164 0.281 -16.965 1.00 97.50 355 ALA A O 1
ATOM 2594 N N . THR A 1 356 ? -5.942 -1.817 -17.049 1.00 97.62 356 THR A N 1
ATOM 2595 C CA . THR A 1 356 ? -6.874 -1.656 -15.928 1.00 97.62 356 THR A CA 1
ATOM 2596 C C . THR A 1 356 ? -6.354 -2.370 -14.688 1.00 97.62 356 THR A C 1
ATOM 2598 O O . THR A 1 356 ? -5.892 -3.510 -14.784 1.00 97.62 356 THR A O 1
ATOM 2601 N N . VAL A 1 357 ? -6.490 -1.729 -13.529 1.00 98.06 357 VAL A N 1
ATOM 2602 C CA . VAL A 1 357 ? -6.298 -2.328 -12.205 1.00 98.06 357 VAL A CA 1
ATOM 2603 C C . VAL A 1 357 ? -7.651 -2.356 -11.501 1.00 98.06 357 VAL A C 1
ATOM 2605 O O . VAL A 1 357 ? -8.239 -1.306 -11.258 1.00 98.06 357 VAL A O 1
ATOM 2608 N N . THR A 1 358 ? -8.156 -3.549 -11.197 1.00 97.69 358 THR A N 1
ATOM 2609 C CA . THR A 1 358 ? -9.374 -3.726 -10.398 1.00 97.69 358 THR A CA 1
ATOM 2610 C C . THR A 1 358 ? -8.990 -4.002 -8.949 1.00 97.69 358 THR A C 1
ATOM 2612 O O . THR A 1 358 ? -8.389 -5.036 -8.658 1.00 97.69 358 THR A O 1
ATOM 2615 N N . VAL A 1 359 ? -9.333 -3.076 -8.061 1.00 97.25 359 VAL A N 1
ATOM 2616 C CA . VAL A 1 359 ? -9.239 -3.228 -6.608 1.00 97.25 359 VAL A CA 1
ATOM 2617 C C . VAL A 1 359 ? -10.588 -3.753 -6.119 1.00 97.25 359 VAL A C 1
ATOM 2619 O O . VAL A 1 359 ? -11.633 -3.232 -6.500 1.00 97.25 359 VAL A O 1
ATOM 2622 N N . THR A 1 360 ? -10.569 -4.843 -5.363 1.00 96.44 360 THR A N 1
ATOM 2623 C CA . THR A 1 360 ? -11.767 -5.494 -4.818 1.00 96.44 360 THR A CA 1
ATOM 2624 C C . THR A 1 360 ? -11.900 -5.196 -3.333 1.00 96.44 360 THR A C 1
ATOM 2626 O O . THR A 1 360 ? -10.891 -5.221 -2.630 1.00 96.44 360 THR A O 1
ATOM 2629 N N . ASN A 1 361 ? -13.133 -4.949 -2.892 1.00 94.88 361 ASN A N 1
ATOM 2630 C CA . ASN A 1 361 ? -13.460 -4.640 -1.505 1.00 94.88 361 ASN A CA 1
ATOM 2631 C C . ASN A 1 361 ? -13.099 -5.786 -0.533 1.00 94.88 361 ASN A C 1
ATOM 2633 O O . ASN A 1 361 ? -13.289 -6.969 -0.856 1.00 94.88 361 ASN A O 1
ATOM 2637 N N . VAL A 1 362 ? -12.638 -5.438 0.671 1.00 95.31 362 VAL A N 1
ATOM 2638 C CA . VAL A 1 362 ? -12.355 -6.333 1.792 1.00 95.31 362 VAL A CA 1
ATOM 2639 C C . VAL A 1 362 ? -13.193 -5.928 3.004 1.00 95.31 362 VAL A C 1
ATOM 2641 O O . VAL A 1 362 ? -12.870 -5.010 3.737 1.00 95.31 362 VAL A O 1
ATOM 2644 N N . ALA A 1 363 ? -14.202 -6.744 3.314 1.00 93.88 363 ALA A N 1
ATOM 2645 C CA . ALA A 1 363 ? -15.127 -6.461 4.410 1.00 93.88 363 ALA A CA 1
ATOM 2646 C C . ALA A 1 363 ? -14.445 -6.117 5.764 1.00 93.88 363 ALA A C 1
ATOM 2648 O O . ALA A 1 363 ? -13.509 -6.821 6.180 1.00 93.88 363 ALA A O 1
ATOM 2649 N N . PRO A 1 364 ? -15.006 -5.170 6.547 1.00 96.25 364 PRO A N 1
ATOM 2650 C CA . PRO A 1 364 ? -14.413 -4.711 7.795 1.00 96.25 364 PRO A CA 1
ATOM 2651 C C . PRO A 1 364 ? -14.227 -5.822 8.834 1.00 96.25 364 PRO A C 1
ATOM 2653 O O . PRO A 1 364 ? -15.069 -6.714 9.006 1.00 96.25 364 PRO A O 1
ATOM 2656 N N . ALA A 1 365 ? -13.170 -5.712 9.635 1.00 95.56 365 ALA A N 1
ATOM 2657 C CA . ALA A 1 365 ? -12.877 -6.577 10.772 1.00 95.56 365 ALA A CA 1
ATOM 2658 C C . ALA A 1 365 ? -13.210 -5.905 12.116 1.00 95.56 365 ALA A C 1
ATOM 2660 O O . ALA A 1 365 ? -13.038 -4.703 12.307 1.00 95.56 365 ALA A O 1
ATOM 2661 N N . ILE A 1 366 ? -13.676 -6.697 13.091 1.00 97.12 366 ILE A N 1
ATOM 2662 C CA . ILE A 1 366 ? -14.182 -6.188 14.378 1.00 97.12 366 ILE A CA 1
ATOM 2663 C C . ILE A 1 366 ? -13.479 -6.863 15.552 1.00 97.12 366 ILE A C 1
ATOM 2665 O O . ILE A 1 366 ? -13.483 -8.093 15.698 1.00 97.12 366 ILE A O 1
ATOM 2669 N N . SER A 1 367 ? -12.961 -6.052 16.472 1.00 95.56 367 SER A N 1
ATOM 2670 C CA . SER A 1 367 ? -12.403 -6.515 17.739 1.00 95.56 367 SER A CA 1
ATOM 2671 C C . SER A 1 367 ? -12.897 -5.674 18.900 1.00 95.56 367 SER A C 1
ATOM 2673 O O . SER A 1 367 ? -12.675 -4.472 18.926 1.00 95.56 367 SER A O 1
ATOM 2675 N N . PHE A 1 368 ? -13.558 -6.289 19.880 1.00 95.88 368 PHE A N 1
ATOM 2676 C CA . PHE A 1 368 ? -14.016 -5.573 21.066 1.00 95.88 368 PHE A CA 1
ATOM 2677 C C . PHE A 1 368 ? -14.092 -6.472 22.294 1.00 95.88 368 PHE A C 1
ATOM 2679 O O . PHE A 1 368 ? -14.122 -7.702 22.200 1.00 95.88 368 PHE A O 1
ATOM 2686 N N . THR A 1 369 ? -14.120 -5.827 23.451 1.00 93.44 369 THR A N 1
ATOM 2687 C CA . THR A 1 369 ? -14.313 -6.436 24.763 1.00 93.44 369 THR A CA 1
ATOM 2688 C C . THR A 1 369 ? -15.365 -5.653 25.539 1.00 93.44 369 THR A C 1
ATOM 2690 O O . THR A 1 369 ? -15.613 -4.480 25.263 1.00 93.44 369 THR A O 1
ATOM 2693 N N . VAL A 1 370 ? -15.987 -6.307 26.518 1.00 91.25 370 VAL A N 1
ATOM 2694 C CA . VAL A 1 370 ? -16.934 -5.678 27.444 1.00 91.25 370 VAL A CA 1
ATOM 2695 C C . VAL A 1 370 ? -16.446 -5.928 28.869 1.00 91.25 370 VAL A C 1
ATOM 2697 O O . VAL A 1 370 ? -16.248 -7.081 29.267 1.00 91.25 370 VAL A O 1
ATOM 2700 N N . ALA A 1 371 ? -16.223 -4.853 29.624 1.00 86.19 371 ALA A N 1
ATOM 2701 C CA . ALA A 1 371 ? -15.657 -4.891 30.972 1.00 86.19 371 ALA A CA 1
ATOM 2702 C C . ALA A 1 371 ? -16.452 -4.019 31.956 1.00 86.19 371 ALA A C 1
ATOM 2704 O O . ALA A 1 371 ? -17.065 -3.035 31.559 1.00 86.19 371 ALA A O 1
ATOM 2705 N N . GLY A 1 372 ? -16.406 -4.363 33.244 1.00 82.44 372 GLY A N 1
ATOM 2706 C CA . GLY A 1 372 ? -17.110 -3.660 34.324 1.00 82.44 372 GLY A CA 1
ATOM 2707 C C . GLY A 1 372 ? -17.793 -4.633 35.293 1.00 82.44 372 GLY A C 1
ATOM 2708 O O . GLY A 1 372 ? -17.688 -5.849 35.093 1.00 82.44 372 GLY A O 1
ATOM 2709 N N . PRO A 1 373 ? -18.443 -4.124 36.356 1.00 74.50 373 PRO A N 1
ATOM 2710 C CA . PRO A 1 373 ? -19.275 -4.936 37.235 1.00 74.50 373 PRO A CA 1
ATOM 2711 C C . PRO A 1 373 ? -20.425 -5.540 36.431 1.00 74.50 373 PRO A C 1
ATOM 2713 O O . PRO A 1 373 ? -21.108 -4.842 35.687 1.00 74.50 373 PRO A O 1
ATOM 2716 N N . ARG A 1 374 ? -20.593 -6.852 36.563 1.00 84.94 374 ARG A N 1
ATOM 2717 C CA . ARG A 1 374 ? -21.605 -7.634 35.856 1.00 84.94 374 ARG A CA 1
ATOM 2718 C C . ARG A 1 374 ? -22.803 -7.861 36.761 1.00 84.94 374 ARG A C 1
ATOM 2720 O O . ARG A 1 374 ? -23.242 -8.985 36.912 1.00 84.94 374 ARG A O 1
ATOM 2727 N N . GLU A 1 375 ? -23.263 -6.785 37.367 1.00 85.94 375 GLU A N 1
ATOM 2728 C CA . GLU A 1 375 ? -24.430 -6.741 38.239 1.00 85.94 375 GLU A CA 1
ATOM 2729 C C . GLU A 1 375 ? -25.437 -5.795 37.577 1.00 85.94 375 GLU A C 1
ATOM 2731 O O . GLU A 1 375 ? -25.022 -4.862 36.873 1.00 85.94 375 GLU A O 1
ATOM 2736 N N . GLU A 1 376 ? -26.729 -6.033 37.745 1.00 82.62 376 GLU A N 1
ATOM 2737 C CA . GLU A 1 376 ? -27.767 -5.166 37.181 1.00 82.62 376 GLU A CA 1
ATOM 2738 C C . GLU A 1 376 ? -27.701 -3.738 37.738 1.00 82.62 376 GLU A C 1
ATOM 2740 O O . GLU A 1 376 ? -27.107 -3.465 38.786 1.00 82.62 376 GLU A O 1
ATOM 2745 N N . GLY A 1 377 ? -28.162 -2.772 36.940 1.00 80.81 377 GLY A N 1
ATOM 2746 C CA . GLY A 1 377 ? -27.927 -1.346 37.198 1.00 80.81 377 GLY A CA 1
ATOM 2747 C C . GLY A 1 377 ? -26.445 -0.928 37.111 1.00 80.81 377 GLY A C 1
ATOM 2748 O O . GLY A 1 377 ? -26.122 0.268 37.108 1.00 80.81 377 GLY A O 1
ATOM 2749 N N . GLY A 1 378 ? -25.522 -1.889 36.991 1.00 83.50 378 GLY A N 1
ATOM 2750 C CA . GLY A 1 378 ? -24.096 -1.695 36.805 1.00 83.50 378 GLY A CA 1
ATOM 2751 C C . GLY A 1 378 ? -23.749 -1.130 35.428 1.00 83.50 378 GLY A C 1
ATOM 2752 O O . GLY A 1 378 ? -24.393 -1.393 34.412 1.00 83.50 378 GLY A O 1
ATOM 2753 N N . ARG A 1 379 ? -22.677 -0.334 35.387 1.00 87.56 379 ARG A N 1
ATOM 2754 C CA . ARG A 1 379 ? -22.149 0.256 34.150 1.00 87.56 379 ARG A CA 1
ATOM 2755 C C . ARG A 1 379 ? -21.087 -0.656 33.552 1.00 87.56 379 ARG A C 1
ATOM 2757 O O . ARG A 1 379 ? -20.024 -0.849 34.146 1.00 87.56 379 ARG A O 1
ATOM 2764 N N . LEU A 1 380 ? -21.352 -1.162 32.356 1.00 90.31 380 LEU A N 1
ATOM 2765 C CA . LEU A 1 380 ? -20.406 -1.909 31.539 1.00 90.31 380 LEU A CA 1
ATOM 2766 C C . LEU A 1 380 ? -19.838 -1.011 30.440 1.00 90.31 380 LEU A C 1
ATOM 2768 O O . LEU A 1 380 ? -20.519 -0.150 29.897 1.00 90.31 380 LEU A O 1
ATOM 2772 N N . MET A 1 381 ? -18.579 -1.224 30.084 1.00 92.75 381 MET A N 1
ATOM 2773 C CA . MET A 1 381 ? -17.894 -0.505 29.017 1.00 92.75 381 MET A CA 1
ATOM 2774 C C . MET A 1 381 ? -17.551 -1.474 27.892 1.00 92.75 381 MET A C 1
ATOM 2776 O O . MET A 1 381 ? -16.742 -2.383 28.081 1.00 92.75 381 MET A O 1
ATOM 2780 N N . ALA A 1 382 ? -18.149 -1.260 26.722 1.00 94.31 382 ALA A N 1
ATOM 2781 C CA . ALA A 1 382 ? -17.775 -1.911 25.475 1.00 94.31 382 ALA A CA 1
ATOM 2782 C C . ALA A 1 382 ? -16.695 -1.078 24.770 1.00 94.31 382 ALA A C 1
ATOM 2784 O O . ALA A 1 382 ? -16.942 0.059 24.362 1.00 94.31 382 ALA A O 1
ATOM 2785 N N . THR A 1 383 ? -15.496 -1.639 24.633 1.00 95.50 383 THR A N 1
ATOM 2786 C CA . THR A 1 383 ? -14.340 -0.971 24.019 1.00 95.50 383 THR A CA 1
ATOM 2787 C C . THR A 1 383 ? -13.745 -1.822 22.915 1.00 95.50 383 THR A C 1
ATOM 2789 O O . THR A 1 383 ? -13.547 -3.023 23.106 1.00 95.50 383 THR A O 1
ATOM 2792 N N . GLY A 1 384 ? -13.419 -1.214 21.780 1.00 96.38 384 GLY A N 1
ATOM 2793 C CA . GLY A 1 384 ? -12.906 -1.957 20.641 1.00 96.38 384 GLY A CA 1
ATOM 2794 C C . GLY A 1 384 ? -12.560 -1.096 19.441 1.00 96.38 384 GLY A C 1
ATOM 2795 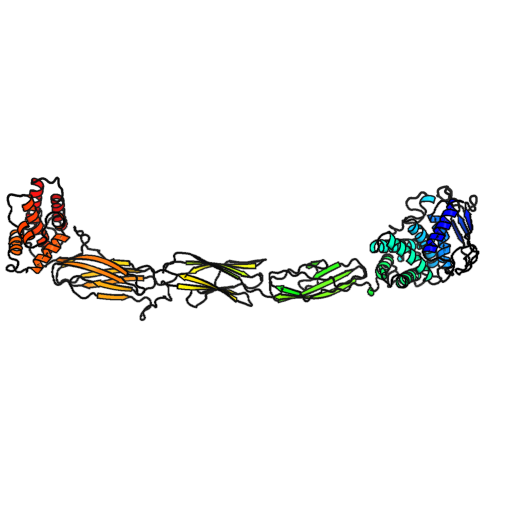O O . GLY A 1 384 ? -12.554 0.135 19.504 1.00 96.38 384 GLY A O 1
ATOM 2796 N N . THR A 1 385 ? -12.276 -1.788 18.348 1.00 96.75 385 THR A N 1
ATOM 2797 C CA . THR A 1 385 ? -11.958 -1.232 17.043 1.00 96.75 385 THR A CA 1
ATOM 2798 C C . THR A 1 385 ? -12.757 -1.943 15.957 1.00 96.75 385 THR A C 1
ATOM 2800 O O . THR A 1 385 ? -12.944 -3.164 16.000 1.00 96.75 385 THR A O 1
ATOM 2803 N N . VAL A 1 386 ? -13.191 -1.171 14.968 1.00 97.19 386 VAL A N 1
ATOM 2804 C CA . VAL A 1 386 ? -13.553 -1.664 13.637 1.00 97.19 386 VAL A CA 1
ATOM 2805 C C . VAL A 1 386 ? -12.447 -1.208 12.690 1.00 97.19 386 VAL A C 1
ATOM 2807 O O . VAL A 1 386 ? -12.061 -0.042 12.752 1.00 97.19 386 VAL A O 1
ATOM 2810 N N . THR A 1 387 ? -11.892 -2.118 11.898 1.00 96.31 387 THR A N 1
ATOM 2811 C CA . THR A 1 387 ? -10.762 -1.857 10.996 1.00 96.31 387 THR A CA 1
ATOM 2812 C C . THR A 1 387 ? -11.087 -2.323 9.592 1.00 96.31 387 THR A C 1
ATOM 2814 O O . THR A 1 387 ? -11.660 -3.400 9.452 1.00 96.31 387 THR A O 1
ATOM 2817 N N . ASP A 1 388 ? -10.663 -1.569 8.593 1.00 96.50 388 ASP A N 1
ATOM 2818 C CA . ASP A 1 388 ? -10.940 -1.841 7.189 1.00 96.50 388 ASP A CA 1
ATOM 2819 C C . ASP A 1 388 ? -9.707 -1.518 6.321 1.00 96.50 388 ASP A C 1
ATOM 2821 O O . ASP A 1 388 ? -9.146 -0.431 6.493 1.00 96.50 388 ASP A O 1
ATOM 2825 N N . PRO A 1 389 ? -9.222 -2.428 5.457 1.00 94.56 389 PRO A N 1
ATOM 2826 C CA . PRO A 1 389 ? -8.064 -2.154 4.602 1.00 94.56 389 PRO A CA 1
ATOM 2827 C C . PRO A 1 389 ? -8.298 -1.040 3.564 1.00 94.56 389 PRO A C 1
ATOM 2829 O O . PRO A 1 389 ? -7.330 -0.389 3.153 1.00 94.56 389 PRO A O 1
ATOM 2832 N N . GLY A 1 390 ? -9.548 -0.769 3.176 1.00 93.25 390 GLY A N 1
ATOM 2833 C CA . GLY A 1 390 ? -9.981 0.374 2.373 1.00 93.25 390 GLY A CA 1
ATOM 2834 C C . GLY A 1 390 ? -9.902 1.687 3.157 1.00 93.25 390 GLY A C 1
ATOM 2835 O O . GLY A 1 390 ? -10.893 2.263 3.601 1.00 93.25 390 GLY A O 1
ATOM 2836 N N . TRP A 1 391 ? -8.691 2.216 3.386 1.00 94.19 391 TRP A N 1
ATOM 2837 C CA . TRP A 1 391 ? -8.515 3.387 4.265 1.00 94.19 391 TRP A CA 1
ATOM 2838 C C . TRP A 1 391 ? -9.127 4.703 3.744 1.00 94.19 391 TRP A C 1
ATOM 2840 O O . TRP A 1 391 ? -9.144 5.701 4.476 1.00 94.19 391 TRP A O 1
ATOM 2850 N N . LEU A 1 392 ? -9.564 4.753 2.485 1.00 92.00 392 LEU A N 1
ATOM 2851 C CA . LEU A 1 392 ? -10.313 5.867 1.900 1.00 92.00 392 LEU A CA 1
ATOM 2852 C C . LEU A 1 392 ? -11.823 5.603 1.872 1.00 92.00 392 LEU A C 1
ATOM 2854 O O . LEU A 1 392 ? -12.570 6.549 1.596 1.00 92.00 392 LEU A O 1
ATOM 2858 N N . ASP A 1 393 ? -12.261 4.396 2.225 1.00 89.06 393 ASP A N 1
ATOM 2859 C CA . ASP A 1 393 ? -13.663 4.016 2.193 1.00 89.06 393 ASP A CA 1
ATOM 2860 C C . ASP A 1 393 ? -14.416 4.469 3.453 1.00 89.06 393 ASP A C 1
ATOM 2862 O O . ASP A 1 393 ? -13.842 4.629 4.546 1.00 89.06 393 ASP A O 1
ATOM 2866 N N . PRO A 1 394 ? -15.717 4.790 3.333 1.00 90.56 394 PRO A N 1
ATOM 2867 C CA . PRO A 1 394 ? -16.501 5.271 4.462 1.00 90.56 394 PRO A CA 1
ATOM 2868 C C . PRO A 1 394 ? -16.750 4.186 5.525 1.00 90.56 394 PRO A C 1
ATOM 2870 O O . PRO A 1 394 ? -17.741 3.466 5.480 1.00 90.56 394 PRO A O 1
ATOM 2873 N N . LEU A 1 395 ? -15.919 4.146 6.568 1.00 94.69 395 LEU A N 1
ATOM 2874 C CA . LEU A 1 395 ? -16.100 3.204 7.677 1.00 94.69 395 LEU A CA 1
ATOM 2875 C C . LEU A 1 395 ? -17.101 3.699 8.739 1.00 94.69 395 LEU A C 1
ATOM 2877 O O . LEU A 1 395 ? -16.920 4.748 9.369 1.00 94.69 395 LEU A O 1
ATOM 2881 N N . THR A 1 396 ? -18.135 2.900 9.009 1.00 95.12 396 THR A N 1
ATOM 2882 C CA . THR A 1 396 ? -19.150 3.147 10.047 1.00 95.12 396 THR A CA 1
ATOM 2883 C C . THR A 1 396 ? -19.365 1.927 10.944 1.00 95.12 396 THR A C 1
ATOM 2885 O O . THR A 1 396 ? -18.977 0.808 10.616 1.00 95.12 396 THR A O 1
ATOM 2888 N N . ALA A 1 397 ? -19.970 2.130 12.120 1.00 96.62 397 ALA A N 1
ATOM 2889 C CA . ALA A 1 397 ? -20.308 1.029 13.015 1.00 96.62 397 ALA A CA 1
ATOM 2890 C C . ALA A 1 397 ? -21.604 1.269 13.794 1.00 96.62 397 ALA A C 1
ATOM 2892 O O . ALA A 1 397 ? -22.022 2.404 14.044 1.00 96.62 397 ALA A O 1
ATOM 2893 N N . THR A 1 398 ? -22.212 0.172 14.234 1.00 96.75 398 THR A N 1
ATOM 2894 C CA . THR A 1 398 ? -23.366 0.140 15.134 1.00 96.75 398 THR A CA 1
ATOM 2895 C C . THR A 1 398 ? -23.125 -0.841 16.275 1.00 96.75 398 THR A C 1
ATOM 2897 O O . THR A 1 398 ? -22.322 -1.770 16.161 1.00 96.75 398 THR A O 1
ATOM 2900 N N . ILE A 1 399 ? -23.821 -0.629 17.388 1.00 95.75 399 ILE A N 1
ATOM 2901 C CA . ILE A 1 399 ? -23.858 -1.555 18.518 1.00 95.75 399 ILE A CA 1
ATOM 2902 C C . ILE A 1 399 ? -25.310 -1.827 18.901 1.00 95.75 399 ILE A C 1
ATOM 2904 O O . ILE A 1 399 ? -26.098 -0.898 19.063 1.00 95.75 399 ILE A O 1
ATOM 2908 N N . ASP A 1 400 ? -25.657 -3.096 19.046 1.00 93.44 400 ASP A N 1
ATOM 2909 C CA . ASP A 1 400 ? -26.892 -3.567 19.662 1.00 93.44 400 ASP A CA 1
ATOM 2910 C C . ASP A 1 400 ? -26.528 -4.110 21.052 1.00 93.44 400 ASP A C 1
ATOM 2912 O O . ASP A 1 400 ? -25.748 -5.066 21.140 1.00 93.44 400 ASP A O 1
ATOM 2916 N N . PRO A 1 401 ? -27.009 -3.491 22.143 1.00 87.81 401 PRO A N 1
ATOM 2917 C CA . PRO A 1 401 ? -26.726 -3.951 23.498 1.00 87.81 401 PRO A CA 1
ATOM 2918 C C . PRO A 1 401 ? -27.393 -5.296 23.834 1.00 87.81 401 PRO A C 1
ATOM 2920 O O . PRO A 1 401 ? -27.046 -5.887 24.852 1.00 87.81 401 PRO A O 1
ATOM 2923 N N . GLY A 1 402 ? -28.309 -5.795 22.998 1.00 84.06 402 GLY A N 1
ATOM 2924 C CA . GLY A 1 402 ? -29.046 -7.046 23.191 1.00 84.06 402 GLY A CA 1
ATOM 2925 C C . GLY A 1 402 ? -30.570 -6.883 23.167 1.00 84.06 402 GLY A C 1
ATOM 2926 O O . GLY A 1 402 ? -31.278 -7.847 23.453 1.00 84.06 402 GLY A O 1
ATOM 2927 N N . ASP A 1 403 ? -31.080 -5.692 22.836 1.00 79.62 403 ASP A N 1
ATOM 2928 C CA . ASP A 1 403 ? -32.512 -5.366 22.772 1.00 79.62 403 ASP A CA 1
ATOM 2929 C C . ASP A 1 403 ? -33.092 -5.470 21.348 1.00 79.62 403 ASP A C 1
ATOM 2931 O O . ASP A 1 403 ? -34.290 -5.251 21.133 1.00 79.62 403 ASP A O 1
ATOM 2935 N N . GLY A 1 404 ? -32.255 -5.817 20.365 1.00 84.00 404 GLY A N 1
ATOM 2936 C CA . GLY A 1 404 ? -32.648 -5.937 18.964 1.00 84.00 404 GLY A CA 1
ATOM 2937 C C . GLY A 1 404 ? -32.735 -4.593 18.240 1.00 84.00 404 GLY A C 1
ATOM 2938 O O . GLY A 1 404 ? -33.308 -4.536 17.146 1.00 84.00 404 GLY A O 1
ATOM 2939 N N . LYS A 1 405 ? -32.229 -3.502 18.835 1.00 86.88 405 LYS A N 1
ATOM 2940 C CA . LYS A 1 405 ? -32.263 -2.146 18.269 1.00 86.88 405 LYS A CA 1
ATOM 2941 C C . LYS A 1 405 ? -30.843 -1.569 18.178 1.00 86.88 405 LYS A C 1
ATOM 2943 O O . LYS A 1 405 ? -30.425 -0.802 19.046 1.00 86.88 405 LYS A O 1
ATOM 2948 N N . PRO A 1 406 ? -30.105 -1.865 17.093 1.00 91.62 406 PRO A N 1
ATOM 2949 C CA . PRO A 1 406 ? -28.773 -1.312 16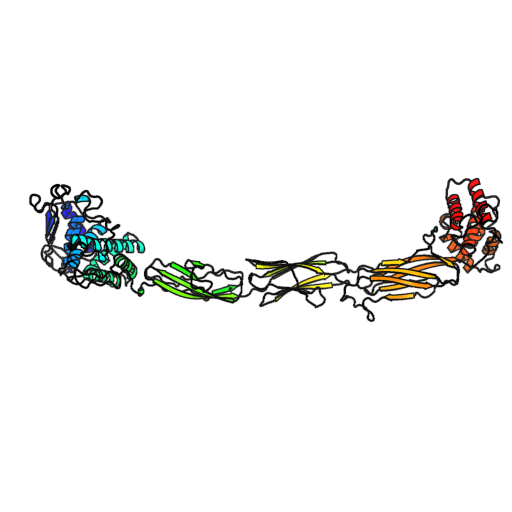.884 1.00 91.62 406 PRO A CA 1
ATOM 2950 C C . PRO A 1 406 ? -28.784 0.221 16.875 1.00 91.62 406 PRO A C 1
ATOM 2952 O O . PRO A 1 406 ? -29.612 0.847 16.209 1.00 91.62 406 PRO A O 1
ATOM 2955 N N . VAL A 1 407 ? -27.826 0.832 17.571 1.00 92.56 407 VAL A N 1
ATOM 2956 C CA . VAL A 1 407 ? -27.607 2.284 17.582 1.00 92.56 407 VAL A CA 1
ATOM 2957 C C . VAL A 1 407 ? -26.255 2.639 16.956 1.00 92.56 407 VAL A C 1
ATOM 2959 O O . VAL A 1 407 ? -25.316 1.844 17.052 1.00 92.56 407 VAL A O 1
ATOM 2962 N N . PRO A 1 408 ? -26.107 3.831 16.342 1.00 94.38 408 PRO A N 1
ATOM 2963 C CA . PRO A 1 408 ? -24.825 4.275 15.801 1.00 94.38 408 PRO A CA 1
ATOM 2964 C C . PRO A 1 408 ? -23.722 4.292 16.865 1.00 94.38 408 PRO A C 1
ATOM 2966 O O . PRO A 1 408 ? -23.905 4.816 17.970 1.00 94.38 408 PRO A O 1
ATOM 2969 N N . LEU A 1 409 ? -22.562 3.745 16.512 1.00 93.44 409 LEU A N 1
ATOM 2970 C CA . LEU A 1 409 ? -21.391 3.656 17.371 1.00 93.44 409 LEU A CA 1
ATOM 2971 C C . LEU A 1 409 ? -20.368 4.711 16.938 1.00 93.44 409 LEU A C 1
ATOM 2973 O O . LEU A 1 409 ? -19.657 4.550 15.951 1.00 93.44 409 LEU A O 1
ATOM 2977 N N . GLY A 1 410 ? -20.328 5.824 17.671 1.00 89.31 410 GLY A N 1
ATOM 2978 C CA . GLY A 1 410 ? -19.332 6.876 17.461 1.00 89.31 410 GLY A CA 1
ATOM 2979 C C . GLY A 1 410 ? -17.945 6.491 17.985 1.00 89.31 410 GLY A C 1
ATOM 2980 O O . GLY A 1 410 ? -17.788 5.535 18.745 1.00 89.31 410 GLY A O 1
ATOM 2981 N N . GLY A 1 411 ? -16.931 7.274 17.622 1.00 91.81 411 GLY A N 1
ATOM 2982 C CA . GLY A 1 411 ? -15.555 7.009 18.026 1.00 91.81 411 GLY A CA 1
ATOM 2983 C C . GLY A 1 411 ? -14.551 7.942 17.364 1.00 91.81 411 GLY A C 1
ATOM 2984 O O . GLY A 1 411 ? -14.918 8.948 16.755 1.00 91.81 411 GLY A O 1
ATOM 2985 N N . LYS A 1 412 ? -13.270 7.598 17.494 1.00 94.31 412 LYS A N 1
ATOM 2986 C CA . LYS A 1 412 ? -12.187 8.236 16.746 1.00 94.31 412 LYS A CA 1
ATOM 2987 C C . LYS A 1 412 ? -11.932 7.414 15.485 1.00 94.31 412 LYS A C 1
ATOM 2989 O O . LYS A 1 412 ? -11.495 6.272 15.603 1.00 94.31 412 LYS A O 1
ATOM 2994 N N . LEU A 1 413 ? -12.217 7.999 14.324 1.00 94.19 413 LEU A N 1
ATOM 2995 C CA . LEU A 1 413 ? -11.911 7.425 13.017 1.00 94.19 413 LEU A CA 1
ATOM 2996 C C . LEU A 1 413 ? -10.549 7.942 12.530 1.00 94.19 413 LEU A C 1
ATOM 2998 O O . LEU A 1 413 ? -10.320 9.154 12.509 1.00 94.19 413 LEU A O 1
ATOM 3002 N N . GLU A 1 414 ? -9.656 7.030 12.162 1.00 92.50 414 GLU A N 1
ATOM 3003 C CA . GLU A 1 414 ? -8.367 7.319 11.531 1.00 92.50 414 GLU A CA 1
ATOM 3004 C C . GLU A 1 414 ? -8.339 6.684 10.138 1.00 92.50 414 GLU A C 1
ATOM 3006 O O . GLU A 1 414 ? -8.330 5.465 10.030 1.00 92.50 414 GLU A O 1
ATOM 3011 N N . ASN A 1 415 ? -8.322 7.513 9.091 1.00 90.38 415 ASN A N 1
ATOM 3012 C CA . ASN A 1 415 ? -8.302 7.083 7.689 1.00 90.38 415 ASN A CA 1
ATOM 3013 C C . ASN A 1 415 ? -6.876 7.188 7.147 1.00 90.38 415 ASN A C 1
ATOM 3015 O O . ASN A 1 415 ? -6.497 8.202 6.553 1.00 90.38 415 ASN A O 1
ATOM 3019 N N . GLY A 1 416 ? -6.045 6.189 7.437 1.00 87.94 416 GLY A N 1
ATOM 3020 C CA . GLY A 1 416 ? -4.650 6.195 7.016 1.00 87.94 416 GLY A CA 1
ATOM 3021 C C . GLY A 1 416 ? -4.109 4.796 6.791 1.00 87.94 416 GLY A C 1
ATOM 3022 O O . GLY A 1 416 ? -4.398 3.881 7.545 1.00 87.94 416 GLY A O 1
ATOM 3023 N N . ARG A 1 417 ? -3.263 4.648 5.773 1.00 89.88 417 ARG A N 1
ATOM 3024 C CA . ARG A 1 417 ? -2.615 3.378 5.442 1.00 89.88 417 ARG A CA 1
ATOM 3025 C C . ARG A 1 417 ? -1.875 2.789 6.667 1.00 89.88 417 ARG A C 1
ATOM 3027 O O . ARG A 1 417 ? -1.111 3.526 7.302 1.00 89.88 417 ARG A O 1
ATOM 3034 N N . PRO A 1 418 ? -2.017 1.486 6.983 1.00 89.56 418 PRO A N 1
ATOM 3035 C CA . PRO A 1 418 ? -2.615 0.431 6.156 1.00 89.56 418 PRO A CA 1
ATOM 3036 C C . PRO A 1 418 ? -4.145 0.327 6.173 1.00 89.56 418 PRO A C 1
ATOM 3038 O O . PRO A 1 418 ? -4.664 -0.171 5.188 1.00 89.56 418 PRO A O 1
ATOM 3041 N N . ASP A 1 419 ? -4.843 0.822 7.200 1.00 93.00 419 ASP A N 1
ATOM 3042 C CA . ASP A 1 419 ? -6.270 0.536 7.416 1.00 93.00 419 ASP A CA 1
ATOM 3043 C C . ASP A 1 419 ? -7.035 1.780 7.916 1.00 93.00 419 ASP A C 1
ATOM 3045 O O . ASP A 1 419 ? -6.538 2.525 8.769 1.00 93.00 419 ASP A O 1
ATOM 3049 N N . ALA A 1 420 ? -8.291 1.967 7.505 1.00 94.44 420 ALA A N 1
ATOM 3050 C CA . ALA A 1 420 ? -9.226 2.804 8.252 1.00 94.44 420 ALA A CA 1
ATOM 3051 C C . ALA A 1 420 ? -9.536 2.140 9.600 1.00 94.44 420 ALA A C 1
ATOM 3053 O O . ALA A 1 420 ? -9.894 0.968 9.665 1.00 94.44 420 ALA A O 1
ATOM 3054 N N . THR A 1 421 ? -9.408 2.876 10.705 1.00 96.25 421 THR A N 1
ATOM 3055 C CA . THR A 1 421 ? -9.669 2.346 12.053 1.00 96.25 421 THR A CA 1
ATOM 3056 C C . THR A 1 421 ? -10.625 3.241 12.831 1.00 96.25 421 THR A C 1
ATOM 3058 O O . THR A 1 421 ? -10.292 4.373 13.185 1.00 96.25 421 THR A O 1
ATOM 3061 N N . LEU A 1 422 ? -11.796 2.709 13.184 1.00 96.62 422 LEU A N 1
ATOM 3062 C CA . LEU A 1 422 ? -12.747 3.321 14.108 1.00 96.62 422 LEU A CA 1
ATOM 3063 C C . LEU A 1 422 ? -12.561 2.743 15.516 1.00 96.62 422 LEU A C 1
ATOM 3065 O O . LEU A 1 422 ? -13.001 1.633 15.812 1.00 96.62 422 LEU A O 1
ATOM 3069 N N . SER A 1 423 ? -11.940 3.517 16.407 1.00 96.50 423 SER A N 1
ATOM 3070 C CA . SER A 1 423 ? -11.810 3.173 17.829 1.00 96.50 423 SER A CA 1
ATOM 3071 C C . SER A 1 423 ? -12.996 3.704 18.629 1.00 96.50 423 SER A C 1
ATOM 3073 O O . SER A 1 423 ? -13.261 4.910 18.613 1.00 96.50 423 SER A O 1
ATOM 3075 N N . PHE A 1 424 ? -13.674 2.834 19.377 1.00 96.06 424 PHE A N 1
ATOM 3076 C CA . PHE A 1 424 ? -14.879 3.185 20.127 1.00 96.06 424 PHE A CA 1
ATOM 3077 C C . PHE A 1 424 ? -14.804 2.803 21.608 1.00 96.06 424 PHE A C 1
ATOM 3079 O O . PHE A 1 424 ? -14.093 1.887 22.028 1.00 96.06 424 PHE A O 1
ATOM 3086 N N . SER A 1 425 ? -15.593 3.522 22.403 1.00 95.38 425 SER A N 1
ATOM 3087 C CA . SER A 1 425 ? -15.841 3.246 23.814 1.00 95.38 425 SER A CA 1
ATOM 3088 C C . SER A 1 425 ? -17.277 3.648 24.130 1.00 95.38 425 SER A C 1
ATOM 3090 O O . SER A 1 425 ? -17.646 4.814 23.962 1.00 95.38 425 SER A O 1
ATOM 3092 N N . LYS A 1 426 ? -18.106 2.682 24.527 1.00 93.75 426 LYS A N 1
ATOM 3093 C CA . LYS A 1 426 ? -19.538 2.873 24.763 1.00 93.75 426 LYS A CA 1
ATOM 3094 C C . LYS A 1 426 ? -19.932 2.283 26.111 1.00 93.75 426 LYS A C 1
ATOM 3096 O O . LYS A 1 426 ? -19.662 1.117 26.380 1.00 93.75 426 LYS A O 1
ATOM 3101 N N . GLU A 1 427 ? -20.587 3.095 26.934 1.00 92.88 427 GLU A N 1
ATOM 3102 C CA . GLU A 1 427 ? -21.221 2.634 28.170 1.00 92.88 427 GLU A CA 1
ATOM 3103 C C . GLU A 1 427 ? -22.528 1.898 27.838 1.00 92.88 427 GLU A C 1
ATOM 3105 O O . GLU A 1 427 ? -23.335 2.389 27.042 1.00 92.88 427 GLU A O 1
ATOM 3110 N N . LEU A 1 428 ? -22.704 0.729 28.448 1.00 90.56 428 LEU A N 1
ATOM 3111 C CA . LEU A 1 428 ? -23.890 -0.116 28.422 1.00 90.56 428 LEU A CA 1
ATOM 3112 C C . LEU A 1 428 ? -24.393 -0.269 29.861 1.00 90.56 428 LEU A C 1
ATOM 3114 O O . LEU A 1 428 ? -23.594 -0.461 30.778 1.00 90.56 428 LEU A O 1
ATOM 3118 N N . VAL A 1 429 ? -25.706 -0.198 30.056 1.00 87.50 429 VAL A N 1
ATOM 3119 C CA . VAL A 1 429 ? -26.354 -0.470 31.343 1.00 87.50 429 VAL A CA 1
ATOM 3120 C C . VAL A 1 429 ? -27.506 -1.419 31.068 1.00 87.50 429 VAL A C 1
ATOM 3122 O O . VAL A 1 429 ? -28.277 -1.190 30.136 1.00 87.50 429 VAL A O 1
ATOM 3125 N N . PHE A 1 430 ? -27.584 -2.482 31.857 1.00 87.25 430 PHE A N 1
ATOM 3126 C CA . PHE A 1 430 ? -28.644 -3.477 31.790 1.00 87.25 430 PHE A CA 1
ATOM 3127 C C . PHE A 1 430 ? -29.538 -3.276 33.003 1.00 87.25 430 PHE A C 1
ATOM 3129 O O . PHE A 1 430 ? -29.034 -3.121 34.117 1.00 87.25 430 PHE A O 1
ATOM 3136 N N . GLY A 1 431 ? -30.841 -3.176 32.758 1.00 84.19 431 GLY A N 1
ATOM 3137 C CA . GLY A 1 431 ? -31.805 -2.886 33.811 1.00 84.19 431 GLY A CA 1
ATOM 3138 C C . GLY A 1 431 ? -32.059 -4.061 34.736 1.00 84.19 431 GLY A C 1
ATOM 3139 O O . GLY A 1 431 ? -32.520 -3.819 35.831 1.00 84.19 431 GLY A O 1
ATOM 3140 N N . ASP A 1 432 ? -31.740 -5.272 34.299 1.00 85.25 432 ASP A N 1
ATOM 3141 C CA . ASP A 1 432 ? -32.119 -6.534 34.928 1.00 85.25 432 ASP A CA 1
ATOM 3142 C C . ASP A 1 432 ? -30.997 -7.556 34.667 1.00 85.25 432 ASP A C 1
ATOM 3144 O O . ASP A 1 432 ? -30.119 -7.350 33.804 1.00 85.25 432 ASP A O 1
ATOM 3148 N N . ASN A 1 433 ? -31.013 -8.643 35.417 1.00 85.75 433 ASN A N 1
ATOM 3149 C CA . ASN A 1 433 ? -30.082 -9.744 35.342 1.00 85.75 433 ASN A CA 1
ATOM 3150 C C . ASN A 1 433 ? -30.228 -10.572 34.040 1.00 85.75 433 ASN A C 1
ATOM 3152 O O . ASN A 1 433 ? -31.063 -10.353 33.157 1.00 85.75 433 ASN A O 1
ATOM 3156 N N . GLY A 1 434 ? -29.355 -11.565 33.885 1.00 85.88 434 GLY A N 1
ATOM 3157 C CA . GLY A 1 434 ? -29.450 -12.567 32.829 1.00 85.88 434 GLY A CA 1
ATOM 3158 C C . GLY A 1 434 ? -28.401 -12.422 31.732 1.00 85.88 434 GLY A C 1
ATOM 3159 O O . GLY A 1 434 ? -27.387 -11.738 31.868 1.00 85.88 434 GLY A O 1
ATOM 3160 N N . THR A 1 435 ? -28.598 -13.160 30.639 1.00 87.62 435 THR A N 1
ATOM 3161 C CA . THR A 1 435 ? -27.629 -13.233 29.538 1.00 87.62 435 THR A CA 1
ATOM 3162 C C . THR A 1 435 ? -28.076 -12.388 28.346 1.00 87.62 435 THR A C 1
ATOM 3164 O O . THR A 1 435 ? -29.132 -12.631 27.752 1.00 87.62 435 THR A O 1
ATOM 3167 N N . PHE A 1 436 ? -27.217 -11.446 27.955 1.00 87.06 436 PHE A N 1
ATOM 3168 C CA . PHE A 1 436 ? -27.389 -10.518 26.842 1.00 87.06 436 PHE A CA 1
ATOM 3169 C C . PHE A 1 436 ? -26.330 -10.765 25.764 1.00 87.06 436 PHE A C 1
ATOM 3171 O O . PHE A 1 436 ? -25.166 -11.047 26.057 1.00 87.06 436 PHE A O 1
ATOM 3178 N N . THR A 1 437 ? -26.722 -10.648 24.497 1.00 91.00 437 THR A N 1
ATOM 3179 C CA . THR A 1 437 ? -25.800 -10.743 23.359 1.00 91.00 437 THR A CA 1
ATOM 3180 C C . THR A 1 437 ? -25.557 -9.349 22.804 1.00 91.00 437 THR A C 1
ATOM 3182 O O . THR A 1 437 ? -26.399 -8.811 22.091 1.00 91.00 437 THR A O 1
ATOM 3185 N N . VAL A 1 438 ? -24.390 -8.781 23.107 1.00 92.62 438 VAL A N 1
ATOM 3186 C CA . VAL A 1 438 ? -23.956 -7.507 22.528 1.00 92.62 438 VAL A CA 1
ATOM 3187 C C . VAL A 1 438 ? -23.424 -7.776 21.125 1.00 92.62 438 VAL A C 1
ATOM 3189 O O . VAL A 1 438 ? -22.472 -8.543 20.967 1.00 92.62 438 VAL A O 1
ATOM 3192 N N . LYS A 1 439 ? -24.016 -7.153 20.109 1.00 95.31 439 LYS A N 1
ATOM 3193 C CA . LYS A 1 439 ? -23.631 -7.305 18.700 1.00 95.31 439 LYS A CA 1
ATOM 3194 C C . LYS A 1 439 ? -23.070 -5.987 18.183 1.00 95.31 439 LYS A C 1
ATOM 3196 O O . LYS A 1 439 ? -23.758 -4.973 18.195 1.00 95.31 439 LYS A O 1
ATOM 3201 N N . VAL A 1 440 ? -21.824 -5.995 17.719 1.00 96.94 440 VAL A N 1
ATOM 3202 C CA . VAL A 1 440 ? -21.204 -4.856 17.027 1.00 96.94 440 VAL A CA 1
ATOM 3203 C C . VAL A 1 440 ? -21.149 -5.184 15.545 1.00 96.94 440 VAL A C 1
ATOM 3205 O O . VAL A 1 440 ? -20.636 -6.243 15.185 1.00 96.94 440 VAL A O 1
ATOM 3208 N N . CYS A 1 441 ? -21.654 -4.293 14.697 1.00 96.31 441 CYS A N 1
ATOM 3209 C CA . CYS A 1 441 ? -21.542 -4.418 13.246 1.00 96.31 441 CYS A CA 1
ATOM 3210 C C . CYS A 1 441 ? -20.746 -3.242 12.684 1.00 96.31 441 CYS A C 1
ATOM 3212 O O . CYS A 1 441 ? -21.042 -2.094 13.013 1.00 96.31 441 CYS A O 1
ATOM 3214 N N . GLY A 1 442 ? -19.739 -3.544 11.873 1.00 96.38 442 GLY A N 1
ATOM 3215 C CA . GLY A 1 442 ? -18.927 -2.592 11.126 1.00 96.38 442 GLY A CA 1
ATOM 3216 C C . GLY A 1 442 ? -19.276 -2.689 9.648 1.00 96.38 442 GLY A C 1
ATOM 3217 O O . GLY A 1 442 ? -19.486 -3.795 9.147 1.00 96.38 442 GLY A O 1
ATOM 3218 N N . SER A 1 443 ? -19.362 -1.544 8.985 1.00 95.12 443 SER A N 1
ATOM 3219 C CA . SER A 1 443 ? -19.810 -1.420 7.601 1.00 95.12 443 SER A CA 1
ATOM 3220 C C . SER A 1 443 ? -18.904 -0.438 6.870 1.00 95.12 443 SER A C 1
ATOM 3222 O O . SER A 1 443 ? -18.734 0.688 7.350 1.00 95.12 443 SER A O 1
ATOM 3224 N N . ASP A 1 444 ? -18.357 -0.875 5.743 1.00 93.31 444 ASP A N 1
ATOM 3225 C CA . ASP A 1 444 ? -17.884 -0.021 4.649 1.00 93.31 444 ASP A CA 1
ATOM 3226 C C . ASP A 1 444 ? -19.124 0.389 3.798 1.00 93.31 444 ASP A C 1
ATOM 3228 O O . ASP A 1 444 ? -20.275 0.239 4.244 1.00 93.31 444 ASP A O 1
ATOM 3232 N N . ASP A 1 445 ? -18.942 0.937 2.596 1.00 89.50 445 ASP A N 1
ATOM 3233 C CA . ASP A 1 445 ? -20.043 1.295 1.690 1.00 89.50 445 ASP A CA 1
ATOM 3234 C C . ASP A 1 445 ? -20.608 0.132 0.848 1.00 89.50 445 ASP A C 1
ATOM 3236 O O . ASP A 1 445 ? -21.641 0.302 0.189 1.00 89.50 445 ASP A O 1
ATOM 3240 N N . ASP A 1 446 ? -20.036 -1.068 0.959 1.00 91.56 446 ASP A N 1
ATOM 3241 C CA . ASP A 1 446 ? -20.346 -2.236 0.124 1.00 91.56 446 ASP A CA 1
ATOM 3242 C C . ASP A 1 446 ? -20.921 -3.436 0.900 1.00 91.56 446 ASP A C 1
ATOM 3244 O O . ASP A 1 446 ? -21.823 -4.151 0.447 1.00 91.56 446 ASP A O 1
ATOM 3248 N N . THR A 1 447 ? -20.367 -3.701 2.075 1.00 93.69 447 THR A N 1
ATOM 3249 C CA . THR A 1 447 ? -20.539 -4.877 2.914 1.00 93.69 447 THR A CA 1
ATOM 3250 C C . THR A 1 447 ? -20.677 -4.517 4.395 1.00 93.69 447 THR A C 1
ATOM 3252 O O . THR A 1 447 ? -20.626 -3.376 4.849 1.00 93.69 447 THR A O 1
ATOM 3255 N N . SER A 1 448 ? -21.015 -5.516 5.206 1.00 94.25 448 SER A N 1
ATOM 3256 C CA . SER A 1 448 ? -21.125 -5.344 6.651 1.00 94.25 448 SER A CA 1
ATOM 3257 C C . SER A 1 448 ? -20.772 -6.641 7.354 1.00 94.25 448 SER A C 1
ATOM 3259 O O . SER A 1 448 ? -21.327 -7.700 7.048 1.00 94.25 448 SER A O 1
ATOM 3261 N N . THR A 1 449 ? -19.897 -6.540 8.345 1.00 96.44 449 THR A N 1
ATOM 3262 C CA . THR A 1 449 ? -19.500 -7.645 9.217 1.00 96.44 449 THR A CA 1
ATOM 3263 C C . THR A 1 449 ? -20.086 -7.408 10.600 1.00 96.44 449 THR A C 1
ATOM 3265 O O . THR A 1 449 ? -20.167 -6.274 11.058 1.00 96.44 449 THR A O 1
ATOM 3268 N N . CYS A 1 450 ? -20.494 -8.466 11.301 1.00 95.56 450 CYS A N 1
ATOM 3269 C CA . CYS A 1 450 ? -20.964 -8.373 12.683 1.00 95.56 450 CYS A CA 1
ATOM 3270 C C . CYS A 1 450 ? -20.207 -9.346 13.583 1.00 95.56 450 CYS A C 1
ATOM 3272 O O . CYS A 1 450 ? -19.848 -10.449 13.166 1.00 95.56 450 CYS A O 1
ATOM 3274 N N . ARG A 1 451 ? -20.012 -8.958 14.842 1.00 96.00 451 ARG A N 1
ATOM 3275 C CA . ARG A 1 451 ? -19.411 -9.792 15.879 1.00 96.00 451 ARG A CA 1
ATOM 3276 C C . ARG A 1 451 ? -20.205 -9.692 17.174 1.00 96.00 451 ARG A C 1
ATOM 3278 O O . ARG A 1 451 ? -20.538 -8.597 17.621 1.00 96.00 451 ARG A O 1
ATOM 3285 N N . ASP A 1 452 ? -20.417 -10.846 17.794 1.00 94.94 452 ASP A N 1
ATOM 3286 C CA . ASP A 1 452 ? -21.205 -10.979 19.015 1.00 94.94 452 ASP A CA 1
ATOM 3287 C C . ASP A 1 452 ? -20.303 -11.219 20.235 1.00 94.94 452 ASP A C 1
ATOM 3289 O O . ASP A 1 452 ? -19.243 -11.849 20.137 1.00 94.94 452 ASP A O 1
ATOM 3293 N N . ALA A 1 453 ? -20.745 -10.735 21.393 1.00 91.50 453 ALA A N 1
ATOM 3294 C CA . ALA A 1 453 ? -20.182 -11.030 22.702 1.00 91.50 453 ALA A CA 1
ATOM 3295 C C . ALA A 1 453 ? -21.310 -11.316 23.699 1.00 91.50 453 ALA A C 1
ATOM 3297 O O . ALA A 1 453 ? -22.246 -10.531 23.843 1.00 91.50 453 ALA A O 1
ATOM 3298 N N . GLU A 1 454 ? -21.210 -12.445 24.394 1.00 91.06 454 GLU A N 1
ATOM 3299 C CA . GLU A 1 454 ? -22.179 -12.848 25.410 1.00 91.06 454 GLU A CA 1
ATOM 3300 C C . GLU A 1 454 ? -21.790 -12.277 26.780 1.00 91.06 454 GLU A C 1
ATOM 3302 O O . GLU A 1 454 ? -20.659 -12.453 27.250 1.00 91.06 454 GLU A O 1
ATOM 3307 N N . ILE A 1 455 ? -22.732 -11.580 27.412 1.00 88.94 455 ILE A N 1
ATOM 3308 C CA . ILE A 1 455 ? -22.578 -10.918 28.704 1.00 88.94 455 ILE A CA 1
ATOM 3309 C C . ILE A 1 455 ? -23.620 -11.479 29.662 1.00 88.94 455 ILE A C 1
ATOM 3311 O O . ILE A 1 455 ? -24.810 -11.410 29.387 1.00 88.94 455 ILE A O 1
ATOM 3315 N N . THR A 1 456 ? -23.169 -12.007 30.795 1.00 88.81 456 THR A N 1
ATOM 3316 C CA . THR A 1 456 ? -24.040 -12.377 31.918 1.00 88.81 456 THR A CA 1
ATOM 3317 C C . THR A 1 456 ? -24.025 -11.245 32.933 1.00 88.81 456 THR A C 1
ATOM 3319 O O . THR A 1 456 ? -22.935 -10.838 33.336 1.00 88.81 456 THR A O 1
ATOM 3322 N N . VAL A 1 457 ? -25.202 -10.769 33.319 1.00 89.56 457 VAL A N 1
ATOM 3323 C CA . VAL A 1 457 ? -25.466 -9.803 34.388 1.00 89.56 457 VAL A CA 1
ATOM 3324 C C . VAL A 1 457 ? -26.087 -10.573 35.556 1.00 89.56 457 VAL A C 1
ATOM 3326 O O . VAL A 1 457 ? -26.933 -11.440 35.345 1.00 89.56 457 VAL A O 1
ATOM 3329 N N . ALA A 1 458 ? -25.602 -10.340 36.766 1.00 88.50 458 ALA A N 1
ATOM 3330 C CA . ALA A 1 458 ? -26.072 -10.962 37.991 1.00 88.50 458 ALA A CA 1
ATOM 3331 C C . ALA A 1 458 ? -27.093 -10.065 38.704 1.00 88.50 458 ALA A C 1
ATOM 3333 O O . ALA A 1 458 ? -27.041 -8.842 38.569 1.00 88.50 458 ALA A O 1
ATOM 3334 N N . ASN A 1 459 ? -27.999 -10.720 39.428 1.00 88.00 459 ASN A N 1
ATOM 3335 C CA . ASN A 1 459 ? -29.000 -10.098 40.291 1.00 88.00 459 ASN A CA 1
ATOM 3336 C C . ASN A 1 459 ? -28.330 -9.458 41.519 1.00 88.00 459 ASN A C 1
ATOM 3338 O O . ASN A 1 459 ? -27.421 -10.055 42.114 1.00 88.00 459 ASN A O 1
ATOM 3342 N N . VAL A 1 460 ? -28.819 -8.291 41.916 1.00 90.19 460 VAL A N 1
ATOM 3343 C CA . VAL A 1 460 ? -28.564 -7.619 43.180 1.00 90.19 460 VAL A CA 1
ATOM 3344 C C . VAL A 1 460 ? -29.848 -7.579 44.014 1.00 90.19 460 VAL A C 1
ATOM 3346 O O . VAL A 1 460 ? -30.717 -6.766 43.756 1.00 90.19 460 VAL A O 1
ATOM 3349 N N . ASP A 1 461 ? -29.892 -8.350 45.110 1.00 91.19 461 ASP A N 1
ATOM 3350 C CA . ASP A 1 461 ? -31.047 -8.351 46.026 1.00 91.19 461 ASP A CA 1
ATOM 3351 C C . ASP A 1 461 ? -31.500 -6.919 46.433 1.00 91.19 461 ASP A C 1
ATOM 3353 O O . ASP A 1 461 ? -30.643 -6.075 46.762 1.00 91.19 461 ASP A O 1
ATOM 3357 N N . PRO A 1 462 ? -32.820 -6.666 46.578 1.00 94.19 462 PRO A N 1
ATOM 3358 C CA . PRO A 1 462 ? -33.347 -5.400 47.064 1.00 94.19 462 PRO A CA 1
ATOM 3359 C C . PRO A 1 462 ? -32.876 -5.118 48.488 1.00 94.19 462 PRO A C 1
ATOM 3361 O O . PRO A 1 462 ? -32.406 -5.976 49.233 1.00 94.19 462 PRO A O 1
ATOM 3364 N N . THR A 1 463 ? -33.073 -3.887 48.944 1.00 95.50 463 THR A N 1
ATOM 3365 C CA . THR A 1 463 ? -32.923 -3.521 50.358 1.00 95.50 463 THR A CA 1
ATOM 3366 C C . THR A 1 463 ? -34.284 -3.413 51.036 1.00 95.50 463 THR A C 1
ATOM 3368 O O . THR A 1 463 ? -35.251 -2.970 50.434 1.00 95.50 463 THR A O 1
ATOM 3371 N N . ALA A 1 464 ? -34.375 -3.759 52.319 1.00 96.56 464 ALA A N 1
ATOM 3372 C CA . ALA A 1 464 ? -35.587 -3.585 53.117 1.00 96.56 464 ALA A CA 1
ATOM 3373 C C . ALA A 1 464 ? -35.223 -2.915 54.442 1.00 96.56 464 ALA A C 1
ATOM 3375 O O . ALA A 1 464 ? -34.334 -3.397 55.143 1.00 96.56 464 ALA A O 1
ATOM 3376 N N . ALA A 1 465 ? -35.887 -1.811 54.784 1.00 96.88 465 ALA A N 1
ATOM 3377 C CA . ALA A 1 465 ? -35.650 -1.111 56.043 1.00 96.88 465 ALA A CA 1
ATOM 3378 C C . ALA A 1 465 ? -36.948 -0.527 56.606 1.00 96.88 465 ALA A C 1
ATOM 3380 O O . ALA A 1 465 ? -37.579 0.315 55.965 1.00 96.88 465 ALA A O 1
ATOM 3381 N N . ILE A 1 466 ? -37.322 -0.941 57.817 1.00 96.56 466 ILE A N 1
ATOM 3382 C CA . ILE A 1 466 ? -38.444 -0.364 58.562 1.00 96.56 466 ILE A CA 1
ATOM 3383 C C . ILE A 1 466 ? -37.989 0.962 59.176 1.00 96.56 466 ILE A C 1
ATOM 3385 O O . ILE A 1 466 ? -36.944 1.042 59.829 1.00 96.56 466 ILE A O 1
ATOM 3389 N N . ASP A 1 467 ? -38.795 2.011 59.026 1.00 95.69 467 ASP A N 1
ATOM 3390 C CA . ASP A 1 467 ? -38.553 3.265 59.721 1.00 95.69 467 ASP A CA 1
ATOM 3391 C C . ASP A 1 467 ? -38.796 3.087 61.226 1.00 95.69 467 ASP A C 1
ATOM 3393 O O . ASP A 1 467 ? -39.916 2.902 61.708 1.00 95.69 467 ASP A O 1
ATOM 3397 N N . THR A 1 468 ? -37.711 3.159 61.995 1.00 94.00 468 THR A N 1
ATOM 3398 C CA . THR A 1 468 ? -37.752 3.124 63.461 1.00 94.00 468 THR A CA 1
ATOM 3399 C C . THR A 1 468 ? -37.673 4.522 64.074 1.00 94.00 468 THR A C 1
ATOM 3401 O O . THR A 1 468 ? -37.343 4.667 65.259 1.00 94.00 468 THR A O 1
ATOM 3404 N N . SER A 1 469 ? -37.957 5.575 63.303 1.00 89.88 469 SER A N 1
ATOM 3405 C CA . SER A 1 469 ? -38.104 6.931 63.821 1.00 89.88 469 SER A CA 1
ATOM 3406 C C . SER A 1 469 ? -39.220 6.967 64.883 1.00 89.88 469 SER A C 1
ATOM 3408 O O . SER A 1 469 ? -40.353 6.528 64.689 1.00 89.88 469 SER A O 1
ATOM 3410 N N . GLY A 1 470 ? -38.868 7.403 66.096 1.00 86.25 470 GLY A N 1
ATOM 3411 C CA . GLY A 1 470 ? -39.768 7.369 67.258 1.00 86.25 470 GLY A CA 1
ATOM 3412 C C . GLY A 1 470 ? -39.777 6.066 68.074 1.00 86.25 470 GLY A C 1
ATOM 3413 O O . GLY A 1 470 ? -40.468 6.014 69.089 1.00 86.25 470 GLY A O 1
ATOM 3414 N N . ALA A 1 471 ? -38.995 5.045 67.704 1.00 93.56 471 ALA A N 1
ATOM 3415 C CA . ALA A 1 471 ? -38.732 3.899 68.579 1.00 93.56 471 ALA A CA 1
ATOM 3416 C C . ALA A 1 471 ? -37.865 4.302 69.788 1.00 93.56 471 ALA A C 1
ATOM 3418 O O . ALA A 1 471 ? -36.989 5.169 69.680 1.00 93.56 471 ALA A O 1
ATOM 3419 N N . VAL A 1 472 ? -38.085 3.642 70.925 1.00 94.62 472 VAL A N 1
ATOM 3420 C CA . VAL A 1 472 ? -37.323 3.839 72.168 1.00 94.62 472 VAL A CA 1
ATOM 3421 C C . VAL A 1 472 ? -36.238 2.774 72.321 1.00 94.62 472 VAL A C 1
ATOM 3423 O O . VAL A 1 472 ? -36.380 1.656 71.827 1.00 94.62 472 VAL A O 1
ATOM 3426 N N . GLU A 1 473 ? -35.153 3.117 73.013 1.00 94.12 473 GLU A N 1
ATOM 3427 C CA . GLU A 1 473 ? -34.043 2.196 73.271 1.00 94.12 473 GLU A CA 1
ATOM 3428 C C . GLU A 1 473 ? -34.312 1.383 74.543 1.00 94.12 473 GLU A C 1
ATOM 3430 O O . GLU A 1 473 ? -34.398 1.948 75.637 1.00 94.12 473 GLU A O 1
ATOM 3435 N N . LEU A 1 474 ? -34.449 0.064 74.401 1.00 94.75 474 LEU A N 1
ATOM 3436 C CA . LEU A 1 474 ? -34.673 -0.886 75.495 1.00 94.75 474 LEU A CA 1
ATOM 3437 C C . LEU A 1 474 ? -33.592 -1.970 75.493 1.00 94.75 474 LEU A C 1
ATOM 3439 O O . LEU A 1 474 ? -32.813 -2.070 74.549 1.00 94.75 474 LEU A O 1
ATOM 3443 N N . ALA A 1 475 ? -33.565 -2.823 76.520 1.00 93.31 475 ALA A N 1
ATOM 3444 C CA . ALA A 1 475 ? -32.595 -3.918 76.596 1.00 93.31 475 ALA A CA 1
ATOM 3445 C C . ALA A 1 475 ? -32.649 -4.862 75.376 1.00 93.31 475 ALA A C 1
ATOM 3447 O O . ALA A 1 475 ? -31.613 -5.311 74.894 1.00 93.31 475 ALA A O 1
ATOM 3448 N N . GLY A 1 476 ? -33.844 -5.118 74.838 1.00 91.69 476 GLY A N 1
ATOM 3449 C CA . GLY A 1 476 ? -34.064 -5.896 73.615 1.00 91.69 476 GLY A CA 1
ATOM 3450 C C . GLY A 1 476 ? -33.860 -5.129 72.298 1.00 91.69 476 GLY A C 1
ATOM 3451 O O . GLY A 1 476 ? -34.251 -5.638 71.248 1.00 91.69 476 GLY A O 1
ATOM 3452 N N . GLY A 1 477 ? -33.282 -3.923 72.336 1.00 93.62 477 GLY A N 1
ATOM 3453 C CA . GLY A 1 477 ? -33.004 -3.065 71.178 1.00 93.62 477 GLY A CA 1
ATOM 3454 C C . GLY A 1 477 ? -34.073 -1.999 70.902 1.00 93.62 477 GLY A C 1
ATOM 3455 O O . GLY A 1 477 ? -35.027 -1.820 71.671 1.00 93.62 477 GLY A O 1
ATOM 3456 N N . ARG A 1 478 ? -33.918 -1.280 69.779 1.00 95.06 478 ARG A N 1
ATOM 3457 C CA . ARG A 1 478 ? -34.873 -0.259 69.309 1.00 95.06 478 ARG A CA 1
ATOM 3458 C C . ARG A 1 478 ? -36.266 -0.856 69.157 1.00 95.06 478 ARG A C 1
ATOM 3460 O O . ARG A 1 478 ? -36.475 -1.764 68.361 1.00 95.06 478 ARG A O 1
ATOM 3467 N N . THR A 1 479 ? -37.217 -0.328 69.917 1.00 96.50 479 THR A N 1
ATOM 3468 C CA . THR A 1 479 ? -38.559 -0.898 70.050 1.00 96.50 479 THR A CA 1
ATOM 3469 C C . THR A 1 479 ? -39.621 0.166 69.838 1.00 96.50 479 THR A C 1
ATOM 3471 O O . THR A 1 479 ? -39.576 1.235 70.447 1.00 96.50 479 THR A O 1
ATOM 3474 N N . ILE A 1 480 ? -40.602 -0.125 68.989 1.00 95.69 480 ILE A N 1
ATOM 3475 C CA . ILE A 1 480 ? -41.760 0.750 68.796 1.00 95.69 480 ILE A CA 1
ATOM 3476 C C . ILE A 1 480 ? -42.754 0.479 69.928 1.00 95.69 480 ILE A C 1
ATOM 3478 O O . ILE A 1 480 ? -43.059 -0.674 70.229 1.00 95.69 480 ILE A O 1
ATOM 3482 N N . VAL A 1 481 ? -43.260 1.531 70.568 1.00 95.00 481 VAL A N 1
ATOM 3483 C CA . VAL A 1 481 ? -44.233 1.420 71.663 1.00 95.00 481 VAL A CA 1
ATOM 3484 C C . VAL A 1 481 ? -45.554 2.028 71.211 1.00 95.00 481 VAL A C 1
ATOM 3486 O O . VAL A 1 481 ? -45.592 3.164 70.742 1.00 95.00 481 VAL A O 1
ATOM 3489 N N . VAL A 1 482 ? -46.631 1.253 71.317 1.00 95.19 482 VAL A N 1
ATOM 3490 C CA . VAL A 1 482 ? -47.998 1.650 70.950 1.00 95.19 482 VAL A CA 1
ATOM 3491 C C . VAL A 1 482 ? -48.985 1.177 72.014 1.00 95.19 482 VAL A C 1
ATOM 3493 O O . VAL A 1 482 ? -48.640 0.376 72.877 1.00 95.19 482 VAL A O 1
ATOM 3496 N N . HIS A 1 483 ? -50.237 1.620 71.935 1.00 95.19 483 HIS A N 1
ATOM 3497 C CA . HIS A 1 483 ? -51.304 1.168 72.829 1.00 95.19 483 HIS A CA 1
ATOM 3498 C C . HIS A 1 483 ? -52.268 0.220 72.131 1.00 95.19 483 HIS A C 1
ATOM 3500 O O . HIS A 1 483 ? -52.618 0.422 70.968 1.00 95.19 483 HIS A O 1
ATOM 3506 N N . ALA A 1 484 ? -52.769 -0.763 72.877 1.00 94.69 484 ALA A N 1
ATOM 3507 C CA . ALA A 1 484 ? -53.795 -1.667 72.383 1.00 94.69 484 ALA A CA 1
ATOM 3508 C C . ALA A 1 484 ? -55.050 -0.897 71.936 1.00 94.69 484 ALA A C 1
ATOM 3510 O O . ALA A 1 484 ? -55.563 -0.042 72.667 1.00 94.69 484 ALA A O 1
ATOM 3511 N N . GLY A 1 485 ? -55.546 -1.222 70.742 1.00 93.75 485 GLY A N 1
ATOM 3512 C CA . GLY A 1 485 ? -56.714 -0.600 70.118 1.00 93.75 485 GLY A CA 1
ATOM 3513 C C . GLY A 1 485 ? -56.472 0.781 69.496 1.00 93.75 485 GLY A C 1
ATOM 3514 O O . GLY A 1 485 ? -57.434 1.389 69.029 1.00 93.75 485 GLY A O 1
ATOM 3515 N N . LYS A 1 486 ? -55.232 1.297 69.484 1.00 94.06 486 LYS A N 1
ATOM 3516 C CA . LYS A 1 486 ? -54.864 2.504 68.725 1.00 94.06 486 LYS A CA 1
ATOM 3517 C C . LYS A 1 486 ? -54.125 2.108 67.447 1.00 94.06 486 LYS A C 1
ATOM 3519 O O . LYS A 1 486 ? -53.181 1.324 67.501 1.00 94.06 486 LYS A O 1
ATOM 3524 N N . GLU A 1 487 ? -54.544 2.672 66.321 1.00 94.19 487 GLU A N 1
ATOM 3525 C CA . GLU A 1 487 ? -53.881 2.466 65.033 1.00 94.19 487 GLU A CA 1
ATOM 3526 C C . GLU A 1 487 ? -52.515 3.163 64.997 1.00 94.19 487 GLU A C 1
ATOM 3528 O O . GLU A 1 487 ? -52.357 4.287 65.490 1.00 94.19 487 GLU A O 1
ATOM 3533 N N . ARG A 1 488 ? -51.530 2.495 64.393 1.00 92.62 488 ARG A N 1
ATOM 3534 C CA . ARG A 1 488 ? -50.207 3.044 64.097 1.00 92.62 488 ARG A CA 1
ATOM 3535 C C . ARG A 1 488 ? -49.850 2.758 62.642 1.00 92.62 488 ARG A C 1
ATOM 3537 O O . ARG A 1 488 ? -49.952 1.618 62.201 1.00 92.62 488 ARG A O 1
ATOM 3544 N N . THR A 1 489 ? -49.381 3.780 61.933 1.00 95.50 489 THR A N 1
ATOM 3545 C CA . THR A 1 489 ? -48.729 3.614 60.629 1.00 95.50 489 THR A CA 1
ATOM 3546 C C . THR A 1 489 ? -47.285 3.160 60.821 1.00 95.50 489 THR A C 1
ATOM 3548 O O . THR A 1 489 ? -46.564 3.705 61.666 1.00 95.50 489 THR A O 1
ATOM 3551 N N . PHE A 1 490 ? -46.899 2.146 60.054 1.00 96.06 490 PHE A N 1
ATOM 3552 C CA . PHE A 1 490 ? -45.534 1.671 59.901 1.00 96.06 490 PHE A CA 1
ATOM 3553 C C . PHE A 1 490 ? -45.077 1.988 58.484 1.00 96.06 490 PHE A C 1
ATOM 3555 O O . PHE A 1 490 ? -45.768 1.649 57.524 1.00 96.06 490 PHE A O 1
ATOM 3562 N N . ASP A 1 491 ? -43.925 2.637 58.380 1.00 96.75 491 ASP A N 1
ATOM 3563 C CA . ASP A 1 491 ? -43.308 3.024 57.120 1.00 96.75 491 ASP A CA 1
ATOM 3564 C C . ASP A 1 491 ? -42.055 2.174 56.906 1.00 96.75 491 ASP A C 1
ATOM 3566 O O . ASP A 1 491 ? -41.324 1.877 57.854 1.00 96.75 491 ASP A O 1
ATOM 3570 N N . ALA A 1 492 ? -41.794 1.776 55.668 1.00 97.06 492 ALA A N 1
ATOM 3571 C CA . ALA A 1 492 ? -40.557 1.120 55.277 1.00 97.06 492 ALA A CA 1
ATOM 3572 C C . ALA A 1 492 ? -40.098 1.622 53.910 1.00 97.06 492 ALA A C 1
ATOM 3574 O O . ALA A 1 492 ? -40.907 2.054 53.088 1.00 97.06 492 ALA A O 1
ATOM 3575 N N . ARG A 1 493 ? -38.789 1.565 53.667 1.00 96.44 493 ARG A N 1
ATOM 3576 C CA . ARG A 1 493 ? -38.175 1.927 52.389 1.00 96.44 493 ARG A CA 1
ATOM 3577 C C . ARG A 1 493 ? -37.522 0.705 51.759 1.00 96.44 493 ARG A C 1
ATOM 3579 O O . ARG A 1 493 ? -36.845 -0.058 52.449 1.00 96.44 493 ARG A O 1
ATOM 3586 N N . VAL A 1 494 ? -37.705 0.580 50.451 1.00 96.25 494 VAL A N 1
ATOM 3587 C CA . VAL A 1 494 ? -37.055 -0.400 49.586 1.00 96.25 494 VAL A CA 1
ATOM 3588 C C . VAL A 1 494 ? -36.249 0.334 48.533 1.00 96.25 494 VAL A C 1
ATOM 3590 O O . VAL A 1 494 ? -36.702 1.338 47.987 1.00 96.25 494 VAL A O 1
ATOM 3593 N N . SER A 1 495 ? -35.043 -0.147 48.269 1.00 93.94 495 SER A N 1
ATOM 3594 C CA . SER A 1 495 ? -34.241 0.307 47.139 1.00 93.94 495 SER A CA 1
ATOM 3595 C C . SER A 1 495 ? -33.623 -0.890 46.450 1.00 93.94 495 SER A C 1
ATOM 3597 O O . SER A 1 495 ? -33.059 -1.736 47.143 1.00 93.94 495 SER A O 1
ATOM 3599 N N . ASP A 1 496 ? -33.705 -0.891 45.128 1.00 92.25 496 ASP A N 1
ATOM 3600 C CA . ASP A 1 496 ? -33.174 -1.916 44.244 1.00 92.25 496 ASP A CA 1
ATOM 3601 C C . ASP A 1 496 ? -32.394 -1.243 43.095 1.00 92.25 496 ASP A C 1
ATOM 3603 O O . ASP A 1 496 ? -32.903 -0.293 42.490 1.00 92.25 496 ASP A O 1
ATOM 3607 N N . PRO A 1 497 ? -31.131 -1.610 42.824 1.00 89.19 497 PRO A N 1
ATOM 3608 C CA . PRO A 1 497 ? -30.410 -1.146 41.640 1.00 89.19 497 PRO A CA 1
ATOM 3609 C C . PRO A 1 497 ? -31.009 -1.620 40.307 1.00 89.19 497 PRO A C 1
ATOM 3611 O O . PRO A 1 497 ? -30.807 -0.929 39.300 1.00 89.19 497 PRO A O 1
ATOM 3614 N N . GLY A 1 498 ? -31.696 -2.760 40.303 1.00 88.06 498 GLY A N 1
ATOM 3615 C CA . GLY A 1 498 ? -32.379 -3.342 39.164 1.00 88.06 498 GLY A CA 1
ATOM 3616 C C . GLY A 1 498 ? -33.733 -2.693 38.873 1.00 88.06 498 GLY A C 1
ATOM 3617 O O . GLY A 1 498 ? -34.220 -1.794 39.569 1.00 88.06 498 GLY A O 1
ATOM 3618 N N . SER A 1 499 ? -34.287 -3.061 37.725 1.00 89.75 499 SER A N 1
ATOM 3619 C CA . SER A 1 499 ? -35.519 -2.525 37.148 1.00 89.75 499 SER A CA 1
ATOM 3620 C C . SER A 1 499 ? -36.663 -3.489 37.409 1.00 89.75 499 SER A C 1
ATOM 3622 O O . SER A 1 499 ? -37.393 -3.825 36.482 1.00 89.75 499 SER A O 1
ATOM 3624 N N . ASP A 1 500 ? -36.802 -3.881 38.672 1.00 88.94 500 ASP A N 1
ATOM 3625 C CA . ASP A 1 500 ? -37.634 -5.002 39.098 1.00 88.94 500 ASP A CA 1
ATOM 3626 C C . ASP A 1 500 ? -38.970 -4.569 39.700 1.00 88.94 500 ASP A C 1
ATOM 3628 O O . ASP A 1 500 ? -39.130 -3.495 40.312 1.00 88.94 500 ASP A O 1
ATOM 3632 N N . ASP A 1 501 ? -39.965 -5.434 39.525 1.00 91.31 501 ASP A N 1
ATOM 3633 C CA . ASP A 1 501 ? -41.260 -5.282 40.161 1.00 91.31 501 ASP A CA 1
ATOM 3634 C C . ASP A 1 501 ? -41.162 -5.679 41.634 1.00 91.31 501 ASP A C 1
ATOM 3636 O O . ASP A 1 501 ? -41.004 -6.839 42.006 1.00 91.31 501 ASP A O 1
ATOM 3640 N N . GLU A 1 502 ? -41.359 -4.700 42.510 1.00 93.31 502 GLU A N 1
ATOM 3641 C CA . GLU A 1 502 ? -41.084 -4.881 43.929 1.00 93.31 502 GLU A CA 1
ATOM 3642 C C . GLU A 1 502 ? -42.345 -5.281 44.700 1.00 93.31 502 GLU A C 1
ATOM 3644 O O . GLU A 1 502 ? -43.334 -4.540 44.718 1.00 93.31 502 GLU A O 1
ATOM 3649 N N . THR A 1 503 ? -42.321 -6.426 45.384 1.00 95.00 503 THR A N 1
ATOM 3650 C CA . THR A 1 503 ? -43.409 -6.902 46.248 1.00 95.00 503 THR A CA 1
ATOM 3651 C C . THR A 1 503 ? -43.052 -6.761 47.725 1.00 95.00 503 THR A C 1
ATOM 3653 O O . THR A 1 503 ? -42.407 -7.613 48.335 1.00 95.00 503 THR A O 1
ATOM 3656 N N . MET A 1 504 ? -43.586 -5.713 48.345 1.00 96.12 504 MET A N 1
ATOM 3657 C CA . MET A 1 504 ? -43.420 -5.418 49.762 1.00 96.12 504 MET A CA 1
ATOM 3658 C C . MET A 1 504 ? -44.472 -6.142 50.608 1.00 96.12 504 MET A C 1
ATOM 3660 O O . MET A 1 504 ? -45.669 -6.030 50.347 1.00 96.12 504 MET A O 1
ATOM 3664 N N . THR A 1 505 ? -44.057 -6.864 51.652 1.00 97.06 505 THR A N 1
ATOM 3665 C CA . THR A 1 505 ? -44.951 -7.629 52.538 1.00 97.06 505 THR A CA 1
ATOM 3666 C C . THR A 1 505 ? -44.694 -7.337 54.014 1.00 97.06 505 THR A C 1
ATOM 3668 O O . THR A 1 505 ? -43.588 -7.530 54.515 1.00 97.06 505 THR A O 1
ATOM 3671 N N . TRP A 1 506 ? -45.747 -6.957 54.739 1.00 97.44 506 TRP A N 1
ATOM 3672 C CA . TRP A 1 506 ? -45.747 -6.748 56.186 1.00 97.44 506 TRP A CA 1
ATOM 3673 C C . TRP A 1 506 ? -46.350 -7.943 56.917 1.00 97.44 506 TRP A C 1
ATOM 3675 O O . TRP A 1 506 ? -47.510 -8.290 56.694 1.00 97.44 506 TRP A O 1
ATOM 3685 N N . ALA A 1 507 ? -45.599 -8.534 57.846 1.00 96.81 507 ALA A N 1
ATOM 3686 C CA . ALA A 1 507 ? -46.116 -9.520 58.790 1.00 96.81 507 ALA A CA 1
ATOM 3687 C C . ALA A 1 507 ? -46.126 -8.948 60.214 1.00 96.81 507 ALA A C 1
ATOM 3689 O O . ALA A 1 507 ? -45.085 -8.620 60.782 1.00 96.81 507 ALA A O 1
ATOM 3690 N N . TRP A 1 508 ? -47.321 -8.862 60.802 1.00 95.62 508 TRP A N 1
ATOM 3691 C CA . TRP A 1 508 ? -47.586 -8.129 62.048 1.00 95.62 508 TRP A CA 1
ATOM 3692 C C . TRP A 1 508 ? -47.252 -8.908 63.331 1.00 95.62 508 TRP A C 1
ATOM 3694 O O . TRP A 1 508 ? -47.079 -8.335 64.404 1.00 95.62 508 TRP A O 1
ATOM 3704 N N . GLY A 1 509 ? -47.150 -10.236 63.243 1.00 93.12 509 GLY A N 1
ATOM 3705 C CA . GLY A 1 509 ? -46.748 -11.098 64.362 1.00 93.12 509 GLY A CA 1
ATOM 3706 C C . GLY A 1 509 ? -47.826 -11.360 65.426 1.00 93.12 509 GLY A C 1
ATOM 3707 O O . GLY A 1 509 ? -47.569 -12.119 66.360 1.00 93.12 509 GLY A O 1
ATOM 3708 N N . ASP A 1 510 ? -49.028 -10.796 65.290 1.00 92.81 510 ASP A N 1
ATOM 3709 C CA . ASP A 1 510 ? -50.176 -11.002 66.190 1.00 92.81 510 ASP A CA 1
ATOM 3710 C C . ASP A 1 510 ? -51.192 -12.048 65.689 1.00 92.81 510 ASP A C 1
ATOM 3712 O O . ASP A 1 510 ? -52.173 -12.346 66.374 1.00 92.81 510 ASP A O 1
ATOM 3716 N N . GLY A 1 511 ? -50.929 -12.645 64.522 1.00 90.81 511 GLY A N 1
ATOM 3717 C CA . GLY A 1 511 ? -51.791 -13.628 63.863 1.00 90.81 511 GLY A CA 1
ATOM 3718 C C . GLY A 1 511 ? -52.744 -13.035 62.824 1.00 90.81 511 GLY A C 1
ATOM 3719 O O . GLY A 1 511 ? -53.475 -13.795 62.186 1.00 90.81 511 GLY A O 1
ATOM 3720 N N . THR A 1 512 ? -52.735 -11.714 62.622 1.00 93.50 512 THR A N 1
ATOM 3721 C CA . THR A 1 512 ? -53.418 -11.094 61.481 1.00 93.50 512 THR A CA 1
ATOM 3722 C C . THR A 1 512 ? -52.733 -11.472 60.157 1.00 93.50 512 THR A C 1
ATOM 3724 O O . THR A 1 512 ? -51.515 -11.692 60.137 1.00 93.50 512 THR A O 1
ATOM 3727 N N . PRO A 1 513 ? -53.490 -11.622 59.049 1.00 93.62 513 PRO A N 1
ATOM 3728 C CA . PRO A 1 513 ? -52.904 -11.885 57.738 1.00 93.62 513 PRO A CA 1
ATOM 3729 C C . PRO A 1 513 ? -51.908 -10.794 57.339 1.00 93.62 513 PRO A C 1
ATOM 3731 O O . PRO A 1 513 ? -52.127 -9.620 57.628 1.00 93.62 513 PRO A O 1
ATOM 3734 N N . ALA A 1 514 ? -50.834 -11.194 56.661 1.00 93.75 514 ALA A N 1
ATOM 3735 C CA . ALA A 1 514 ? -49.864 -10.252 56.124 1.00 93.75 514 ALA A CA 1
ATOM 3736 C C . ALA A 1 514 ? -50.505 -9.334 55.072 1.00 93.75 514 ALA A C 1
ATOM 3738 O O . ALA A 1 514 ? -51.399 -9.757 54.332 1.00 93.75 514 ALA A O 1
ATOM 3739 N N . THR A 1 515 ? -50.018 -8.099 54.997 1.00 95.44 515 THR A N 1
ATOM 3740 C CA . THR A 1 515 ? -50.411 -7.129 53.970 1.00 95.44 515 THR A CA 1
ATOM 3741 C C . THR A 1 515 ? -49.316 -7.068 52.917 1.00 95.44 515 THR A C 1
ATOM 3743 O O . THR A 1 515 ? -48.153 -6.913 53.281 1.00 95.44 515 THR A O 1
ATOM 3746 N N . SER A 1 516 ? -49.674 -7.168 51.637 1.00 94.62 516 SER A N 1
ATOM 3747 C CA . SER A 1 516 ? -48.716 -7.079 50.531 1.00 94.62 516 SER A CA 1
ATOM 3748 C C . SER A 1 516 ? -49.118 -5.994 49.536 1.00 94.62 516 SER A C 1
ATOM 3750 O O . SER A 1 516 ? -50.286 -5.912 49.151 1.00 94.62 516 SER A O 1
ATOM 3752 N N . THR A 1 517 ? -48.135 -5.215 49.094 1.00 94.56 517 THR A N 1
ATOM 3753 C CA . THR A 1 517 ? -48.245 -4.219 48.025 1.00 94.56 517 THR A CA 1
ATOM 3754 C C . THR A 1 517 ? -47.203 -4.554 46.964 1.00 94.56 517 THR A C 1
ATOM 3756 O O . THR A 1 517 ? -46.049 -4.785 47.307 1.00 94.56 517 THR A O 1
ATOM 3759 N N . THR A 1 518 ? -47.584 -4.548 45.687 1.00 93.81 518 THR A N 1
ATOM 3760 C CA . THR A 1 518 ? -46.629 -4.665 44.576 1.00 93.81 518 THR A CA 1
ATOM 3761 C C . THR A 1 518 ? -46.519 -3.327 43.864 1.00 93.81 518 THR A C 1
ATOM 3763 O O . THR A 1 518 ? -47.534 -2.702 43.543 1.00 93.81 518 THR A O 1
ATOM 3766 N N . SER A 1 519 ? -45.292 -2.883 43.624 1.00 92.75 519 SER A N 1
ATOM 3767 C CA . SER A 1 519 ? -44.981 -1.647 42.929 1.00 92.75 519 SER A CA 1
ATOM 3768 C C . SER A 1 519 ? -44.285 -1.992 41.617 1.00 92.75 519 SER A C 1
ATOM 3770 O O . SER A 1 519 ? -43.146 -2.447 41.626 1.00 92.75 519 SER A O 1
ATOM 3772 N N . LEU A 1 520 ? -44.989 -1.774 40.503 1.00 92.06 520 LEU A N 1
ATOM 3773 C CA . LEU A 1 520 ? -44.520 -2.147 39.168 1.00 92.06 520 LEU A CA 1
ATOM 3774 C C . LEU A 1 520 ? -43.542 -1.111 38.595 1.00 92.06 520 LEU A C 1
ATOM 3776 O O . LEU A 1 520 ? -43.659 0.090 38.883 1.00 92.06 520 LEU A O 1
ATOM 3780 N N . VAL A 1 521 ? -42.613 -1.556 37.754 1.00 87.94 521 VAL A N 1
ATOM 3781 C CA . VAL A 1 521 ? -41.689 -0.702 36.989 1.00 87.94 521 VAL A CA 1
ATOM 3782 C C . VAL A 1 521 ? -42.427 -0.019 35.843 1.00 87.94 521 VAL A C 1
ATOM 3784 O O . VAL A 1 521 ? -42.332 1.198 35.686 1.00 87.94 521 VAL A O 1
ATOM 3787 N N . ASN A 1 522 ? -43.228 -0.779 35.088 1.00 85.12 522 ASN A N 1
ATOM 3788 C CA . ASN A 1 522 ? -43.911 -0.319 33.875 1.00 85.12 522 ASN A CA 1
ATOM 3789 C C . ASN A 1 522 ? -45.445 -0.531 33.936 1.00 85.12 522 ASN A C 1
ATOM 3791 O O . ASN A 1 522 ? -46.010 -1.254 33.114 1.00 85.12 522 ASN A O 1
ATOM 3795 N N . PRO A 1 523 ? -46.168 0.122 34.872 1.00 85.50 523 PRO A N 1
ATOM 3796 C CA . PRO A 1 523 ? -47.596 -0.120 35.078 1.00 85.50 523 PRO A CA 1
ATOM 3797 C C . PRO A 1 523 ? -48.444 0.175 33.821 1.00 85.50 523 PRO A C 1
ATOM 3799 O O . PRO A 1 523 ? -48.187 1.153 33.112 1.00 85.50 523 PRO A O 1
ATOM 3802 N N . PRO A 1 524 ? -49.527 -0.592 33.571 1.00 87.00 524 PRO A N 1
ATOM 3803 C CA . PRO A 1 524 ? -50.163 -1.542 34.491 1.00 87.00 524 PRO A CA 1
ATOM 3804 C C . PRO A 1 524 ? -49.641 -2.984 34.409 1.00 87.00 524 PRO A C 1
ATOM 3806 O O . PRO A 1 524 ? -50.082 -3.807 35.210 1.00 87.00 524 PRO A O 1
ATOM 3809 N N . ASP A 1 525 ? -48.785 -3.296 33.438 1.00 85.12 525 ASP A N 1
ATOM 3810 C CA . ASP A 1 525 ? -48.312 -4.657 33.195 1.00 85.12 525 ASP A CA 1
ATOM 3811 C C . ASP A 1 525 ? -47.037 -4.937 34.011 1.00 85.12 525 ASP A C 1
ATOM 3813 O O . ASP A 1 525 ? -46.264 -4.006 34.247 1.00 85.12 525 ASP A O 1
ATOM 3817 N N . PRO A 1 526 ? -46.814 -6.188 34.458 1.00 85.56 526 PRO A N 1
ATOM 3818 C CA . PRO A 1 526 ? -45.560 -6.563 35.097 1.00 85.56 526 PRO A CA 1
ATOM 3819 C C . PRO A 1 526 ? -44.369 -6.399 34.156 1.00 85.56 526 PRO A C 1
ATOM 3821 O O . PRO A 1 526 ? -44.504 -6.622 32.943 1.00 85.56 526 PRO A O 1
ATOM 3824 N N . ASP A 1 527 ? -43.215 -6.048 34.712 1.00 84.25 527 ASP A N 1
ATOM 3825 C CA . ASP A 1 527 ? -41.971 -6.053 33.958 1.00 84.25 527 ASP A CA 1
ATOM 3826 C C . ASP A 1 527 ? -41.628 -7.496 33.539 1.00 84.25 527 ASP A C 1
ATOM 3828 O O . ASP A 1 527 ? -41.908 -8.460 34.258 1.00 84.25 527 ASP A O 1
ATOM 3832 N N . PRO A 1 528 ? -41.142 -7.724 32.309 1.00 81.25 528 PRO A N 1
ATOM 3833 C CA . PRO A 1 528 ? -40.631 -9.035 31.954 1.00 81.25 528 PRO A CA 1
ATOM 3834 C C . PRO A 1 528 ? -39.281 -9.254 32.642 1.00 81.25 528 PRO A C 1
ATOM 3836 O O . PRO A 1 528 ? -38.487 -8.329 32.687 1.00 81.25 528 PRO A O 1
ATOM 3839 N N . ALA A 1 529 ? -38.954 -10.511 32.960 1.00 68.75 529 ALA A N 1
ATOM 3840 C CA . ALA A 1 529 ? -37.669 -10.952 33.542 1.00 68.75 529 ALA A CA 1
ATOM 3841 C C . ALA A 1 529 ? -36.389 -10.653 32.718 1.00 68.75 529 ALA A C 1
ATOM 3843 O O . ALA A 1 529 ? -35.363 -11.298 32.897 1.00 68.75 529 ALA A O 1
ATOM 3844 N N . ARG A 1 530 ? -36.492 -9.830 31.671 1.00 78.06 530 ARG A N 1
ATOM 3845 C CA . ARG A 1 530 ? -35.385 -9.067 31.096 1.00 78.06 530 ARG A CA 1
ATOM 3846 C C . ARG A 1 530 ? -35.937 -7.685 30.819 1.00 78.06 530 ARG A C 1
ATOM 3848 O O . ARG A 1 530 ? -36.527 -7.481 29.746 1.00 78.06 530 ARG A O 1
ATOM 3855 N N . SER A 1 531 ? -35.750 -6.769 31.761 1.00 81.81 531 SER A N 1
ATOM 3856 C CA . SER A 1 531 ? -36.290 -5.423 31.622 1.00 81.81 531 SER A CA 1
ATOM 3857 C C . SER A 1 531 ? -35.833 -4.769 30.311 1.00 81.81 531 SER A C 1
ATOM 3859 O O . SER A 1 531 ? -34.633 -4.698 30.017 1.00 81.81 531 SER A O 1
ATOM 3861 N N . PRO A 1 532 ? -36.758 -4.244 29.487 1.00 77.38 532 PRO A N 1
ATOM 3862 C CA . PRO A 1 532 ? -36.410 -3.499 28.280 1.00 77.38 532 PRO A CA 1
ATOM 3863 C C . PRO A 1 532 ? -35.929 -2.071 28.597 1.00 77.38 532 PRO A C 1
ATOM 3865 O O . PRO A 1 532 ? -35.684 -1.284 27.678 1.00 77.38 532 PRO A O 1
ATOM 3868 N N . SER A 1 533 ? -35.859 -1.702 29.878 1.00 81.44 533 SER A N 1
ATOM 3869 C CA . SER A 1 533 ? -35.545 -0.361 30.365 1.00 81.44 533 SER A CA 1
ATOM 3870 C C . SER A 1 533 ? -34.547 -0.415 31.520 1.00 81.44 533 SER A C 1
ATOM 3872 O O . SER A 1 533 ? -34.319 -1.472 32.081 1.00 81.44 533 SER A O 1
ATOM 3874 N N . VAL A 1 534 ? -33.944 0.725 31.867 1.00 86.31 534 VAL A N 1
ATOM 3875 C CA . VAL A 1 534 ? -33.074 0.863 33.047 1.00 86.31 534 VAL A CA 1
ATOM 3876 C C . VAL A 1 534 ? -33.753 1.830 34.015 1.00 86.31 534 VAL A C 1
ATOM 3878 O O . VAL A 1 534 ? -33.736 3.043 33.782 1.00 86.31 534 VAL A O 1
ATOM 3881 N N . GLN A 1 535 ? -34.385 1.302 35.061 1.00 87.38 535 GLN A N 1
ATOM 3882 C CA . GLN A 1 535 ? -35.197 2.036 36.035 1.00 87.38 535 GLN A CA 1
ATOM 3883 C C . GLN A 1 535 ? -34.985 1.514 37.473 1.00 87.38 535 GLN A C 1
ATOM 3885 O O . GLN A 1 535 ? -35.885 0.872 38.012 1.00 87.38 535 GLN A O 1
ATOM 3890 N N . PRO A 1 536 ? -33.848 1.848 38.120 1.00 89.44 536 PRO A N 1
ATOM 3891 C CA . PRO A 1 536 ? -33.588 1.489 39.515 1.00 89.44 536 PRO A CA 1
ATOM 3892 C C . PRO A 1 536 ? -34.732 1.895 40.451 1.00 89.44 536 PRO A C 1
ATOM 3894 O O . PRO A 1 536 ? -35.303 2.987 40.312 1.00 89.44 536 PRO A O 1
ATOM 3897 N N . ARG A 1 537 ? -35.038 1.053 41.435 1.00 88.12 537 ARG A N 1
ATOM 3898 C CA . ARG A 1 537 ? -36.152 1.234 42.366 1.00 88.12 537 ARG A CA 1
ATOM 3899 C C . ARG A 1 537 ? -35.725 1.935 43.650 1.00 88.12 537 ARG A C 1
ATOM 3901 O O . ARG A 1 537 ? -34.703 1.648 44.272 1.00 88.12 537 ARG A O 1
ATOM 3908 N N . ASP A 1 538 ? -36.571 2.860 44.080 1.00 93.06 538 ASP A N 1
ATOM 3909 C CA . ASP A 1 538 ? -36.498 3.528 45.376 1.00 93.06 538 ASP A CA 1
ATOM 3910 C C . ASP A 1 538 ? -37.920 3.917 45.786 1.00 93.06 538 ASP A C 1
ATOM 3912 O O . ASP A 1 538 ? -38.479 4.903 45.298 1.00 93.06 538 ASP A O 1
ATOM 3916 N N . VAL A 1 539 ? -38.540 3.088 46.622 1.00 94.31 539 VAL A N 1
ATOM 3917 C CA . VAL A 1 539 ? -39.951 3.210 46.990 1.00 94.31 539 VAL A CA 1
ATOM 3918 C C . VAL A 1 539 ? -40.144 3.114 48.496 1.00 94.31 539 VAL A C 1
ATOM 3920 O O . VAL A 1 539 ? -39.351 2.524 49.227 1.00 94.31 539 VAL A O 1
ATOM 3923 N N . THR A 1 540 ? -41.238 3.695 48.971 1.00 95.06 540 THR A N 1
ATOM 3924 C CA . THR A 1 540 ? -41.678 3.600 50.364 1.00 95.06 540 THR A CA 1
ATOM 3925 C C . THR A 1 540 ? -43.043 2.934 50.424 1.00 95.06 540 THR A C 1
ATOM 3927 O O . THR A 1 540 ? -43.925 3.313 49.652 1.00 95.06 540 THR A O 1
ATOM 3930 N N . ASP A 1 541 ? -43.236 2.004 51.357 1.00 96.81 541 ASP A N 1
ATOM 3931 C CA . ASP A 1 541 ? -44.542 1.420 51.670 1.00 96.81 541 ASP A CA 1
ATOM 3932 C C . ASP A 1 541 ? -44.966 1.826 53.081 1.00 96.81 541 ASP A C 1
ATOM 3934 O O . ASP A 1 541 ? -44.165 1.767 54.017 1.00 96.81 541 ASP A O 1
ATOM 3938 N N . ALA A 1 542 ? -46.223 2.240 53.226 1.00 95.69 542 ALA A N 1
ATOM 3939 C CA . ALA A 1 542 ? -46.787 2.691 54.489 1.00 95.69 542 ALA A CA 1
ATOM 3940 C C . ALA A 1 542 ? -48.094 1.948 54.766 1.00 95.69 542 ALA A C 1
ATOM 3942 O O . ALA A 1 542 ? -49.045 2.044 53.988 1.00 95.69 542 ALA A O 1
ATOM 3943 N N . GLN A 1 543 ? -48.157 1.234 55.889 1.00 96.62 543 GLN A N 1
ATOM 3944 C CA . GLN A 1 543 ? -49.322 0.435 56.269 1.00 96.62 543 GLN A CA 1
ATOM 3945 C C . GLN A 1 543 ? -49.779 0.767 57.689 1.00 96.62 543 GLN A C 1
ATOM 3947 O O . GLN A 1 543 ? -48.985 0.812 58.629 1.00 96.62 543 GLN A O 1
ATOM 3952 N N . GLY A 1 544 ? -51.081 1.005 57.850 1.00 94.62 544 GLY A N 1
ATOM 3953 C CA . GLY A 1 544 ? -51.720 1.139 59.158 1.00 94.62 544 GLY A CA 1
ATOM 3954 C C . GLY A 1 544 ? -52.016 -0.230 59.766 1.00 94.62 544 GLY A C 1
ATOM 3955 O O . GLY A 1 544 ? -52.544 -1.105 59.082 1.00 94.62 544 GLY A O 1
ATOM 3956 N N . HIS A 1 545 ? -51.709 -0.414 61.052 1.00 96.12 545 HIS A N 1
ATOM 3957 C CA . HIS A 1 545 ? -52.088 -1.615 61.799 1.00 96.12 545 HIS A CA 1
ATOM 3958 C C . HIS A 1 545 ? -52.566 -1.279 63.213 1.00 96.12 545 HIS A C 1
ATOM 3960 O O . HIS A 1 545 ? -52.072 -0.347 63.853 1.00 96.12 545 HIS A O 1
ATOM 3966 N N . THR A 1 546 ? -53.523 -2.057 63.718 1.00 96.25 546 THR A N 1
ATOM 3967 C CA . THR A 1 546 ? -54.049 -1.935 65.085 1.00 96.25 546 THR A CA 1
ATOM 3968 C C . THR A 1 546 ? -53.888 -3.259 65.817 1.00 96.25 546 THR A C 1
ATOM 3970 O O . THR A 1 546 ? -54.427 -4.276 65.392 1.00 96.25 546 THR A O 1
ATOM 3973 N N . TYR A 1 547 ? -53.197 -3.236 66.957 1.00 95.88 547 TYR A N 1
ATOM 3974 C CA . TYR A 1 547 ? -53.065 -4.402 67.829 1.00 95.88 547 TYR A CA 1
ATOM 3975 C C . TYR A 1 547 ? -54.165 -4.409 68.891 1.00 95.88 547 TYR A C 1
ATOM 3977 O O . TYR A 1 547 ? -54.223 -3.517 69.737 1.00 95.88 547 TYR A O 1
ATOM 3985 N N . ASP A 1 548 ? -55.013 -5.435 68.906 1.00 92.94 548 ASP A N 1
ATOM 3986 C CA . ASP A 1 548 ? -56.136 -5.521 69.856 1.00 92.94 548 ASP A CA 1
ATOM 3987 C C . ASP A 1 548 ? -55.706 -5.856 71.291 1.00 92.94 548 ASP A C 1
ATOM 3989 O O . ASP A 1 548 ? -56.377 -5.499 72.266 1.00 92.94 548 ASP A O 1
ATOM 3993 N N . LYS A 1 549 ? -54.604 -6.598 71.440 1.00 93.00 549 LYS A N 1
ATOM 3994 C CA . LYS A 1 549 ? -54.163 -7.150 72.723 1.00 93.00 549 LYS A CA 1
ATOM 3995 C C . LYS A 1 549 ? -52.813 -6.560 73.135 1.00 93.00 549 LYS A C 1
ATOM 3997 O O . LYS A 1 549 ? -51.894 -6.534 72.324 1.00 93.00 549 LYS A O 1
ATOM 4002 N N . PRO A 1 550 ? -52.652 -6.164 74.409 1.00 94.38 550 PRO A N 1
ATOM 4003 C CA . PRO A 1 550 ? -51.345 -5.810 74.941 1.00 94.38 550 PRO A CA 1
ATOM 4004 C C . PRO A 1 550 ? -50.397 -7.015 74.960 1.00 94.38 550 PRO A C 1
ATOM 4006 O O . PRO A 1 550 ? -50.736 -8.044 75.553 1.00 94.38 550 PRO A O 1
ATOM 4009 N N . CYS A 1 551 ? -49.233 -6.898 74.324 1.00 95.69 551 CYS A N 1
ATOM 4010 C CA . CYS A 1 551 ? -48.171 -7.906 74.311 1.00 95.69 551 CYS A CA 1
ATOM 4011 C C . CYS A 1 551 ? -46.888 -7.354 73.667 1.00 95.69 551 CYS A C 1
ATOM 4013 O O . CYS A 1 551 ? -46.836 -6.204 73.235 1.00 95.69 551 CYS A O 1
ATOM 4015 N N . LEU A 1 552 ? -45.863 -8.201 73.569 1.00 95.94 552 LEU A N 1
ATOM 4016 C CA . LEU A 1 552 ? -44.717 -7.997 72.687 1.00 95.94 552 LEU A CA 1
ATOM 4017 C C . LEU A 1 552 ? -44.960 -8.720 71.355 1.00 95.94 552 LEU A C 1
ATOM 4019 O O . LEU A 1 552 ? -45.173 -9.935 71.347 1.00 95.94 552 LEU A O 1
ATOM 4023 N N . TYR A 1 553 ? -44.869 -7.983 70.253 1.00 96.19 553 TYR A N 1
ATOM 4024 C CA . TYR A 1 553 ? -44.940 -8.491 68.884 1.00 96.19 553 TYR A CA 1
ATOM 4025 C C . TYR A 1 553 ? -43.645 -8.177 68.133 1.00 96.19 553 TYR A C 1
ATOM 4027 O O . TYR A 1 553 ? -42.812 -7.398 68.594 1.00 96.19 553 TYR A O 1
ATOM 4035 N N . GLY A 1 554 ? -43.456 -8.803 66.975 1.00 95.00 554 GLY A N 1
ATOM 4036 C CA . GLY A 1 554 ? -42.356 -8.474 66.076 1.00 95.00 554 GLY A CA 1
ATOM 4037 C C . GLY A 1 554 ? -42.904 -8.283 64.678 1.00 95.00 554 GLY A C 1
ATOM 4038 O O . GLY A 1 554 ? -43.387 -9.256 64.102 1.00 95.00 554 GLY A O 1
ATOM 4039 N N . VAL A 1 555 ? -42.794 -7.061 64.169 1.00 96.38 555 VAL A N 1
ATOM 4040 C CA . VAL A 1 555 ? -43.174 -6.712 62.801 1.00 96.38 555 VAL A CA 1
ATOM 4041 C C . VAL A 1 555 ? -42.001 -7.019 61.896 1.00 96.38 555 VAL A C 1
ATOM 4043 O O . VAL A 1 555 ? -40.893 -6.567 62.181 1.00 96.38 555 VAL A O 1
ATOM 4046 N N . SER A 1 556 ? -42.230 -7.784 60.834 1.00 96.88 556 SER A N 1
ATOM 4047 C CA . SER A 1 556 ? -41.253 -7.959 59.762 1.00 96.88 556 SER A CA 1
ATOM 4048 C C . SER A 1 556 ? -41.768 -7.365 58.464 1.00 96.88 556 SER A C 1
ATOM 4050 O O . SER A 1 556 ? -42.945 -7.515 58.135 1.00 96.88 556 SER A O 1
ATOM 4052 N N . PHE A 1 557 ? -40.861 -6.741 57.732 1.00 97.75 557 PHE A N 1
ATOM 4053 C CA . PHE A 1 557 ? -41.084 -6.194 56.409 1.00 97.75 557 PHE A CA 1
ATOM 4054 C C . PHE A 1 557 ? -40.151 -6.907 55.438 1.00 97.75 557 PHE A C 1
ATOM 4056 O O . PHE A 1 557 ? -38.944 -6.940 55.671 1.00 97.75 557 PHE A O 1
ATOM 4063 N N . THR A 1 558 ? -40.710 -7.499 54.389 1.00 97.31 558 THR A N 1
ATOM 4064 C CA . THR A 1 558 ? -39.969 -8.243 53.367 1.00 97.31 558 THR A CA 1
ATOM 4065 C C . THR A 1 558 ? -40.167 -7.575 52.015 1.00 97.31 558 THR A C 1
ATOM 4067 O O . THR A 1 558 ? -41.308 -7.374 51.606 1.00 97.31 558 THR A O 1
ATOM 4070 N N . ALA A 1 559 ? -39.059 -7.259 51.357 1.00 96.62 559 ALA A N 1
ATOM 4071 C CA . ALA A 1 559 ? -38.961 -6.848 49.964 1.00 96.62 559 ALA A CA 1
ATOM 4072 C C . ALA A 1 559 ? -38.601 -8.082 49.125 1.00 96.62 559 ALA A C 1
ATOM 4074 O O . ALA A 1 559 ? -37.807 -8.922 49.572 1.00 96.62 559 ALA A O 1
ATOM 4075 N N . ARG A 1 560 ? -39.236 -8.224 47.971 1.00 94.19 560 ARG A N 1
ATOM 4076 C CA . ARG A 1 560 ? -39.020 -9.306 47.021 1.00 94.19 560 ARG A CA 1
ATOM 4077 C C . ARG A 1 560 ? -39.285 -8.772 45.622 1.00 94.19 560 ARG A C 1
ATOM 4079 O O . ARG A 1 560 ? -40.436 -8.458 45.312 1.00 94.19 560 ARG A O 1
ATOM 4086 N N . ASP A 1 561 ? -38.244 -8.753 44.818 1.00 91.56 561 ASP A N 1
ATOM 4087 C CA . ASP A 1 561 ? -38.307 -8.520 43.380 1.00 91.56 561 ASP A CA 1
ATOM 4088 C C . ASP A 1 561 ? -38.995 -9.702 42.647 1.00 91.56 561 ASP A C 1
ATOM 4090 O O . ASP A 1 561 ? -39.383 -10.729 43.237 1.00 91.56 561 ASP A O 1
ATOM 4094 N N . ASP A 1 562 ? -39.200 -9.565 41.341 1.00 85.31 562 ASP A N 1
ATOM 4095 C CA . ASP A 1 562 ? -39.808 -10.587 40.491 1.00 85.31 562 ASP A CA 1
ATOM 4096 C C . ASP A 1 562 ? -38.809 -11.600 39.907 1.00 85.31 562 ASP A C 1
ATOM 4098 O O . ASP A 1 562 ? -39.230 -12.662 39.421 1.00 85.31 562 ASP A O 1
ATOM 4102 N N . ASP A 1 563 ? -37.507 -11.350 40.044 1.00 83.38 563 ASP A N 1
ATOM 4103 C CA . ASP A 1 563 ? -36.431 -12.234 39.594 1.00 83.38 563 ASP A CA 1
ATOM 4104 C C . ASP A 1 563 ? -35.952 -13.227 40.689 1.00 83.38 563 ASP A C 1
ATOM 4106 O O . ASP A 1 563 ? -35.334 -14.261 40.397 1.00 83.38 563 ASP A O 1
ATOM 4110 N N . GLY A 1 564 ? -36.369 -13.010 41.941 1.00 83.81 564 GLY A N 1
ATOM 4111 C CA . GLY A 1 564 ? -36.260 -13.928 43.068 1.00 83.81 564 GLY A CA 1
ATOM 4112 C C . GLY A 1 564 ? -35.372 -13.476 44.230 1.00 83.81 564 GLY A C 1
ATOM 4113 O O . GLY A 1 564 ? -35.342 -14.213 45.229 1.00 83.81 564 GLY A O 1
ATOM 4114 N N . GLY A 1 565 ? -34.693 -12.338 44.131 1.00 89.81 565 GLY A N 1
ATOM 4115 C CA . GLY A 1 565 ? -33.993 -11.695 45.231 1.00 89.81 565 GLY A CA 1
ATOM 4116 C C . GLY A 1 565 ? -34.932 -11.230 46.347 1.00 89.81 565 GLY A C 1
ATOM 4117 O O . GLY A 1 565 ? -36.152 -11.077 46.216 1.00 89.81 565 GLY A O 1
ATOM 4118 N N . THR A 1 566 ? -34.380 -11.157 47.559 1.00 94.56 566 THR A N 1
ATOM 4119 C CA . THR A 1 566 ? -35.179 -10.829 48.749 1.00 94.56 566 THR A CA 1
ATOM 4120 C C . THR A 1 566 ? -34.365 -10.135 49.826 1.00 94.56 566 THR A C 1
ATOM 4122 O O . THR A 1 566 ? -33.267 -10.566 50.175 1.00 94.56 566 THR A O 1
ATOM 4125 N N . ALA A 1 567 ? -34.981 -9.157 50.487 1.00 96.88 567 ALA A N 1
ATOM 4126 C CA . ALA A 1 567 ? -34.481 -8.605 51.739 1.00 96.88 567 ALA A CA 1
ATOM 4127 C C . ALA A 1 567 ? -35.576 -8.520 52.790 1.00 96.88 567 ALA A C 1
ATOM 4129 O O . ALA A 1 567 ? -36.771 -8.508 52.505 1.00 96.88 567 ALA A O 1
ATOM 4130 N N . SER A 1 568 ? -35.184 -8.505 54.060 1.00 96.50 568 SER A N 1
ATOM 4131 C CA . SER A 1 568 ? -36.134 -8.356 55.156 1.00 96.50 568 SER A CA 1
ATOM 4132 C C . SER A 1 568 ? -35.536 -7.595 56.321 1.00 96.50 568 SER A C 1
ATOM 4134 O O . SER A 1 568 ? -34.365 -7.766 56.651 1.00 96.50 568 SER A O 1
ATOM 4136 N N . ASP A 1 569 ? -36.387 -6.830 56.989 1.00 97.19 569 ASP A N 1
ATOM 4137 C CA . ASP A 1 569 ? -36.082 -6.153 58.241 1.00 97.19 569 ASP A CA 1
ATOM 4138 C C . ASP A 1 569 ? -37.147 -6.480 59.292 1.00 97.19 569 ASP A C 1
ATOM 4140 O O . ASP A 1 569 ? -38.274 -6.876 58.971 1.00 97.19 569 ASP A O 1
ATOM 4144 N N . ARG A 1 570 ? -36.788 -6.373 60.572 1.00 96.19 570 ARG A N 1
ATOM 4145 C CA . ARG A 1 570 ? -37.673 -6.707 61.686 1.00 96.19 570 ARG A CA 1
ATOM 4146 C C . ARG A 1 570 ? -37.481 -5.762 62.861 1.00 96.19 570 ARG A C 1
ATOM 4148 O O . ARG A 1 570 ? -36.374 -5.604 63.363 1.00 96.19 570 ARG A O 1
ATOM 4155 N N . VAL A 1 571 ? -38.592 -5.264 63.399 1.00 96.44 571 VAL A N 1
ATOM 4156 C CA . VAL A 1 571 ? -38.610 -4.419 64.597 1.00 96.44 571 VAL A CA 1
ATOM 4157 C C . VAL A 1 571 ? -39.534 -5.000 65.680 1.00 96.44 571 VAL A C 1
ATOM 4159 O O . VAL A 1 571 ? -40.646 -5.451 65.379 1.00 96.44 571 VAL A O 1
ATOM 4162 N N . PRO A 1 572 ? -39.112 -5.026 66.958 1.00 96.88 572 PRO A N 1
ATOM 4163 C CA . PRO A 1 572 ? -40.002 -5.360 68.063 1.00 96.88 572 PRO A CA 1
ATOM 4164 C C . PRO A 1 572 ? -41.013 -4.234 68.326 1.00 96.88 572 PRO A C 1
ATOM 4166 O O . PRO A 1 572 ? -40.686 -3.046 68.271 1.00 96.88 572 PRO A O 1
ATOM 4169 N N . VAL A 1 573 ? -42.243 -4.620 68.670 1.00 96.75 573 VAL A N 1
ATOM 4170 C CA . VAL A 1 573 ? -43.337 -3.705 69.014 1.00 96.75 573 VAL A CA 1
ATOM 4171 C C . VAL A 1 573 ? -43.912 -4.083 70.374 1.00 96.75 573 VAL A C 1
ATOM 4173 O O . VAL A 1 573 ? -44.456 -5.175 70.549 1.00 96.75 573 VAL A O 1
ATOM 4176 N N . ILE A 1 574 ? -43.815 -3.179 71.346 1.00 97.12 574 ILE A N 1
ATOM 4177 C CA . ILE A 1 574 ? -44.522 -3.301 72.621 1.00 97.12 574 ILE A CA 1
ATOM 4178 C C . ILE A 1 574 ? -45.885 -2.637 72.472 1.00 97.12 574 ILE A C 1
ATOM 4180 O O . ILE A 1 574 ? -45.984 -1.432 72.256 1.00 97.12 574 ILE A O 1
ATOM 4184 N N . VAL A 1 575 ? -46.936 -3.429 72.644 1.00 97.00 575 VAL A N 1
ATOM 4185 C CA . VAL A 1 575 ? -48.314 -2.953 72.721 1.00 97.00 575 VAL A CA 1
ATOM 4186 C C . VAL A 1 575 ? -48.699 -2.887 74.193 1.00 97.00 575 VAL A C 1
ATOM 4188 O O . VAL A 1 575 ? -48.869 -3.916 74.850 1.00 97.00 575 VAL A O 1
ATOM 4191 N N . GLN A 1 576 ? -48.819 -1.678 74.723 1.00 96.06 576 GLN A N 1
ATOM 4192 C CA . GLN A 1 576 ? -49.209 -1.422 76.102 1.00 96.06 576 GLN A CA 1
ATOM 4193 C C . GLN A 1 576 ? -50.723 -1.576 76.302 1.00 96.06 576 GLN A C 1
ATOM 4195 O O . GLN A 1 576 ? -51.526 -1.478 75.370 1.00 96.06 576 GLN A O 1
ATOM 4200 N N . GLY A 1 577 ? -51.126 -1.803 77.554 1.00 94.06 577 GLY A N 1
ATOM 4201 C CA . GLY A 1 577 ? -52.510 -1.618 77.991 1.00 94.06 577 GLY A CA 1
ATOM 4202 C C . GLY A 1 577 ? -52.943 -0.146 77.970 1.00 94.06 577 GLY A C 1
ATOM 4203 O O . GLY A 1 577 ? -52.273 0.711 77.415 1.00 94.06 577 GLY A O 1
ATOM 4204 N N . ASN A 1 578 ? -54.087 0.159 78.581 1.00 92.81 578 ASN A N 1
ATOM 4205 C CA . ASN A 1 578 ? -54.639 1.521 78.649 1.00 92.81 578 ASN A CA 1
ATOM 4206 C C . ASN A 1 578 ? -54.986 1.914 80.097 1.00 92.81 578 ASN A C 1
ATOM 4208 O O . ASN A 1 578 ? -55.990 2.581 80.344 1.00 92.81 578 ASN A O 1
ATOM 4212 N N . ALA A 1 579 ? -54.244 1.404 81.082 1.00 91.00 579 ALA A N 1
ATOM 4213 C CA . ALA A 1 579 ? -54.527 1.703 82.481 1.00 91.00 579 ALA A CA 1
ATOM 4214 C C . ALA A 1 579 ? -54.090 3.128 82.837 1.00 91.00 579 ALA A C 1
ATOM 4216 O O . ALA A 1 579 ? -52.960 3.499 82.586 1.00 91.00 579 ALA A O 1
ATOM 4217 N N . HIS A 1 580 ? -54.956 3.905 83.486 1.00 82.88 580 HIS A N 1
ATOM 4218 C CA . HIS A 1 580 ? -54.644 5.294 83.859 1.00 82.88 580 HIS A CA 1
ATOM 4219 C C . HIS A 1 580 ? -53.899 5.445 85.190 1.00 82.88 580 HIS A C 1
ATOM 4221 O O . HIS A 1 580 ? -53.470 6.539 85.528 1.00 82.88 580 HIS A O 1
ATOM 4227 N N . LEU A 1 581 ? -53.800 4.374 85.980 1.00 87.06 581 LEU A N 1
ATOM 4228 C CA . LEU A 1 581 ? -53.155 4.391 87.291 1.00 87.06 581 LEU A CA 1
ATOM 4229 C C . LEU A 1 581 ? -52.119 3.277 87.362 1.00 87.06 581 LEU A C 1
ATOM 4231 O O . LEU A 1 581 ? -52.354 2.167 86.865 1.00 87.06 581 LEU A O 1
ATOM 4235 N N . SER A 1 582 ? -50.988 3.567 87.999 1.00 90.38 582 SER A N 1
ATOM 4236 C CA . SER A 1 582 ? -50.016 2.555 88.397 1.00 90.38 582 SER A CA 1
ATOM 4237 C C . SER A 1 582 ? -50.603 1.658 89.490 1.00 90.38 582 SER A C 1
ATOM 4239 O O . SER A 1 582 ? -51.547 2.008 90.201 1.00 90.38 582 SER A O 1
ATOM 4241 N N . LEU A 1 583 ? -50.078 0.444 89.599 1.00 91.44 583 LEU A N 1
ATOM 4242 C CA . LEU A 1 583 ? -50.442 -0.515 90.626 1.00 91.44 583 LEU A CA 1
ATOM 4243 C C . LEU A 1 583 ? -49.235 -0.790 91.516 1.00 91.44 583 LEU A C 1
ATOM 4245 O O . LEU A 1 583 ? -48.111 -0.973 91.044 1.00 91.44 583 LEU A O 1
ATOM 4249 N N . LEU A 1 584 ? -49.500 -0.890 92.817 1.00 92.75 584 LEU A N 1
ATOM 4250 C CA . LEU A 1 584 ? -48.498 -1.296 93.793 1.00 92.75 584 LEU A CA 1
ATOM 4251 C C . LEU A 1 584 ? -48.050 -2.741 93.536 1.00 92.75 584 LEU A C 1
ATOM 4253 O O . LEU A 1 584 ? -48.834 -3.586 93.093 1.00 92.75 584 LEU A O 1
ATOM 4257 N N . ALA A 1 585 ? -46.813 -3.056 93.920 1.00 93.12 585 ALA A N 1
ATOM 4258 C CA . ALA A 1 585 ? -46.262 -4.406 93.811 1.00 93.12 585 ALA A CA 1
ATOM 4259 C C . ALA A 1 585 ? -47.131 -5.483 94.500 1.00 93.12 585 ALA A C 1
ATOM 4261 O O . ALA A 1 585 ? -47.204 -6.604 94.009 1.00 93.12 585 ALA A O 1
ATOM 4262 N N . ASP A 1 586 ? -47.846 -5.154 95.585 1.00 91.19 586 ASP A N 1
ATOM 4263 C CA . ASP A 1 586 ? -48.790 -6.077 96.243 1.00 91.19 586 ASP A CA 1
ATOM 4264 C C . ASP A 1 586 ? -49.976 -6.442 95.348 1.00 91.19 586 ASP A C 1
ATOM 4266 O O . ASP A 1 586 ? -50.429 -7.587 95.326 1.00 91.19 586 ASP A O 1
ATOM 4270 N N . VAL A 1 587 ? -50.467 -5.475 94.572 1.00 90.31 587 VAL A N 1
ATOM 4271 C CA . VAL A 1 587 ? -51.569 -5.693 93.633 1.00 90.31 587 VAL A CA 1
ATOM 4272 C C . VAL A 1 587 ? -51.088 -6.557 92.469 1.00 90.31 587 VAL A C 1
ATOM 4274 O O . VAL A 1 587 ? -51.791 -7.488 92.068 1.00 90.31 587 VAL A O 1
ATOM 4277 N N . TRP A 1 588 ? -49.875 -6.310 91.966 1.00 93.25 588 TRP A N 1
ATOM 4278 C CA . TRP A 1 588 ? -49.247 -7.173 90.966 1.00 93.25 588 TRP A CA 1
ATOM 4279 C C . TRP A 1 588 ? -49.009 -8.591 91.491 1.00 93.25 588 TRP A C 1
ATOM 4281 O O . TRP A 1 588 ? -49.344 -9.548 90.796 1.00 93.25 588 TRP A O 1
ATOM 4291 N N . TYR A 1 589 ? -48.529 -8.749 92.728 1.00 93.12 589 TYR A N 1
ATOM 4292 C CA . TYR A 1 589 ? -48.347 -10.059 93.360 1.00 93.12 589 TYR A CA 1
ATOM 4293 C C . TYR A 1 589 ? -49.651 -10.865 93.362 1.00 93.12 589 TYR A C 1
ATOM 4295 O O . TYR A 1 589 ? -49.679 -12.003 92.897 1.00 93.12 589 TYR A O 1
ATOM 4303 N N . VAL A 1 590 ? -50.763 -10.261 93.800 1.00 89.50 590 VAL A N 1
ATOM 4304 C CA . VAL A 1 590 ? -52.078 -10.927 93.801 1.00 89.50 590 VAL A CA 1
ATOM 4305 C C . VAL A 1 590 ? -52.533 -11.279 92.380 1.00 89.50 590 VAL A C 1
ATOM 4307 O O . VAL A 1 590 ? -53.090 -12.360 92.166 1.00 89.50 590 VAL A O 1
ATOM 4310 N N . LYS A 1 591 ? -52.277 -10.409 91.393 1.00 90.44 591 LYS A N 1
ATOM 4311 C CA . LYS A 1 591 ? -52.597 -10.669 89.979 1.00 90.44 591 LYS A CA 1
ATOM 4312 C C . LYS A 1 591 ? -51.844 -11.888 89.443 1.00 90.44 591 LYS A C 1
ATOM 4314 O O . LYS A 1 591 ? -52.485 -12.783 88.896 1.00 90.44 591 LYS A O 1
ATOM 4319 N N . TYR A 1 592 ? -50.533 -11.966 89.663 1.00 91.88 592 TYR A N 1
ATOM 4320 C CA . TYR A 1 592 ? -49.704 -13.086 89.204 1.00 91.88 592 TYR A CA 1
ATOM 4321 C C . TYR A 1 592 ? -49.942 -14.384 89.988 1.00 91.88 592 TYR A C 1
ATOM 4323 O O . TYR A 1 592 ? -49.930 -15.456 89.388 1.00 91.88 592 TYR A O 1
ATOM 4331 N N . LEU A 1 593 ? -50.260 -14.299 91.286 1.00 87.69 593 LEU A N 1
ATOM 4332 C CA . LEU A 1 593 ? -50.603 -15.459 92.116 1.00 87.69 593 LEU A CA 1
ATOM 4333 C C . LEU A 1 593 ? -51.931 -16.111 91.700 1.00 87.69 593 LEU A C 1
ATOM 4335 O O . LEU A 1 593 ? -52.058 -17.332 91.721 1.00 87.69 593 LEU A O 1
ATOM 4339 N N . THR A 1 594 ? -52.943 -15.306 91.359 1.00 82.25 594 THR A N 1
ATOM 4340 C CA . THR A 1 594 ? -54.319 -15.802 91.160 1.00 82.25 594 THR A CA 1
ATOM 4341 C C . THR A 1 594 ? -54.725 -15.952 89.695 1.00 82.25 594 THR A C 1
ATOM 4343 O O . THR A 1 594 ? -55.624 -16.737 89.400 1.00 82.25 594 THR A O 1
ATOM 4346 N N . GLY A 1 595 ? -54.085 -15.229 88.769 1.00 66.75 595 GLY A N 1
ATOM 4347 C CA . GLY A 1 595 ? -54.208 -15.366 87.312 1.00 66.75 595 GLY A CA 1
ATOM 4348 C C . GLY A 1 595 ? -55.569 -15.034 86.672 1.00 66.75 595 GLY A C 1
ATOM 4349 O O . GLY A 1 595 ? -55.592 -14.652 85.509 1.00 66.75 595 GLY A O 1
ATOM 4350 N N . ASP A 1 596 ? -56.691 -15.165 87.386 1.00 62.84 596 ASP A N 1
ATOM 4351 C CA . ASP A 1 596 ? -58.045 -15.186 86.795 1.00 62.84 596 ASP A CA 1
ATOM 4352 C C . ASP A 1 596 ? -59.065 -14.296 87.540 1.00 62.84 596 ASP A C 1
ATOM 4354 O O . ASP A 1 596 ? -59.922 -13.668 86.930 1.00 62.84 596 ASP A O 1
ATOM 4358 N N . LEU A 1 597 ? -58.944 -14.134 88.864 1.00 58.38 597 LEU A N 1
ATOM 4359 C CA . LEU A 1 597 ? -59.929 -13.391 89.679 1.00 58.38 597 LEU A CA 1
ATOM 4360 C C . LEU A 1 597 ? -59.784 -11.853 89.635 1.00 58.38 597 LEU A C 1
ATOM 4362 O O . LEU A 1 597 ? -60.555 -11.144 90.275 1.00 58.38 597 LEU A O 1
ATOM 4366 N N . THR A 1 598 ? -58.791 -11.315 88.920 1.00 62.84 598 THR A N 1
ATOM 4367 C CA . THR A 1 598 ? -58.330 -9.914 89.059 1.00 62.84 598 THR A CA 1
ATOM 4368 C C . THR A 1 598 ? -58.532 -9.039 87.813 1.00 62.84 598 THR A C 1
ATOM 4370 O O . THR A 1 598 ? -57.992 -7.929 87.744 1.00 62.84 598 THR A O 1
ATOM 4373 N N . GLY A 1 599 ? -59.295 -9.530 86.828 1.00 70.12 599 GLY A N 1
ATOM 4374 C CA . GLY A 1 599 ? -59.802 -8.761 85.682 1.00 70.12 599 GLY A CA 1
ATOM 4375 C C . GLY A 1 599 ? -58.870 -8.593 84.471 1.00 70.12 599 GLY A C 1
ATOM 4376 O O . GLY A 1 599 ? -59.324 -8.081 83.454 1.00 70.12 599 GLY A O 1
ATOM 4377 N N . LEU A 1 600 ? -57.598 -9.016 84.535 1.00 81.50 600 LEU A N 1
ATOM 4378 C CA . LEU A 1 600 ? -56.660 -8.930 83.393 1.00 81.50 600 LEU A CA 1
ATOM 4379 C C . LEU A 1 600 ? -56.570 -10.224 82.562 1.00 81.50 600 LEU A C 1
ATOM 4381 O O . LEU A 1 600 ? -56.328 -10.144 81.362 1.00 81.50 600 LEU A O 1
ATOM 4385 N N . GLY A 1 601 ? -56.791 -11.388 83.184 1.00 86.50 601 GLY A N 1
ATOM 4386 C CA . GLY A 1 601 ? -56.676 -12.708 82.553 1.00 86.50 601 GLY A CA 1
ATOM 4387 C C . GLY A 1 601 ? -55.233 -13.222 82.432 1.00 86.50 601 GLY A C 1
ATOM 4388 O O . GLY A 1 601 ? -54.279 -12.446 82.356 1.00 86.50 601 GLY A O 1
ATOM 4389 N N . LYS A 1 602 ? -55.073 -14.553 82.405 1.00 87.50 602 LYS A N 1
ATOM 4390 C CA . LYS A 1 602 ? -53.758 -15.231 82.401 1.00 87.50 602 LYS A CA 1
ATOM 4391 C C . LYS A 1 602 ? -52.914 -14.869 81.178 1.00 87.50 602 LYS A C 1
ATOM 4393 O O . LYS A 1 602 ? -51.753 -14.517 81.340 1.00 87.50 602 LYS A O 1
ATOM 4398 N N . GLU A 1 603 ? -53.521 -14.865 79.991 1.00 88.50 603 GLU A N 1
ATOM 4399 C CA . GLU A 1 603 ? -52.837 -14.544 78.727 1.00 88.50 603 GLU A CA 1
ATOM 4400 C C . GLU A 1 603 ? -52.209 -13.143 78.738 1.00 88.50 603 GLU A C 1
ATOM 4402 O O . GLU A 1 603 ? -51.085 -12.957 78.281 1.00 88.50 603 GLU A O 1
ATOM 4407 N N . ARG A 1 604 ? -52.907 -12.151 79.307 1.00 90.69 604 ARG A N 1
ATOM 4408 C CA . ARG A 1 604 ? -52.407 -10.773 79.387 1.00 90.69 604 ARG A CA 1
ATOM 4409 C C . ARG A 1 604 ? -51.232 -10.651 80.354 1.00 90.69 604 ARG A C 1
ATOM 4411 O O . ARG A 1 604 ? -50.276 -9.942 80.067 1.00 90.69 604 ARG A O 1
ATOM 4418 N N . LEU A 1 605 ? -51.285 -11.359 81.481 1.00 92.25 605 LEU A N 1
ATOM 4419 C CA . LEU A 1 605 ? -50.185 -11.395 82.448 1.00 92.25 605 LEU A CA 1
ATOM 4420 C C . LEU A 1 605 ? -48.937 -12.075 81.868 1.00 92.25 605 LEU A C 1
ATOM 4422 O O . LEU A 1 605 ? -47.828 -11.591 82.099 1.00 92.25 605 LEU A O 1
ATOM 4426 N N . ASP A 1 606 ? -49.114 -13.149 81.092 1.00 92.44 606 ASP A N 1
ATOM 4427 C CA . ASP A 1 606 ? -48.022 -13.800 80.357 1.00 92.44 606 ASP A CA 1
ATOM 4428 C C . ASP A 1 606 ? -47.406 -12.832 79.327 1.00 92.44 606 ASP A C 1
ATOM 4430 O O . ASP A 1 606 ? -46.186 -12.725 79.211 1.00 92.44 606 ASP A O 1
ATOM 4434 N N . CYS A 1 607 ? -48.240 -12.067 78.617 1.00 94.69 607 CYS A N 1
ATOM 4435 C CA . CYS A 1 607 ? -47.797 -11.032 77.682 1.00 94.69 607 CYS A CA 1
ATOM 4436 C C . CYS A 1 607 ? -47.016 -9.896 78.353 1.00 94.69 607 CYS A C 1
ATOM 4438 O O . CYS A 1 607 ? -45.962 -9.512 77.852 1.00 94.69 607 CYS A O 1
ATOM 4440 N N . TYR A 1 608 ? -47.470 -9.393 79.503 1.00 95.44 608 TYR A N 1
ATOM 4441 C CA . TYR A 1 608 ? -46.741 -8.354 80.236 1.00 95.44 608 TYR A CA 1
ATOM 4442 C C . TYR A 1 608 ? -45.368 -8.826 80.700 1.00 95.44 608 TYR A C 1
ATOM 4444 O O . TYR A 1 608 ? -44.411 -8.067 80.610 1.00 95.44 608 TYR A O 1
ATOM 4452 N N . VAL A 1 609 ? -45.238 -10.085 81.123 1.00 93.94 609 VAL A N 1
ATOM 4453 C CA . VAL A 1 609 ? -43.926 -10.661 81.444 1.00 93.94 609 VAL A CA 1
ATOM 4454 C C . VAL A 1 609 ? -43.016 -10.671 80.217 1.00 93.94 609 VAL A C 1
ATOM 4456 O O . VAL A 1 609 ? -41.867 -10.265 80.338 1.00 93.94 609 VAL A O 1
ATOM 4459 N N . LYS A 1 610 ? -43.512 -11.049 79.030 1.00 95.00 610 LYS A N 1
ATOM 4460 C CA . LYS A 1 610 ? -42.714 -10.980 77.790 1.00 95.00 610 LYS A CA 1
ATOM 4461 C C . LYS A 1 610 ? -42.255 -9.554 77.484 1.00 95.00 610 LYS A C 1
ATOM 4463 O O . LYS A 1 610 ? -41.099 -9.352 77.131 1.00 95.00 610 LYS A O 1
ATOM 4468 N N . THR A 1 611 ? -43.137 -8.569 77.662 1.00 95.88 611 THR A N 1
ATOM 4469 C CA . THR A 1 611 ? -42.786 -7.148 77.543 1.00 95.88 611 THR A CA 1
ATOM 4470 C C . THR A 1 611 ? -41.684 -6.769 78.528 1.00 95.88 611 THR A C 1
ATOM 4472 O O . THR A 1 611 ? -40.703 -6.159 78.119 1.00 95.88 611 THR A O 1
ATOM 4475 N N . VAL A 1 612 ? -41.800 -7.165 79.799 1.00 96.50 612 VAL A N 1
ATOM 4476 C CA . VAL A 1 612 ? -40.778 -6.894 80.820 1.00 96.50 612 VAL A CA 1
ATOM 4477 C C . VAL A 1 612 ? -39.444 -7.542 80.453 1.00 96.50 612 VAL A C 1
ATOM 4479 O O . VAL A 1 612 ? -38.416 -6.883 80.529 1.00 96.50 612 VAL A O 1
ATOM 4482 N N . GLN A 1 613 ? -39.450 -8.801 80.015 1.00 95.12 613 GLN A N 1
ATOM 4483 C CA . GLN A 1 613 ? -38.234 -9.507 79.606 1.00 95.12 613 GLN A CA 1
ATOM 4484 C C . GLN A 1 613 ? -37.552 -8.871 78.393 1.00 95.12 613 GLN A C 1
ATOM 4486 O O . GLN A 1 613 ? -36.341 -8.963 78.269 1.00 95.12 613 GLN A O 1
ATOM 4491 N N . HIS A 1 614 ? -38.301 -8.239 77.491 1.00 95.88 614 HIS A N 1
ATOM 4492 C CA . HIS A 1 614 ? -37.720 -7.493 76.373 1.00 95.88 614 HIS A CA 1
ATOM 4493 C C . HIS A 1 614 ? -37.236 -6.104 76.794 1.00 95.88 614 HIS A C 1
ATOM 4495 O O . HIS A 1 614 ? -36.213 -5.621 76.317 1.00 95.88 614 HIS A O 1
ATOM 4501 N N . ALA A 1 615 ? -37.969 -5.447 77.691 1.00 95.62 615 ALA A N 1
ATOM 4502 C CA . ALA A 1 615 ? -37.692 -4.072 78.076 1.00 95.62 615 ALA A CA 1
ATOM 4503 C C . ALA A 1 615 ? -36.526 -3.939 79.074 1.00 95.62 615 ALA A C 1
ATOM 4505 O O . ALA A 1 615 ? -35.756 -2.983 78.987 1.00 95.62 615 ALA A O 1
ATOM 4506 N N . SER A 1 616 ? -36.393 -4.905 79.987 1.00 96.50 616 SER A N 1
ATOM 4507 C CA . SER A 1 616 ? -35.505 -4.867 81.151 1.00 96.50 616 SER A CA 1
ATOM 4508 C C . SER A 1 616 ? -34.280 -5.758 80.994 1.00 96.50 616 SER A C 1
ATOM 4510 O O . SER A 1 616 ? -34.413 -6.975 80.867 1.00 96.50 616 SER A O 1
ATOM 4512 N N . ALA A 1 617 ? -33.089 -5.179 81.151 1.00 93.75 617 ALA A N 1
ATOM 4513 C CA . ALA A 1 617 ? -31.843 -5.950 81.191 1.00 93.75 617 ALA A CA 1
ATOM 4514 C C . ALA A 1 617 ? -31.737 -6.803 82.473 1.00 93.75 617 ALA A C 1
ATOM 4516 O O . ALA A 1 617 ? -31.209 -7.913 82.472 1.00 93.75 617 ALA A O 1
ATOM 4517 N N . VAL A 1 618 ? -32.309 -6.332 83.589 1.00 95.56 618 VAL A N 1
ATOM 4518 C CA . VAL A 1 618 ? -32.323 -7.091 84.851 1.00 95.56 618 VAL A CA 1
ATOM 4519 C C . VAL A 1 618 ? -33.112 -8.388 84.695 1.00 95.56 618 VAL A C 1
ATOM 4521 O O . VAL A 1 618 ? -32.642 -9.434 85.156 1.00 95.56 618 VAL A O 1
ATOM 4524 N N . PHE A 1 619 ? -34.277 -8.332 84.045 1.00 96.00 619 PHE A N 1
ATOM 4525 C CA . PHE A 1 619 ? -35.181 -9.474 83.906 1.00 96.00 619 PHE A CA 1
ATOM 4526 C C . PHE A 1 619 ? -34.911 -10.367 82.690 1.00 96.00 619 PHE A C 1
ATOM 4528 O O . PHE A 1 619 ? -35.381 -11.508 82.659 1.00 96.00 619 PHE A O 1
ATOM 4535 N N . SER A 1 620 ? -34.147 -9.886 81.707 1.00 89.38 620 SER A N 1
ATOM 4536 C CA . SER A 1 620 ? -33.621 -10.721 80.625 1.00 89.38 620 SER A CA 1
ATOM 4537 C C . SER A 1 620 ? -32.354 -11.483 81.029 1.00 89.38 620 SER A C 1
ATOM 4539 O O . SER A 1 620 ? -32.172 -12.615 80.584 1.00 89.38 620 SER A O 1
ATOM 4541 N N . GLU A 1 621 ? -31.500 -10.909 81.887 1.00 88.00 621 GLU A N 1
ATOM 4542 C CA . GLU A 1 621 ? -30.158 -11.456 82.152 1.00 88.00 621 GLU A CA 1
ATOM 4543 C C . GLU A 1 621 ? -29.965 -12.032 83.560 1.00 88.00 621 GLU A C 1
ATOM 4545 O O . GLU A 1 621 ? -29.237 -13.012 83.727 1.00 88.00 621 GLU A O 1
ATOM 4550 N N . THR A 1 622 ? -30.572 -11.437 84.595 1.00 88.81 622 THR A N 1
ATOM 4551 C CA . THR A 1 622 ? -30.178 -11.723 85.994 1.00 88.81 622 THR A CA 1
ATOM 4552 C C . THR A 1 622 ? -31.282 -12.282 86.882 1.00 88.81 622 THR A C 1
ATOM 4554 O O . THR A 1 622 ? -30.984 -13.024 87.821 1.00 88.81 622 THR A O 1
ATOM 4557 N N . VAL A 1 623 ? -32.542 -11.930 86.626 1.00 93.25 623 VAL A N 1
ATOM 4558 C CA . VAL A 1 623 ? -33.698 -12.366 87.416 1.00 93.25 623 VAL A CA 1
ATOM 4559 C C . VAL A 1 623 ? -34.750 -12.913 86.473 1.00 93.25 623 VAL A C 1
ATOM 4561 O O . VAL A 1 623 ? -35.417 -12.176 85.759 1.00 93.25 623 VAL A O 1
ATOM 4564 N N . ASP A 1 624 ? -34.914 -14.225 86.480 1.00 93.56 624 ASP A N 1
ATOM 4565 C CA . ASP A 1 624 ? -35.859 -14.869 85.586 1.00 93.56 624 ASP A CA 1
ATOM 4566 C C . ASP A 1 624 ? -37.296 -14.676 86.084 1.00 93.56 624 ASP A C 1
ATOM 4568 O O . ASP A 1 624 ? -37.685 -15.244 87.102 1.00 93.56 624 ASP A O 1
ATOM 4572 N N . VAL A 1 625 ? -38.087 -13.911 85.331 1.00 94.88 625 VAL A N 1
ATOM 4573 C CA . VAL A 1 625 ? -39.524 -13.685 85.568 1.00 94.88 625 VAL A CA 1
ATOM 4574 C C . VAL A 1 625 ? -40.409 -14.341 84.505 1.00 94.88 625 VAL A C 1
ATOM 4576 O O . VAL A 1 625 ? -41.612 -14.120 84.520 1.00 94.88 625 VAL A O 1
ATOM 4579 N N . SER A 1 626 ? -39.846 -15.179 83.622 1.00 91.50 626 SER A N 1
ATOM 4580 C CA . SER A 1 626 ? -40.461 -15.751 82.398 1.00 91.50 626 SER A CA 1
ATOM 4581 C C . SER A 1 626 ? -41.802 -16.469 82.557 1.00 91.50 626 SER A C 1
ATOM 4583 O O . SER A 1 626 ? -42.469 -16.776 81.571 1.00 91.50 626 SER A O 1
ATOM 4585 N N . THR A 1 627 ? -42.192 -16.789 83.786 1.00 91.38 627 THR A N 1
ATOM 4586 C CA . THR A 1 627 ? -43.414 -17.533 84.102 1.00 91.38 627 THR A CA 1
ATOM 4587 C C . THR A 1 627 ? -44.162 -16.810 85.205 1.00 91.38 627 THR A C 1
ATOM 4589 O O . THR A 1 627 ? -43.556 -16.107 86.018 1.00 91.38 627 THR A O 1
ATOM 4592 N N . ARG A 1 628 ? -45.479 -17.015 85.283 1.00 88.69 628 ARG A N 1
ATOM 4593 C CA . ARG A 1 628 ? -46.308 -16.363 86.305 1.00 88.69 628 ARG A CA 1
ATOM 4594 C C . ARG A 1 628 ? -45.854 -16.703 87.718 1.00 88.69 628 ARG A C 1
ATOM 4596 O O . ARG A 1 628 ? -45.868 -15.827 88.575 1.00 88.69 628 ARG A O 1
ATOM 4603 N N . GLU A 1 629 ? -45.397 -17.929 87.947 1.00 91.31 629 GLU A N 1
ATOM 4604 C CA . GLU A 1 629 ? -44.873 -18.384 89.233 1.00 91.31 629 GLU A CA 1
ATOM 4605 C C . GLU A 1 629 ? -43.592 -17.632 89.618 1.00 91.31 629 GLU A C 1
ATOM 4607 O O . GLU A 1 629 ? -43.460 -17.186 90.755 1.00 91.31 629 GLU A O 1
ATOM 4612 N N . LYS A 1 630 ? -42.671 -17.433 88.668 1.00 94.38 630 LYS A N 1
ATOM 4613 C CA . LYS A 1 630 ? -41.422 -16.692 88.904 1.00 94.38 630 LYS A CA 1
ATOM 4614 C C . LYS A 1 630 ? -41.646 -15.189 89.070 1.00 94.38 630 LYS A C 1
ATOM 4616 O O . LYS A 1 630 ? -41.028 -14.562 89.931 1.00 94.38 630 LYS A O 1
ATOM 4621 N N . ALA A 1 631 ? -42.564 -14.617 88.289 1.00 94.12 631 ALA A N 1
ATOM 4622 C CA . ALA A 1 631 ? -43.003 -13.240 88.471 1.00 94.12 631 ALA A CA 1
ATOM 4623 C C . ALA A 1 631 ? -43.658 -13.058 89.853 1.00 94.12 631 ALA A C 1
ATOM 4625 O O . ALA A 1 631 ? -43.336 -12.104 90.556 1.00 94.12 631 ALA A O 1
ATOM 4626 N N . ALA A 1 632 ? -44.505 -13.998 90.293 1.00 93.25 632 ALA A N 1
ATOM 4627 C CA . ALA A 1 632 ? -45.100 -13.982 91.629 1.00 93.25 632 ALA A CA 1
ATOM 4628 C C . ALA A 1 632 ? -44.052 -14.125 92.750 1.00 93.25 632 ALA A C 1
ATOM 4630 O O . ALA A 1 632 ? -44.160 -13.414 93.744 1.00 93.25 632 ALA A O 1
ATOM 4631 N N . ASP A 1 633 ? -43.033 -14.982 92.599 1.00 93.88 633 ASP A N 1
ATOM 4632 C CA . ASP A 1 633 ? -41.937 -15.108 93.579 1.00 93.88 633 ASP A CA 1
ATOM 4633 C C . ASP A 1 633 ? -41.114 -13.816 93.684 1.00 93.88 633 ASP A C 1
ATOM 4635 O O . ASP A 1 633 ? -40.832 -13.338 94.783 1.00 93.88 633 ASP A O 1
ATOM 4639 N N . THR A 1 634 ? -40.805 -13.191 92.545 1.00 94.81 634 THR A N 1
ATOM 4640 C CA . THR A 1 634 ? -40.106 -11.895 92.504 1.00 94.81 634 THR A CA 1
ATOM 4641 C C . THR A 1 634 ? -40.960 -10.787 93.120 1.00 94.81 634 THR A C 1
ATOM 4643 O O . THR A 1 634 ? -40.456 -9.923 93.834 1.00 94.81 634 THR A O 1
ATOM 4646 N N . LEU A 1 635 ? -42.275 -10.835 92.899 1.00 94.38 635 LEU A N 1
ATOM 4647 C CA . LEU A 1 635 ? -43.228 -9.918 93.508 1.00 94.38 635 LEU A CA 1
ATOM 4648 C C . LEU A 1 635 ? -43.539 -10.255 94.969 1.00 94.38 635 LEU A C 1
ATOM 4650 O O . LEU A 1 635 ? -44.232 -9.463 95.591 1.00 94.38 635 LEU A O 1
ATOM 4654 N N . PHE A 1 636 ? -43.085 -11.366 95.557 1.00 92.88 636 PHE A N 1
ATOM 4655 C CA . PHE A 1 636 ? -43.393 -11.705 96.951 1.00 92.88 636 PHE A CA 1
ATOM 4656 C C . PHE A 1 636 ? -42.691 -10.757 97.939 1.00 92.88 636 PHE A C 1
ATOM 4658 O O . PHE A 1 636 ? -41.627 -10.199 97.672 1.00 92.88 636 PHE A O 1
ATOM 4665 N N . LEU A 1 637 ? -43.305 -10.520 99.102 1.00 83.88 637 LEU A N 1
ATOM 4666 C CA . LEU A 1 637 ? -42.802 -9.543 100.068 1.00 83.88 637 LEU A CA 1
ATOM 4667 C C . LEU A 1 637 ? -41.519 -10.050 100.757 1.00 83.88 637 LEU A C 1
ATOM 4669 O O . LEU A 1 637 ? -41.561 -10.996 101.539 1.00 83.88 637 LEU A O 1
ATOM 4673 N N . ALA A 1 638 ? -40.389 -9.375 100.524 1.00 73.81 638 ALA A N 1
ATOM 4674 C CA . ALA A 1 638 ? -39.078 -9.728 101.082 1.00 73.81 638 ALA A CA 1
ATOM 4675 C C . ALA A 1 638 ? -38.398 -8.532 101.785 1.00 73.81 638 ALA A C 1
ATOM 4677 O O . ALA A 1 638 ? -37.335 -8.072 101.380 1.00 73.81 638 ALA A O 1
ATOM 4678 N N . LEU A 1 639 ? -39.011 -8.026 102.865 1.00 67.44 639 LEU A N 1
ATOM 4679 C CA . LEU A 1 639 ? -38.612 -6.780 103.556 1.00 67.44 639 LEU A CA 1
ATOM 4680 C C . LEU A 1 639 ? -37.170 -6.745 104.105 1.00 67.44 639 LEU A C 1
ATOM 4682 O O . LEU A 1 639 ? -36.679 -5.671 104.441 1.00 67.44 639 LEU A O 1
ATOM 4686 N N . LEU A 1 640 ? -36.503 -7.894 104.238 1.00 78.31 640 LEU A N 1
ATOM 4687 C CA . LEU A 1 640 ? -35.172 -8.002 104.851 1.00 78.31 640 LEU A CA 1
ATOM 4688 C C . LEU A 1 640 ? -34.030 -8.174 103.836 1.00 78.31 640 LEU A C 1
ATOM 4690 O O . LEU A 1 640 ? -32.866 -8.155 104.235 1.00 78.31 640 LEU A O 1
ATOM 4694 N N . ASP A 1 641 ? -34.338 -8.321 102.544 1.00 87.19 641 ASP A N 1
ATOM 4695 C CA . ASP A 1 641 ? -33.348 -8.459 101.473 1.00 87.19 641 ASP A CA 1
ATOM 4696 C C . ASP A 1 641 ? -33.457 -7.267 100.502 1.00 87.19 641 ASP A C 1
ATOM 4698 O O . ASP A 1 641 ? -34.381 -7.228 99.686 1.00 87.19 641 ASP A O 1
ATOM 4702 N N . PRO A 1 642 ? -32.523 -6.294 100.557 1.00 85.50 642 PRO A N 1
ATOM 4703 C CA . PRO A 1 642 ? -32.547 -5.115 99.691 1.00 85.50 642 PRO A CA 1
ATOM 4704 C C . PRO A 1 642 ? -32.556 -5.437 98.193 1.00 85.50 642 PRO A C 1
ATOM 4706 O O . PRO A 1 642 ? -33.117 -4.667 97.419 1.00 85.50 642 PRO A O 1
ATOM 4709 N N . LYS A 1 643 ? -31.962 -6.566 97.778 1.00 89.31 643 LYS A N 1
ATOM 4710 C CA . LYS A 1 643 ? -31.899 -6.972 96.370 1.00 89.31 643 LYS A CA 1
ATOM 4711 C C . LYS A 1 643 ? -33.255 -7.495 95.897 1.00 89.31 643 LYS A C 1
ATOM 4713 O O . LYS A 1 643 ? -33.755 -7.038 94.877 1.00 89.31 643 LYS A O 1
ATOM 4718 N N . ARG A 1 644 ? -33.902 -8.363 96.687 1.00 90.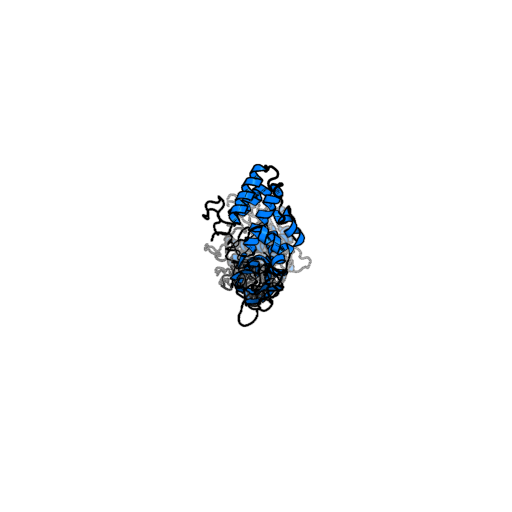44 644 ARG A N 1
ATOM 4719 C CA . ARG A 1 644 ? -35.278 -8.817 96.403 1.00 90.44 644 ARG A CA 1
ATOM 4720 C C . ARG A 1 644 ? -36.301 -7.683 96.514 1.00 90.44 644 ARG A C 1
ATOM 4722 O O . ARG A 1 644 ? -37.230 -7.627 95.718 1.00 90.44 644 ARG A O 1
ATOM 4729 N N . ALA A 1 645 ? -36.130 -6.762 97.465 1.00 89.12 645 ALA A N 1
ATOM 4730 C CA . ALA A 1 645 ? -36.990 -5.586 97.591 1.00 89.12 645 ALA A CA 1
ATOM 4731 C C . ALA A 1 645 ? -36.877 -4.653 96.372 1.00 89.12 645 ALA A C 1
ATOM 4733 O O . ALA A 1 645 ? -37.893 -4.131 95.915 1.00 89.12 645 ALA A O 1
ATOM 4734 N N . PHE A 1 646 ? -35.667 -4.483 95.830 1.00 94.44 646 PHE A N 1
ATOM 4735 C CA . PHE A 1 646 ? -35.435 -3.781 94.571 1.00 94.44 646 PHE A CA 1
ATOM 4736 C C . PHE A 1 646 ? -36.111 -4.503 93.395 1.00 94.44 646 PHE A C 1
ATOM 4738 O O . PHE A 1 646 ? -36.932 -3.894 92.712 1.00 94.44 646 PHE A O 1
ATOM 4745 N N . ASP A 1 647 ? -35.821 -5.797 93.193 1.00 95.25 647 ASP A N 1
ATOM 4746 C CA . ASP A 1 647 ? -36.320 -6.574 92.045 1.00 95.25 647 ASP A CA 1
ATOM 4747 C C . ASP A 1 647 ? -37.858 -6.582 92.014 1.00 95.25 647 ASP A C 1
ATOM 4749 O O . ASP A 1 647 ? -38.474 -6.414 90.964 1.00 95.25 647 ASP A O 1
ATOM 4753 N N . ARG A 1 648 ? -38.493 -6.655 93.189 1.00 94.81 648 ARG A N 1
ATOM 4754 C CA . ARG A 1 648 ? -39.943 -6.521 93.350 1.00 94.81 648 ARG A CA 1
ATOM 4755 C C . ARG A 1 648 ? -40.489 -5.191 92.820 1.00 94.81 648 ARG A C 1
ATOM 4757 O O . ARG A 1 648 ? -41.514 -5.179 92.139 1.00 94.81 648 ARG A O 1
ATOM 4764 N N . GLN A 1 649 ? -39.864 -4.070 93.179 1.00 95.00 649 GLN A N 1
ATOM 4765 C CA . GLN A 1 649 ? -40.341 -2.739 92.784 1.00 95.00 649 GLN A CA 1
ATOM 4766 C C . GLN A 1 649 ? -40.024 -2.435 91.319 1.00 95.00 649 GLN A C 1
ATOM 4768 O O . GLN A 1 649 ? -40.845 -1.826 90.635 1.00 95.00 649 GLN A O 1
ATOM 4773 N N . LEU A 1 650 ? -38.886 -2.922 90.820 1.00 96.25 650 LEU A N 1
ATOM 4774 C CA . LEU A 1 650 ? -38.527 -2.820 89.410 1.00 96.25 650 LEU A CA 1
ATOM 4775 C C . LEU A 1 650 ? -39.511 -3.606 88.533 1.00 96.25 650 LEU A C 1
ATOM 4777 O O . LEU A 1 650 ? -39.987 -3.091 87.523 1.00 96.25 650 LEU A O 1
ATOM 4781 N N . LEU A 1 651 ? -39.873 -4.827 88.946 1.00 97.19 651 LEU A N 1
ATOM 4782 C CA . LEU A 1 651 ? -40.854 -5.643 88.231 1.00 97.19 651 LEU A CA 1
ATOM 4783 C C . LEU A 1 651 ? -42.218 -4.950 88.197 1.00 97.19 651 LEU A C 1
ATOM 4785 O O . LEU A 1 651 ? -42.844 -4.883 87.146 1.00 97.19 651 LEU A O 1
ATOM 4789 N N . ALA A 1 652 ? -42.665 -4.378 89.317 1.00 96.00 652 ALA A N 1
ATOM 4790 C CA . ALA A 1 652 ? -43.910 -3.615 89.357 1.00 96.00 652 ALA A CA 1
ATOM 4791 C C . ALA A 1 652 ? -43.888 -2.388 88.423 1.00 96.00 652 ALA A C 1
ATOM 4793 O O . ALA A 1 652 ? -44.880 -2.151 87.734 1.00 96.00 652 ALA A O 1
ATOM 4794 N N . ALA A 1 653 ? -42.766 -1.665 88.332 1.00 96.25 653 ALA A N 1
ATOM 4795 C CA . ALA A 1 653 ? -42.624 -0.514 87.438 1.00 96.25 653 ALA A CA 1
ATOM 4796 C C . ALA A 1 653 ? -42.742 -0.921 85.960 1.00 96.25 653 ALA A C 1
ATOM 4798 O O . ALA A 1 653 ? -43.528 -0.334 85.215 1.00 96.25 653 ALA A O 1
ATOM 4799 N N . TRP A 1 654 ? -42.050 -1.986 85.544 1.00 97.31 654 TRP A N 1
ATOM 4800 C CA . TRP A 1 654 ? -42.160 -2.506 84.177 1.00 97.31 654 TRP A CA 1
ATOM 4801 C C . TRP A 1 654 ? -43.529 -3.113 83.860 1.00 97.31 654 TRP A C 1
ATOM 4803 O O . TRP A 1 654 ? -44.011 -2.985 82.737 1.00 97.31 654 TRP A O 1
ATOM 4813 N N . LEU A 1 655 ? -44.194 -3.735 84.835 1.00 96.19 655 LEU A N 1
ATOM 4814 C CA . LEU A 1 655 ? -45.566 -4.218 84.665 1.00 96.19 655 LEU A CA 1
ATOM 4815 C C . LEU A 1 655 ? -46.565 -3.065 84.531 1.00 96.19 655 LEU A C 1
ATOM 4817 O O . LEU A 1 655 ? -47.499 -3.161 83.738 1.00 96.19 655 LEU A O 1
ATOM 4821 N N . ASN A 1 656 ? -46.358 -1.964 85.256 1.00 95.88 656 ASN A N 1
ATOM 4822 C CA . ASN A 1 656 ? -47.134 -0.735 85.094 1.00 95.88 656 ASN A CA 1
ATOM 4823 C C . ASN A 1 656 ? -46.936 -0.135 83.696 1.00 95.88 656 ASN A C 1
ATOM 4825 O O . ASN A 1 656 ? -47.920 0.200 83.038 1.00 95.88 656 ASN A O 1
ATOM 4829 N N . PHE A 1 657 ? -45.700 -0.109 83.193 1.00 95.94 657 PHE A N 1
ATOM 4830 C CA . PHE A 1 657 ? -45.411 0.261 81.807 1.00 95.94 657 PHE A CA 1
ATOM 4831 C C . PHE A 1 657 ? -46.114 -0.664 80.806 1.00 95.94 657 PHE A C 1
ATOM 4833 O O . PHE A 1 657 ? -46.857 -0.189 79.955 1.00 95.94 657 PHE A O 1
ATOM 4840 N N . ALA A 1 658 ? -45.996 -1.988 80.936 1.00 95.88 658 ALA A N 1
ATOM 4841 C CA . ALA A 1 658 ? -46.690 -2.931 80.052 1.00 95.88 658 ALA A CA 1
ATOM 4842 C C . ALA A 1 658 ? -48.226 -2.768 80.099 1.00 95.88 658 ALA A C 1
ATOM 4844 O O . ALA A 1 658 ? -48.918 -2.935 79.096 1.00 95.88 658 ALA A O 1
ATOM 4845 N N . ASN A 1 659 ? -48.772 -2.377 81.252 1.00 94.38 659 ASN A N 1
ATOM 4846 C CA . ASN A 1 659 ? -50.196 -2.121 81.446 1.00 94.38 659 ASN A CA 1
ATOM 4847 C C . ASN A 1 659 ? -50.675 -0.757 80.913 1.00 94.38 659 ASN A C 1
ATOM 4849 O O . ASN A 1 659 ? -51.883 -0.503 80.915 1.00 94.38 659 ASN A O 1
ATOM 4853 N N . GLY A 1 660 ? -49.756 0.082 80.429 1.00 93.50 660 GLY A N 1
ATOM 4854 C CA . GLY A 1 660 ? -50.030 1.410 79.878 1.00 93.50 660 GLY A CA 1
ATOM 4855 C C . GLY A 1 660 ? -50.209 2.507 80.920 1.00 93.50 660 GLY A C 1
ATOM 4856 O O . GLY A 1 660 ? -50.766 3.543 80.588 1.00 93.50 660 GLY A O 1
ATOM 4857 N N . SER A 1 661 ? -49.763 2.274 82.159 1.00 92.69 661 SER A N 1
ATOM 4858 C CA . SER A 1 661 ? -49.805 3.268 83.239 1.00 92.69 661 SER A CA 1
ATOM 4859 C C . SER A 1 661 ? -48.768 4.378 83.084 1.00 92.69 661 SER A C 1
ATOM 4861 O O . SER A 1 661 ? -48.893 5.384 83.771 1.00 92.69 661 SER A O 1
ATOM 4863 N N . PHE A 1 662 ? -47.756 4.176 82.235 1.00 91.81 662 PHE A N 1
ATOM 4864 C CA . PHE A 1 662 ? -46.705 5.148 81.945 1.00 91.81 662 PHE A CA 1
ATOM 4865 C C . PHE A 1 662 ? -46.353 5.126 80.461 1.00 91.81 662 PHE A C 1
ATOM 4867 O O . PHE A 1 662 ? -46.158 4.047 79.888 1.00 91.81 662 PHE A O 1
ATOM 4874 N N . GLU A 1 663 ? -46.179 6.302 79.869 1.00 91.88 663 GLU A N 1
ATOM 4875 C CA . GLU A 1 663 ? -45.468 6.446 78.595 1.00 91.88 663 GLU A CA 1
ATOM 4876 C C . GLU A 1 663 ? -43.950 6.436 78.835 1.00 91.88 663 GLU A C 1
ATOM 4878 O O . GLU A 1 663 ? -43.465 6.881 79.874 1.00 91.88 663 GLU A O 1
ATOM 4883 N N . ALA A 1 664 ? -43.154 5.995 77.857 1.00 90.62 664 ALA A N 1
ATOM 4884 C CA . ALA A 1 664 ? -41.697 5.898 78.029 1.00 90.62 664 ALA A CA 1
ATOM 4885 C C . ALA A 1 664 ? -41.033 7.244 78.398 1.00 90.62 664 ALA A C 1
ATOM 4887 O O . ALA A 1 664 ? -40.107 7.287 79.210 1.00 90.62 664 ALA A O 1
ATOM 4888 N N . GLY A 1 665 ? -41.518 8.341 77.807 1.00 90.69 665 GLY A N 1
ATOM 4889 C CA . GLY A 1 665 ? -41.041 9.704 78.062 1.00 90.69 665 GLY A CA 1
ATOM 4890 C C . GLY A 1 665 ? -41.856 10.491 79.094 1.00 90.69 665 GLY A C 1
ATOM 4891 O O . GLY A 1 665 ? -41.529 11.650 79.352 1.00 90.69 665 GLY A O 1
ATOM 4892 N N . GLU A 1 666 ? -42.919 9.914 79.662 1.00 91.62 666 GLU A N 1
ATOM 4893 C CA . GLU A 1 666 ? -43.721 10.579 80.693 1.00 91.62 666 GLU A CA 1
ATOM 4894 C C . GLU A 1 666 ? -42.915 10.712 81.982 1.00 91.62 666 GLU A C 1
ATOM 4896 O O . GLU A 1 666 ? -42.184 9.803 82.366 1.00 91.62 666 GLU A O 1
ATOM 4901 N N . LYS A 1 667 ? -43.028 11.859 82.655 1.00 92.44 667 LYS A N 1
ATOM 4902 C CA . LYS A 1 667 ? -42.339 12.071 83.926 1.00 92.44 667 LYS A CA 1
ATOM 4903 C C . LYS A 1 667 ? -43.050 11.330 85.057 1.00 92.44 667 LYS A C 1
ATOM 4905 O O . LYS A 1 667 ? -44.272 11.368 85.147 1.00 92.44 667 LYS A O 1
ATOM 4910 N N . VAL A 1 668 ? -42.275 10.749 85.962 1.00 91.88 668 VAL A N 1
ATOM 4911 C CA . VAL A 1 668 ? -42.725 10.072 87.184 1.00 91.88 668 VAL A CA 1
ATOM 4912 C C . VAL A 1 668 ? -42.092 10.723 88.413 1.00 91.88 668 VAL A C 1
ATOM 4914 O O . VAL A 1 668 ? -41.091 11.426 88.293 1.00 91.88 668 VAL A O 1
ATOM 4917 N N . ASP A 1 669 ? -42.708 10.547 89.5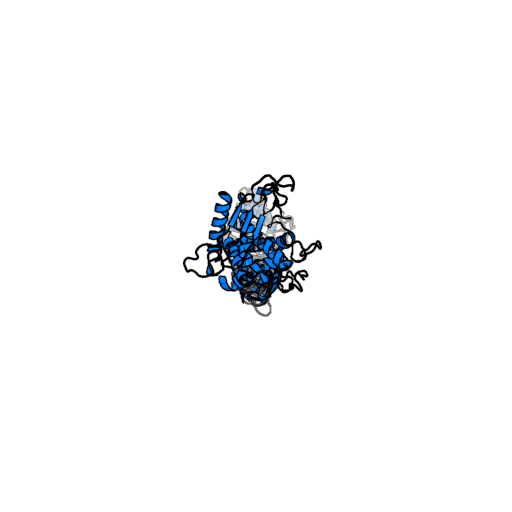82 1.00 90.50 669 ASP A N 1
ATOM 4918 C CA . ASP A 1 669 ? -42.203 11.068 90.860 1.00 90.50 669 ASP A CA 1
ATOM 4919 C C . ASP A 1 669 ? -41.111 10.137 91.410 1.00 90.50 669 ASP A C 1
ATOM 4921 O O . ASP A 1 669 ? -41.382 8.985 91.771 1.00 90.50 669 ASP A O 1
ATOM 4925 N N . THR A 1 670 ? -39.868 10.624 91.453 1.00 90.62 670 THR A N 1
ATOM 4926 C CA . THR A 1 670 ? -38.720 9.847 91.939 1.00 90.62 670 THR A CA 1
ATOM 4927 C C . THR A 1 670 ? -38.283 10.202 93.361 1.00 90.62 670 THR A C 1
ATOM 4929 O O . THR A 1 670 ? -37.591 9.394 93.993 1.00 90.62 670 THR A O 1
ATOM 4932 N N . ASP A 1 671 ? -38.707 11.344 93.914 1.00 88.62 671 ASP A N 1
ATOM 4933 C CA . ASP A 1 671 ? -38.279 11.831 95.233 1.00 88.62 671 ASP A CA 1
ATOM 4934 C C . ASP A 1 671 ? -39.364 11.739 96.329 1.00 88.62 671 ASP A C 1
ATOM 4936 O O . ASP A 1 671 ? -39.047 11.772 97.528 1.00 88.62 671 ASP A O 1
ATOM 4940 N N . GLY A 1 672 ? -40.611 11.473 95.933 1.00 83.44 672 GLY A N 1
ATOM 4941 C CA . GLY A 1 672 ? -41.768 11.285 96.800 1.00 83.44 672 GLY A CA 1
ATOM 4942 C C . GLY A 1 672 ? -42.452 12.586 97.224 1.00 83.44 672 GLY A C 1
ATOM 4943 O O . GLY A 1 672 ? -43.173 12.573 98.230 1.00 83.44 672 GLY A O 1
ATOM 4944 N N . ASP A 1 673 ? -42.218 13.705 96.528 1.00 87.81 673 ASP A N 1
ATOM 4945 C CA . ASP A 1 673 ? -42.899 14.986 96.765 1.00 87.81 673 ASP A CA 1
ATOM 4946 C C . ASP A 1 673 ? -44.275 15.102 96.072 1.00 87.81 673 ASP A C 1
ATOM 4948 O O . ASP A 1 673 ? -44.959 16.124 96.222 1.00 87.81 673 ASP A O 1
ATOM 4952 N N . LEU A 1 674 ? -44.708 14.032 95.391 1.00 82.38 674 LEU A N 1
ATOM 4953 C CA . LEU A 1 674 ? -45.924 13.919 94.582 1.00 82.38 674 LEU A CA 1
ATOM 4954 C C . LEU A 1 674 ? -45.900 14.755 93.295 1.00 82.38 674 LEU A C 1
ATOM 4956 O O . LEU A 1 674 ? -46.962 15.054 92.737 1.00 82.38 674 LEU A O 1
ATOM 4960 N N . LYS A 1 675 ? -44.717 15.129 92.796 1.00 85.69 675 LYS A N 1
ATOM 4961 C CA . LYS A 1 675 ? -44.548 15.779 91.495 1.00 85.69 675 LYS A CA 1
ATOM 4962 C C . LYS A 1 675 ? -43.653 14.954 90.589 1.00 85.69 675 LYS A C 1
ATOM 4964 O O . LYS A 1 675 ? -42.553 14.550 90.927 1.00 85.69 675 LYS A O 1
ATOM 4969 N N . ALA A 1 676 ? -44.126 14.783 89.365 1.00 88.31 676 ALA A N 1
ATOM 4970 C CA . ALA A 1 676 ? -43.377 14.121 88.318 1.00 88.31 676 ALA A CA 1
ATOM 4971 C C . ALA A 1 676 ? -42.134 14.936 87.903 1.00 88.31 676 ALA A C 1
ATOM 4973 O O . ALA A 1 676 ? -42.263 16.068 87.420 1.00 88.31 676 ALA A O 1
ATOM 4974 N N . ASP A 1 677 ? -40.939 14.358 88.040 1.00 89.94 677 ASP A N 1
ATOM 4975 C CA . ASP A 1 677 ? -39.664 15.057 87.837 1.00 89.94 677 ASP A CA 1
ATOM 4976 C C . ASP A 1 677 ? -38.781 14.434 86.741 1.00 89.94 677 ASP A C 1
ATOM 4978 O O . ASP A 1 677 ? -38.188 15.178 85.948 1.00 89.94 677 ASP A O 1
ATOM 4982 N N . THR A 1 678 ? -38.796 13.107 86.608 1.00 93.50 678 THR A N 1
ATOM 4983 C CA . THR A 1 678 ? -37.868 12.332 85.769 1.00 93.50 678 THR A CA 1
ATOM 4984 C C . THR A 1 678 ? -38.636 11.456 84.780 1.00 93.50 678 THR A C 1
ATOM 4986 O O . THR A 1 678 ? -39.586 10.799 85.199 1.00 93.50 678 THR A O 1
ATOM 4989 N N . PRO A 1 679 ? -38.278 11.401 83.482 1.00 95.25 679 PRO A N 1
ATOM 4990 C CA . PRO A 1 679 ? -38.892 10.470 82.532 1.00 95.25 679 PRO A CA 1
ATOM 4991 C C . PRO A 1 679 ? -38.856 9.020 83.035 1.00 95.25 679 PRO A C 1
ATOM 4993 O O . PRO A 1 679 ? -37.830 8.566 83.544 1.00 95.25 679 PRO A O 1
ATOM 4996 N N . PHE A 1 680 ? -39.952 8.280 82.863 1.00 94.62 680 PHE A N 1
ATOM 4997 C CA . PHE A 1 680 ? -40.111 6.907 83.343 1.00 94.62 680 PHE A CA 1
ATOM 4998 C C . PHE A 1 680 ? -38.949 6.019 82.903 1.00 94.62 680 PHE A C 1
ATOM 5000 O O . PHE A 1 680 ? -38.313 5.367 83.734 1.00 94.62 680 PHE A O 1
ATOM 5007 N N . LEU A 1 681 ? -38.643 6.024 81.602 1.00 94.56 681 LEU A N 1
ATOM 5008 C CA . LEU A 1 681 ? -37.610 5.153 81.060 1.00 94.56 681 LEU A CA 1
ATOM 5009 C C . LEU A 1 681 ? -36.218 5.517 81.596 1.00 94.56 681 LEU A C 1
ATOM 5011 O O . LEU A 1 681 ? -35.446 4.622 81.926 1.00 94.56 681 LEU A O 1
ATOM 5015 N N . GLU A 1 682 ? -35.927 6.811 81.766 1.00 94.94 682 GLU A N 1
ATOM 5016 C CA . GLU A 1 682 ? -34.674 7.284 82.368 1.00 94.94 682 GLU A CA 1
ATOM 5017 C C . GLU A 1 682 ? -34.540 6.804 83.820 1.00 94.94 682 GLU A C 1
ATOM 5019 O O . GLU A 1 682 ? -33.515 6.229 84.193 1.00 94.94 682 GLU A O 1
ATOM 5024 N N . ALA A 1 683 ? -35.592 6.980 84.626 1.00 94.25 683 ALA A N 1
ATOM 5025 C CA . ALA A 1 683 ? -35.598 6.593 86.033 1.00 94.25 683 ALA A CA 1
ATOM 5026 C C . ALA A 1 683 ? -35.425 5.076 86.214 1.00 94.25 683 ALA A C 1
ATOM 5028 O O . ALA A 1 683 ? -34.616 4.622 87.030 1.00 94.25 683 ALA A O 1
ATOM 5029 N N . VAL A 1 684 ? -36.150 4.280 85.424 1.00 95.50 684 VAL A N 1
ATOM 5030 C CA . VAL A 1 684 ? -36.107 2.817 85.504 1.00 95.50 684 VAL A CA 1
ATOM 5031 C C . VAL A 1 684 ? -34.779 2.268 84.984 1.00 95.50 684 VAL A C 1
ATOM 5033 O O . VAL A 1 684 ? -34.160 1.457 85.668 1.00 95.50 684 VAL A O 1
ATOM 5036 N N . GLN A 1 685 ? -34.266 2.749 83.849 1.00 94.69 685 GLN A N 1
ATOM 5037 C CA . GLN A 1 685 ? -32.971 2.299 83.323 1.00 94.69 685 GLN A CA 1
ATOM 5038 C C . GLN A 1 685 ? -31.801 2.700 84.228 1.00 94.69 685 GLN A C 1
ATOM 5040 O O . GLN A 1 685 ? -30.826 1.956 84.353 1.00 94.69 685 GLN A O 1
ATOM 5045 N N . GLN A 1 686 ? -31.876 3.854 84.897 1.00 94.56 686 GLN A N 1
ATOM 5046 C CA . GLN A 1 686 ? -30.872 4.234 85.889 1.00 94.56 686 GLN A CA 1
ATOM 5047 C C . GLN A 1 686 ? -30.892 3.290 87.098 1.00 94.56 686 GLN A C 1
ATOM 5049 O O . GLN A 1 686 ? -29.829 2.879 87.573 1.00 94.56 686 GLN A O 1
ATOM 5054 N N . ALA A 1 687 ? -32.079 2.898 87.566 1.00 95.06 687 ALA A N 1
ATOM 5055 C CA . ALA A 1 687 ? -32.218 1.896 88.617 1.00 95.06 687 ALA A CA 1
ATOM 5056 C C . ALA A 1 687 ? -31.651 0.533 88.175 1.00 95.06 687 ALA A C 1
ATOM 5058 O O . ALA A 1 687 ? -30.947 -0.125 88.943 1.00 95.06 687 ALA A O 1
ATOM 5059 N N . GLU A 1 688 ? -31.889 0.127 86.926 1.00 95.38 688 GLU A N 1
ATOM 5060 C CA . GLU A 1 688 ? -31.338 -1.107 86.355 1.00 95.38 688 GLU A CA 1
ATOM 5061 C C . GLU A 1 688 ? -29.815 -1.102 86.272 1.00 95.38 688 GLU A C 1
ATOM 5063 O O . GLU A 1 688 ? -29.194 -2.090 86.658 1.00 95.38 688 GLU A O 1
ATOM 5068 N N . LYS A 1 689 ? -29.194 0.010 85.856 1.00 94.81 689 LYS A N 1
ATOM 5069 C CA . LYS A 1 689 ? -27.727 0.150 85.850 1.00 94.81 689 LYS A CA 1
ATOM 5070 C C . LYS A 1 689 ? -27.137 -0.104 87.233 1.00 94.81 689 LYS A C 1
ATOM 5072 O O . LYS A 1 689 ? -26.197 -0.879 87.364 1.00 94.81 689 LYS A O 1
ATOM 5077 N N . VAL A 1 690 ? -27.737 0.483 88.271 1.00 94.69 690 VAL A N 1
ATOM 5078 C CA . VAL A 1 690 ? -27.325 0.248 89.664 1.00 94.69 690 VAL A CA 1
ATOM 5079 C C . VAL A 1 690 ? -27.514 -1.223 90.049 1.00 94.69 690 VAL A C 1
ATOM 5081 O O . VAL A 1 690 ? -26.683 -1.800 90.741 1.00 94.69 690 VAL A O 1
ATOM 5084 N N . ARG A 1 691 ? -28.586 -1.872 89.592 1.00 93.81 691 ARG A N 1
ATOM 5085 C CA . ARG A 1 691 ? -28.849 -3.286 89.892 1.00 93.81 691 ARG A CA 1
ATOM 5086 C C . ARG A 1 691 ? -27.923 -4.272 89.170 1.00 93.81 691 ARG A C 1
ATOM 5088 O O . ARG A 1 691 ? -27.736 -5.385 89.680 1.00 93.81 691 ARG A O 1
ATOM 5095 N N . LEU A 1 692 ? -27.413 -3.906 87.999 1.00 93.56 692 LEU A N 1
ATOM 5096 C CA . LEU A 1 692 ? -26.518 -4.725 87.176 1.00 93.56 692 LEU A CA 1
ATOM 5097 C C . LEU A 1 692 ? -25.038 -4.513 87.512 1.00 93.56 692 LEU A C 1
ATOM 5099 O O . LEU A 1 692 ? -24.232 -5.402 87.247 1.00 93.56 692 LEU A O 1
ATOM 5103 N N . ASP A 1 693 ? -24.686 -3.384 88.127 1.00 93.31 693 ASP A N 1
ATOM 5104 C CA . ASP A 1 693 ? -23.327 -3.112 88.587 1.00 93.31 693 ASP A CA 1
ATOM 5105 C C . ASP A 1 693 ? -22.935 -4.062 89.750 1.00 93.31 693 ASP A C 1
ATOM 5107 O O . ASP A 1 693 ? -23.603 -4.079 90.796 1.00 93.31 693 ASP A O 1
ATOM 5111 N N . PRO A 1 694 ? -21.881 -4.892 89.586 1.00 88.75 694 PRO A N 1
ATOM 5112 C CA . PRO A 1 694 ? -21.438 -5.838 90.608 1.00 88.75 694 PRO A CA 1
ATOM 5113 C C . PRO A 1 694 ? -20.877 -5.168 91.872 1.00 88.75 694 PRO A C 1
ATOM 5115 O O . PRO A 1 694 ? -20.840 -5.823 92.919 1.00 88.75 694 PRO A O 1
ATOM 5118 N N . ASP A 1 695 ? -20.471 -3.896 91.800 1.00 93.69 695 ASP A N 1
ATOM 5119 C CA . ASP A 1 695 ? -19.877 -3.144 92.911 1.00 93.69 695 ASP A CA 1
ATOM 5120 C C . ASP A 1 695 ? -20.922 -2.394 93.759 1.00 93.69 695 ASP A C 1
ATOM 5122 O O . ASP A 1 695 ? -20.599 -1.827 94.809 1.00 93.69 695 ASP A O 1
ATOM 5126 N N . THR A 1 696 ? -22.196 -2.431 93.356 1.00 93.50 696 THR A N 1
ATOM 5127 C CA . THR A 1 696 ? -23.280 -1.725 94.040 1.00 93.50 696 THR A CA 1
ATOM 5128 C C . THR A 1 696 ? -23.463 -2.179 95.487 1.00 93.50 696 THR A C 1
ATOM 5130 O O . THR A 1 696 ? -23.683 -3.353 95.812 1.00 93.50 696 THR A O 1
ATOM 5133 N N . THR A 1 697 ? -23.486 -1.207 96.396 1.00 93.50 697 THR A N 1
ATOM 5134 C CA . THR A 1 697 ? -23.697 -1.447 97.822 1.00 93.50 697 THR A CA 1
ATOM 5135 C C . THR A 1 697 ? -25.170 -1.693 98.163 1.00 93.50 697 THR A C 1
ATOM 5137 O O . THR A 1 697 ? -26.103 -1.222 97.509 1.00 93.50 697 THR A O 1
ATOM 5140 N N . ARG A 1 698 ? -25.423 -2.349 99.306 1.00 88.94 698 ARG A N 1
ATOM 5141 C CA . ARG A 1 698 ? -26.790 -2.513 99.846 1.00 88.94 698 ARG A CA 1
ATOM 5142 C C . ARG A 1 698 ? -27.530 -1.184 100.046 1.00 88.94 698 ARG A C 1
ATOM 5144 O O . ARG A 1 698 ? -28.756 -1.166 99.984 1.00 88.94 698 ARG A O 1
ATOM 5151 N N . LYS A 1 699 ? -26.805 -0.093 100.323 1.00 90.44 699 LYS A N 1
ATOM 5152 C CA . LYS A 1 699 ? -27.387 1.238 100.540 1.00 90.44 699 LYS A CA 1
ATOM 5153 C C . LYS A 1 699 ? -27.877 1.847 99.226 1.00 90.44 699 LYS A C 1
ATOM 5155 O O . LYS A 1 699 ? -28.954 2.432 99.209 1.00 90.44 699 LYS A O 1
ATOM 5160 N N . GLU A 1 700 ? -27.114 1.684 98.150 1.00 91.94 700 GLU A N 1
ATOM 5161 C CA . GLU A 1 700 ? -27.482 2.158 96.811 1.00 91.94 700 GLU A CA 1
ATOM 5162 C C . GLU A 1 700 ? -28.678 1.379 96.253 1.00 91.94 700 GLU A C 1
ATOM 5164 O O . GLU A 1 700 ? -29.637 2.001 95.800 1.00 91.94 700 GLU A O 1
ATOM 5169 N N . LEU A 1 701 ? -28.706 0.047 96.411 1.00 90.81 701 LEU A N 1
ATOM 5170 C CA . LEU A 1 701 ? -29.882 -0.770 96.065 1.00 90.81 701 LEU A CA 1
ATOM 5171 C C . LEU A 1 701 ? -31.133 -0.346 96.842 1.00 90.81 701 LEU A C 1
ATOM 5173 O O . LEU A 1 701 ? -32.204 -0.204 96.259 1.00 90.81 701 LEU A O 1
ATOM 5177 N N . ALA A 1 702 ? -31.008 -0.109 98.151 1.00 89.50 702 ALA A N 1
ATOM 5178 C CA . ALA A 1 702 ? -32.130 0.348 98.969 1.00 89.50 702 ALA A CA 1
ATOM 5179 C C . ALA A 1 702 ? -32.622 1.751 98.563 1.00 89.50 702 ALA A C 1
ATOM 5181 O O . ALA A 1 702 ? -33.824 2.013 98.611 1.00 89.50 702 ALA A O 1
ATOM 5182 N N . ALA A 1 703 ? -31.717 2.645 98.148 1.00 91.25 703 ALA A N 1
ATOM 5183 C CA . ALA A 1 703 ? -32.075 3.972 97.651 1.00 91.25 703 ALA A CA 1
ATOM 5184 C C . ALA A 1 703 ? -32.849 3.890 96.326 1.00 91.25 703 ALA A C 1
ATOM 5186 O O . ALA A 1 703 ? -33.902 4.509 96.204 1.00 91.25 703 ALA A O 1
ATOM 5187 N N . GLN A 1 704 ? -32.390 3.069 95.379 1.00 93.62 704 GLN A N 1
ATOM 5188 C CA . GLN A 1 704 ? -33.100 2.868 94.113 1.00 93.62 704 GLN A CA 1
ATOM 5189 C C . GLN A 1 704 ? -34.433 2.130 94.295 1.00 93.62 704 GLN A C 1
ATOM 5191 O O . GLN A 1 704 ? -35.426 2.485 93.668 1.00 93.62 704 GLN A O 1
ATOM 5196 N N . ALA A 1 705 ? -34.511 1.165 95.217 1.00 91.38 705 ALA A N 1
ATOM 5197 C CA . ALA A 1 705 ? -35.776 0.521 95.569 1.00 91.38 705 ALA A CA 1
ATOM 5198 C C . ALA A 1 705 ? -36.798 1.531 96.122 1.00 91.38 705 ALA A C 1
ATOM 5200 O O . ALA A 1 705 ? -37.994 1.399 95.859 1.00 91.38 705 ALA A O 1
ATOM 5201 N N . LYS A 1 706 ? -36.344 2.555 96.862 1.00 90.62 706 LYS A N 1
ATOM 5202 C CA . LYS A 1 706 ? -37.203 3.650 97.333 1.00 90.62 706 LYS A CA 1
ATOM 5203 C C . LYS A 1 706 ? -37.705 4.510 96.168 1.00 90.62 706 LYS A C 1
ATOM 5205 O O . LYS A 1 706 ? -38.896 4.786 96.135 1.00 90.62 706 LYS A O 1
ATOM 5210 N N . ILE A 1 707 ? -36.840 4.854 95.212 1.00 93.19 707 ILE A N 1
ATOM 5211 C CA . ILE A 1 707 ? -37.220 5.590 93.993 1.00 93.19 707 ILE A CA 1
ATOM 5212 C C . ILE A 1 707 ? -38.279 4.809 93.203 1.00 93.19 707 ILE A C 1
ATOM 5214 O O . ILE A 1 707 ? -39.357 5.327 92.938 1.00 93.19 707 ILE A O 1
ATOM 5218 N N . LEU A 1 708 ? -38.032 3.526 92.920 1.00 94.00 708 LEU A N 1
ATOM 5219 C CA . LEU A 1 708 ? -39.000 2.652 92.244 1.00 94.00 708 LEU A CA 1
ATOM 5220 C C . LEU A 1 708 ? -40.311 2.510 93.033 1.00 94.00 708 LEU A C 1
ATOM 5222 O O . LEU A 1 708 ? -41.382 2.390 92.445 1.00 94.00 708 LEU A O 1
ATOM 5226 N N . THR A 1 709 ? -40.243 2.546 94.368 1.00 91.75 709 THR A N 1
ATOM 5227 C CA . THR A 1 709 ? -41.445 2.572 95.209 1.00 91.75 709 THR A CA 1
ATOM 5228 C C . THR A 1 709 ? -42.241 3.854 94.979 1.00 91.75 709 THR A C 1
ATOM 5230 O O . THR A 1 709 ? -43.448 3.736 94.806 1.00 91.75 709 THR A O 1
ATOM 5233 N N . CYS A 1 710 ? -41.601 5.032 94.933 1.00 91.31 710 CYS A N 1
ATOM 5234 C CA . CYS A 1 710 ? -42.267 6.306 94.622 1.00 91.31 710 CYS A CA 1
ATOM 5235 C C . CYS A 1 710 ? -42.942 6.263 93.245 1.00 91.31 710 CYS A C 1
ATOM 5237 O O . CYS A 1 710 ? -44.131 6.555 93.156 1.00 91.31 710 CYS A O 1
ATOM 5239 N N . ILE A 1 711 ? -42.239 5.766 92.220 1.00 92.12 711 ILE A N 1
ATOM 5240 C CA . ILE A 1 711 ? -42.778 5.605 90.858 1.00 92.12 711 ILE A CA 1
ATOM 5241 C C . ILE A 1 711 ? -44.055 4.749 90.862 1.00 92.12 711 ILE A C 1
ATOM 5243 O O . ILE A 1 711 ? -45.025 5.058 90.178 1.00 92.12 711 ILE A O 1
ATOM 5247 N N . ASN A 1 712 ? -44.087 3.669 91.647 1.00 92.12 712 ASN A N 1
ATOM 5248 C CA . ASN A 1 712 ? -45.231 2.757 91.701 1.00 92.12 712 ASN A CA 1
ATOM 5249 C C . ASN A 1 712 ? -46.421 3.277 92.531 1.00 92.12 712 ASN A C 1
ATOM 5251 O O . ASN A 1 712 ? -47.467 2.621 92.537 1.00 92.12 712 ASN A O 1
ATOM 5255 N N . VAL A 1 713 ? -46.290 4.402 93.246 1.00 86.81 713 VAL A N 1
ATOM 5256 C CA . VAL A 1 713 ? -47.418 5.021 93.957 1.00 86.81 713 VAL A CA 1
ATOM 5257 C C . VAL A 1 713 ? -48.308 5.749 92.941 1.00 86.81 713 VAL A C 1
ATOM 5259 O O . VAL A 1 713 ? -47.804 6.568 92.176 1.00 86.81 713 VAL A O 1
ATOM 5262 N N . PRO A 1 714 ? -49.631 5.497 92.914 1.00 76.19 714 PRO A N 1
ATOM 5263 C CA . PRO A 1 714 ? -50.528 6.218 92.017 1.00 76.19 714 PRO A CA 1
ATOM 5264 C C . PRO A 1 714 ? -50.599 7.698 92.408 1.00 76.19 714 PRO A C 1
ATOM 5266 O O . PRO A 1 714 ? -50.983 8.020 93.536 1.00 76.19 714 PRO A O 1
ATOM 5269 N N . LEU A 1 715 ? -50.272 8.592 91.476 1.00 68.88 715 LEU A N 1
ATOM 5270 C CA . LEU A 1 715 ? -50.599 10.012 91.586 1.00 68.88 715 LEU A CA 1
ATOM 5271 C C . LEU A 1 715 ? -52.084 10.163 91.211 1.00 68.88 715 LEU A C 1
ATOM 5273 O O . LEU A 1 715 ? -52.482 9.761 90.119 1.00 68.88 715 LEU A O 1
ATOM 5277 N N . VAL A 1 716 ? -52.912 10.628 92.153 1.00 56.44 716 VAL A N 1
ATOM 5278 C CA . VAL A 1 716 ? -54.370 10.803 91.971 1.00 56.44 716 VAL A CA 1
ATOM 5279 C C . VAL A 1 716 ? -54.683 12.130 91.301 1.00 56.44 716 VAL A C 1
ATOM 5281 O O . VAL A 1 716 ? -54.105 13.146 91.751 1.00 56.44 716 VAL A O 1
#

Sequence (716 aa):
AGRALQYTNRLHDFLYGLGFDEASGNFQEDNLGNGGAGGDRVQVYVDYNANGSSACNANFGTPPDGQNPTMRLFVGRTSCGQLNTHRGMNGDTVAHEYSHGLSHRLVGGGDLGGGVQTGALGEGWSDAVATTMWNDPVYGEYSNGSATGIRRFAYNNSPLTYADLCDDGTCSVHQDGEIWASTMWDVRSALVGAHGSATGKQRHEQLMVDGMKLTPSTPDFLDARDGILAADRANYGSANQCLLWGAFAARGMGASATSPSQREVHPATDYPASCRPTADAGGPYTTEEGADVRLDASGSTSPGGGGSYAWDFDGDGAYDDATGASPLFDRVGQDGTYTVGLRVGNAAGSSTDTATVTVTNVAPAISFTVAGPREEGGRLMATGTVTDPGWLDPLTATIDPGDGKPVPLGGKLENGRPDATLSFSKELVFGDNGTFTVKVCGSDDDTSTCRDAEITVANVDPTAAIDTSGAVELAGGRTIVVHAGKERTFDARVSDPGSDDETMTWAWGDGTPATSTTSLVNPPDPDPARSPSVQPRDVTDAQGHTYDKPCLYGVSFTARDDDGGTASDRVPVIVQGNAHLSLLADVWYVKYLTGDLTGLGKERLDCYVKTVQHASAVFSETVDVSTREKAADTLFLALLDPKRAFDRQLLAAWLNFANGSFEAGEKVDTDGDLKADTPFLEAVQQAEKVRLDPDTTRKELAAQAKILTCINVPLV